Protein 7NMQ (pdb70)

Foldseek 3Di:
DLFAQALFCPQLLLLLLLLLLLLLLQLLVQLLPQAQADPPPPCLDPLLVVLSVLLSVLSVVSNVLSVCSVPPLLLLSLVLLVLLLVLLVLLLVCLVQLLVCLVVVPLVSNLVSLVVSLVSLVVSLVSLVVSLVVLVVSLVSLVVSLCSLCCQCQNNVNPDHNLVSLCVVPVCLVVLLVVLVVLVVLLVVLSVLLSVLQSVLTLLSSLVQSLQQQAQWDWDAALSATAIAGHVQSVVCPPVPSPCVPPSNVSNSVSSVSSRVSSVVLNVQSNPDDSSSSSSSRSSNSSNSSVVNSVSSVSSSVSSVVSSVSSVVSSVSSVVVSVCSVVDDSVVSSCVSVSSVVNSVNSVVCNVSSNSSSDDRDHDD

Structure (mmCIF, N/CA/C/O backbone):
data_7NMQ
#
_entry.id   7NMQ
#
_cell.length_a   36.660
_cell.length_b   72.960
_cell.length_c   133.050
_cell.angle_alpha   90.000
_cell.angle_beta   90.000
_cell.angle_gamma   90.000
#
_symmetry.space_group_name_H-M   'P 21 21 21'
#
loop_
_entity.id
_entity.type
_entity.pdbx_description
1 polymer 'Hemolysin BL lytic component L1'
2 non-polymer DI(HYDROXYETHYL)ETHER
3 non-polymer 1,2-ETHANEDIOL
4 water water
#
loop_
_atom_site.group_PDB
_atom_site.id
_atom_site.type_symbol
_atom_site.label_atom_id
_atom_site.label_alt_id
_atom_site.label_comp_id
_atom_site.label_asym_id
_atom_site.label_entity_id
_atom_site.label_seq_id
_atom_site.pdbx_PDB_ins_code
_atom_site.Cartn_x
_atom_site.Cartn_y
_atom_site.Cartn_z
_atom_site.occupancy
_atom_site.B_iso_or_equiv
_atom_site.auth_seq_id
_atom_site.auth_comp_id
_atom_site.auth_asym_id
_atom_site.auth_atom_id
_atom_site.pdbx_PDB_model_num
ATOM 1 N N . GLY A 1 1 ? 9.084 65.439 20.387 1.00 40.15 42 GLY A N 1
ATOM 2 C CA . GLY A 1 1 ? 8.924 64.570 19.176 1.00 34.05 42 GLY A CA 1
ATOM 3 C C . GLY A 1 1 ? 10.214 63.859 18.802 1.00 32.02 42 GLY A C 1
ATOM 4 O O . GLY A 1 1 ? 11.211 64.037 19.504 1.00 36.70 42 GLY A O 1
ATOM 5 N N . ASN A 1 2 ? 10.236 63.108 17.703 1.00 22.24 43 ASN A N 1
ATOM 6 C CA . ASN A 1 2 ? 11.509 62.517 17.225 1.00 21.02 43 ASN A CA 1
ATOM 7 C C . ASN A 1 2 ? 12.324 63.522 16.408 1.00 18.41 43 ASN A C 1
ATOM 8 O O . ASN A 1 2 ? 13.526 63.339 16.348 1.00 20.45 43 ASN A O 1
ATOM 13 N N . TYR A 1 3 ? 11.688 64.484 15.741 1.00 17.19 44 TYR A N 1
ATOM 14 C CA . TYR A 1 3 ? 12.335 65.503 14.859 1.00 16.53 44 TYR A CA 1
ATOM 15 C C . TYR A 1 3 ? 11.709 66.862 15.124 1.00 18.48 44 TYR A C 1
ATOM 16 O O . TYR A 1 3 ? 10.509 66.991 15.118 1.00 20.68 44 TYR A O 1
ATOM 25 N N . ALA A 1 4 ? 12.548 67.846 15.322 1.00 19.05 45 ALA A N 1
ATOM 26 C CA . ALA A 1 4 ? 12.091 69.232 15.596 1.00 18.57 45 ALA A CA 1
ATOM 27 C C . ALA A 1 4 ? 12.070 70.039 14.298 1.00 17.19 45 ALA A C 1
ATOM 28 O O . ALA A 1 4 ? 13.139 70.490 13.870 1.00 18.04 45 ALA A O 1
ATOM 30 N N . LEU A 1 5 ? 10.887 70.230 13.702 1.00 15.10 46 LEU A N 1
ATOM 31 C CA . LEU A 1 5 ? 10.787 70.844 12.362 1.00 14.46 46 LEU A CA 1
ATOM 32 C C . LEU A 1 5 ? 10.148 72.235 12.445 1.00 13.54 46 LEU A C 1
ATOM 33 O O . LEU A 1 5 ? 9.931 72.829 11.382 1.00 13.16 46 LEU A O 1
ATOM 38 N N . GLY A 1 6 ? 9.931 72.743 13.654 1.00 13.86 47 GLY A N 1
ATOM 39 C CA . GLY A 1 6 ? 9.272 74.029 13.852 1.00 13.68 47 GLY A CA 1
ATOM 40 C C . GLY A 1 6 ? 10.252 75.188 13.850 1.00 15.35 47 GLY A C 1
ATOM 41 O O . GLY A 1 6 ? 11.452 75.036 13.637 1.00 16.29 47 GLY A O 1
ATOM 42 N N . PRO A 1 7 ? 9.697 76.394 14.020 1.00 16.26 48 PRO A N 1
ATOM 43 C CA . PRO A 1 7 ? 10.492 77.631 13.925 1.00 16.60 48 PRO A CA 1
ATOM 44 C C . PRO A 1 7 ? 11.476 77.890 15.079 1.00 20.21 48 PRO A C 1
ATOM 45 O O . PRO A 1 7 ? 12.115 78.921 15.109 1.00 21.85 48 PRO A O 1
ATOM 49 N N . GLU A 1 8 ? 11.634 76.978 16.025 1.00 22.15 49 GLU A N 1
ATOM 50 C CA . GLU A 1 8 ? 12.668 77.082 17.076 1.00 24.47 49 GLU A CA 1
ATOM 51 C C . GLU A 1 8 ? 12.455 78.440 17.786 1.00 20.73 49 GLU A C 1
ATOM 52 O O . GLU A 1 8 ? 11.305 78.748 18.130 1.00 23.71 49 GLU A O 1
ATOM 58 N N . GLY A 1 9 ? 13.501 79.224 18.044 1.00 22.13 50 GLY A N 1
ATOM 59 C CA . GLY A 1 9 ? 13.412 80.511 18.752 1.00 20.99 50 GLY A CA 1
ATOM 60 C C . GLY A 1 9 ? 13.092 81.674 17.831 1.00 18.34 50 GLY A C 1
ATOM 61 O O . GLY A 1 9 ? 13.351 82.822 18.260 1.00 19.10 50 GLY A O 1
ATOM 62 N N . LEU A 1 10 ? 12.541 81.449 16.630 1.00 15.54 51 LEU A N 1
ATOM 63 C CA . LEU A 1 10 ? 12.275 82.615 15.748 1.00 14.93 51 LEU A CA 1
ATOM 64 C C . LEU A 1 10 ? 11.287 83.589 16.384 1.00 16.98 51 LEU A C 1
ATOM 65 O O . LEU A 1 10 ? 11.453 84.818 16.128 1.00 16.57 51 LEU A O 1
ATOM 70 N N . LYS A 1 11 ? 10.332 83.152 17.164 1.00 17.86 52 LYS A N 1
ATOM 71 C CA . LYS A 1 11 ? 9.289 84.052 17.697 1.00 18.58 52 LYS A CA 1
ATOM 72 C C . LYS A 1 11 ? 9.939 85.135 18.570 1.00 18.31 52 LYS A C 1
ATOM 73 O O . LYS A 1 11 ? 9.672 86.321 18.362 1.00 18.25 52 LYS A O 1
ATOM 79 N N . LYS A 1 12 ? 10.795 84.724 19.486 1.00 18.51 53 LYS A N 1
ATOM 80 C CA . LYS A 1 12 ? 11.438 85.634 20.451 1.00 19.10 53 LYS A CA 1
ATOM 81 C C . LYS A 1 12 ? 12.357 86.601 19.678 1.00 17.65 53 LYS A C 1
ATOM 82 O O . LYS A 1 12 ? 12.352 87.791 19.966 1.00 17.77 53 LYS A O 1
ATOM 88 N N . ALA A 1 13 ? 13.123 86.103 18.721 1.00 17.15 54 ALA A N 1
ATOM 89 C CA . ALA A 1 13 ? 14.069 86.923 17.940 1.00 17.39 54 ALA A CA 1
ATOM 90 C C . ALA A 1 13 ? 13.266 87.933 17.126 1.00 16.17 54 ALA A C 1
ATOM 91 O O . ALA A 1 13 ? 13.729 89.083 16.978 1.00 16.05 54 ALA A O 1
ATOM 93 N N . LEU A 1 14 ? 12.106 87.554 16.593 1.00 15.58 55 LEU A N 1
ATOM 94 C CA . LEU A 1 14 ? 11.270 88.487 15.809 1.00 14.91 55 LEU A CA 1
ATOM 95 C C . LEU A 1 14 ? 10.766 89.586 16.720 1.00 15.34 55 LEU A C 1
ATOM 96 O O . LEU A 1 14 ? 10.704 90.722 16.222 1.00 15.48 55 LEU A O 1
ATOM 101 N N . ALA A 1 15 ? 10.372 89.264 17.936 1.00 14.37 56 ALA A N 1
ATOM 102 C CA . ALA A 1 15 ? 9.814 90.268 18.858 1.00 14.69 56 ALA A CA 1
ATOM 103 C C . ALA A 1 15 ? 10.879 91.316 19.146 1.00 14.82 56 ALA A C 1
ATOM 104 O O . ALA A 1 15 ? 10.584 92.540 19.135 1.00 15.28 56 ALA A O 1
ATOM 106 N N A GLU A 1 16 ? 12.110 90.869 19.373 0.50 14.78 57 GLU A N 1
ATOM 107 N N B GLU A 1 16 ? 12.108 90.861 19.370 0.50 14.59 57 GLU A N 1
ATOM 108 C CA A GLU A 1 16 ? 13.240 91.787 19.638 0.50 14.19 57 GLU A CA 1
ATOM 109 C CA B GLU A 1 16 ? 13.248 91.762 19.649 0.50 13.96 57 GLU A CA 1
ATOM 110 C C A GLU A 1 16 ? 13.487 92.616 18.386 0.50 13.32 57 GLU A C 1
ATOM 111 C C B GLU A 1 16 ? 13.506 92.599 18.399 0.50 13.30 57 GLU A C 1
ATOM 112 O O A GLU A 1 16 ? 13.650 93.839 18.505 0.50 13.25 57 GLU A O 1
ATOM 113 O O B GLU A 1 16 ? 13.669 93.822 18.530 0.50 13.21 57 GLU A O 1
ATOM 124 N N . THR A 1 17 ? 13.548 91.972 17.225 1.00 11.94 58 THR A N 1
ATOM 125 C CA . THR A 1 17 ? 13.807 92.685 15.949 1.00 11.88 58 THR A CA 1
ATOM 126 C C . THR A 1 17 ? 12.732 93.747 15.728 1.00 12.43 58 THR A C 1
ATOM 127 O O . THR A 1 17 ? 13.100 94.871 15.335 1.00 13.19 58 THR A O 1
ATOM 1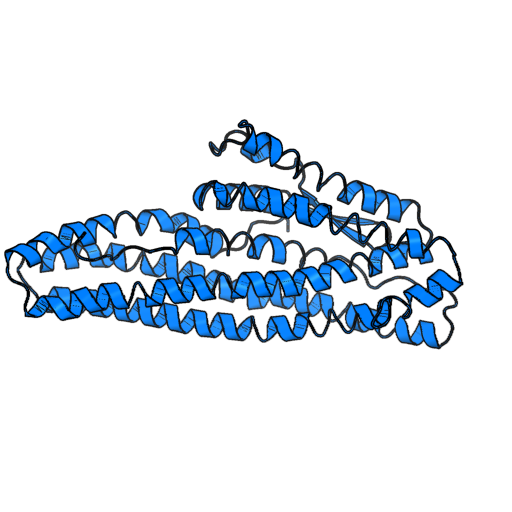31 N N . GLY A 1 18 ? 11.476 93.436 15.970 1.00 13.42 59 GLY A N 1
ATOM 132 C CA . GLY A 1 18 ? 10.402 94.416 15.790 1.00 13.94 59 GLY A CA 1
ATOM 133 C C . GLY A 1 18 ? 10.588 95.628 16.681 1.00 13.09 59 GLY A C 1
ATOM 134 O O . GLY A 1 18 ? 10.358 96.767 16.235 1.00 14.42 59 GLY A O 1
ATOM 135 N N A SER A 1 19 ? 11.005 95.403 17.921 0.50 13.55 60 SER A N 1
ATOM 136 N N B SER A 1 19 ? 10.949 95.413 17.933 0.50 13.76 60 SER A N 1
ATOM 137 C CA A SER A 1 19 ? 11.260 96.458 18.925 0.50 13.50 60 SER A CA 1
ATOM 138 C CA B SER A 1 19 ? 11.243 96.505 18.880 0.50 13.83 60 SER A CA 1
ATOM 139 C C A SER A 1 19 ? 12.423 97.338 18.476 0.50 13.32 60 SER A C 1
ATOM 140 C C B SER A 1 19 ? 12.363 97.369 18.316 0.50 13.42 60 SER A C 1
ATOM 141 O O A SER A 1 19 ? 12.375 98.548 18.733 0.50 13.12 60 SER A O 1
ATOM 142 O O B SER A 1 19 ? 12.227 98.593 18.329 0.50 13.61 60 SER A O 1
ATOM 147 N N . HIS A 1 20 ? 13.453 96.762 17.873 1.00 12.21 61 HIS A N 1
ATOM 148 C CA . HIS A 1 20 ? 14.598 97.570 17.419 1.00 11.66 61 HIS A CA 1
ATOM 149 C C . HIS A 1 20 ? 14.185 98.411 16.214 1.00 11.61 61 HIS A C 1
ATOM 150 O O . HIS A 1 20 ? 14.684 99.528 16.088 1.00 12.30 61 HIS A O 1
ATOM 157 N N . ILE A 1 21 ? 13.372 97.856 15.319 1.00 11.33 62 ILE A N 1
ATOM 158 C CA . ILE A 1 21 ? 12.891 98.614 14.142 1.00 11.25 62 ILE A CA 1
ATOM 159 C C . ILE A 1 21 ? 12.102 99.824 14.636 1.00 11.68 62 ILE A C 1
ATOM 160 O O . ILE A 1 21 ? 12.302 100.901 14.097 1.00 12.37 62 ILE A O 1
ATOM 165 N N . LEU A 1 22 ? 11.208 99.653 15.578 1.00 12.15 63 LEU A N 1
ATOM 166 C CA . LEU A 1 22 ? 10.430 100.795 16.123 1.00 11.37 63 LEU A CA 1
ATOM 167 C C . LEU A 1 22 ? 11.372 101.873 16.661 1.00 11.85 63 LEU A C 1
ATOM 168 O O . LEU A 1 22 ? 11.181 103.081 16.319 1.00 12.29 63 LEU A O 1
ATOM 173 N N . VAL A 1 23 ? 12.359 101.473 17.446 1.00 11.25 64 VAL A N 1
ATOM 174 C CA . VAL A 1 23 ? 13.275 102.449 18.085 1.00 11.32 64 VAL A CA 1
ATOM 175 C C . VAL A 1 23 ? 14.082 103.157 16.991 1.00 11.98 64 VAL A C 1
ATOM 176 O O . VAL A 1 23 ? 14.214 104.394 17.039 1.00 12.20 64 VAL A O 1
ATOM 180 N N . MET A 1 24 ? 14.604 102.433 16.009 1.00 11.62 65 MET A N 1
ATOM 181 C CA . MET A 1 24 ? 15.362 103.062 14.908 1.00 11.39 65 MET A CA 1
ATOM 182 C C . MET A 1 24 ? 14.461 103.999 14.134 1.00 11.63 65 MET A C 1
ATOM 183 O O . MET A 1 24 ? 14.935 105.105 13.758 1.00 12.13 65 MET A O 1
ATOM 188 N N . ASP A 1 25 ? 13.219 103.599 13.864 1.00 12.49 66 ASP A N 1
ATOM 189 C CA . ASP A 1 25 ? 12.309 104.495 13.108 1.00 12.48 66 ASP A CA 1
ATOM 190 C C . ASP A 1 25 ? 12.142 105.819 13.867 1.00 13.35 66 ASP A C 1
ATOM 191 O O . ASP A 1 25 ? 12.178 106.868 13.242 1.00 14.21 66 ASP A O 1
ATOM 196 N N A LEU A 1 26 ? 11.904 105.756 15.175 0.50 13.62 67 LEU A N 1
ATOM 197 N N B LEU A 1 26 ? 11.934 105.738 15.172 0.50 13.85 67 LEU A N 1
ATOM 198 C CA A LEU A 1 26 ? 11.704 106.967 16.010 0.50 13.68 67 LEU A CA 1
ATOM 199 C CA B LEU A 1 26 ? 11.703 106.905 16.054 0.50 13.67 67 LEU A CA 1
ATOM 200 C C A LEU A 1 26 ? 12.940 107.865 15.906 0.50 13.48 67 LEU A C 1
ATOM 201 C C B LEU A 1 26 ? 12.912 107.851 16.001 0.50 13.46 67 LEU A C 1
ATOM 202 O O A LEU A 1 26 ? 12.811 109.055 15.594 0.50 14.59 67 LEU A O 1
ATOM 203 O O B LEU A 1 26 ? 12.738 109.060 15.793 0.50 14.97 67 LEU A O 1
ATOM 212 N N . TYR A 1 27 ? 14.107 107.316 16.192 1.00 12.33 68 TYR A N 1
ATOM 213 C CA . TYR A 1 27 ? 15.350 108.108 16.203 1.00 11.80 68 TYR A CA 1
ATOM 214 C C . TYR A 1 27 ? 15.568 108.667 14.806 1.00 12.14 68 TYR A C 1
ATOM 215 O O . TYR A 1 27 ? 15.891 109.875 14.674 1.00 13.07 68 TYR 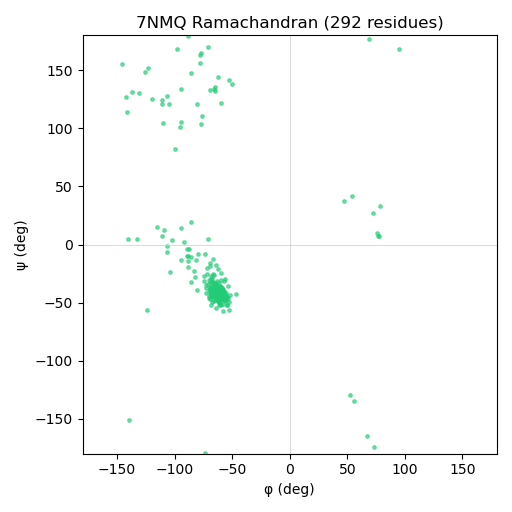A O 1
ATOM 224 N N . ALA A 1 28 ? 15.401 107.882 13.746 1.00 12.10 69 ALA A N 1
ATOM 225 C CA . ALA A 1 28 ? 15.663 108.393 12.382 1.00 11.97 69 ALA A CA 1
ATOM 226 C C . ALA A 1 28 ? 14.715 109.550 12.082 1.00 12.20 69 ALA A C 1
ATOM 227 O O . ALA A 1 28 ? 15.124 110.597 11.509 1.00 13.67 69 ALA A O 1
ATOM 229 N N . LYS A 1 29 ? 13.452 109.385 12.402 1.00 12.35 70 LYS A N 1
ATOM 230 C CA . LYS A 1 29 ? 12.465 110.422 12.058 1.00 13.52 70 LYS A CA 1
ATOM 231 C C . LYS A 1 29 ? 12.781 111.694 12.855 1.00 14.52 70 LYS A C 1
ATOM 232 O O . LYS A 1 29 ? 12.563 112.823 12.364 1.00 15.60 70 LYS A O 1
ATOM 238 N N . THR A 1 30 ? 13.233 111.547 14.073 1.00 13.86 71 THR A N 1
ATOM 239 C CA . THR A 1 30 ? 13.555 112.680 14.940 1.00 14.21 71 THR A CA 1
ATOM 240 C C . THR A 1 30 ? 14.746 113.432 14.326 1.00 13.89 71 THR A C 1
ATOM 241 O O . THR A 1 30 ? 14.718 114.684 14.199 1.00 14.75 71 THR A O 1
ATOM 245 N N A MET A 1 31 ? 15.777 112.691 13.917 0.50 13.22 72 MET A N 1
ATOM 246 N N B MET A 1 31 ? 15.778 112.712 13.886 0.50 13.34 72 MET A N 1
ATOM 247 C CA A MET A 1 31 ? 16.981 113.301 13.318 0.50 13.75 72 MET A CA 1
ATOM 248 C CA B MET A 1 31 ? 16.992 113.389 13.380 0.50 13.96 72 MET A CA 1
ATOM 249 C C A MET A 1 31 ? 16.587 114.097 12.075 0.50 13.11 72 MET A C 1
ATOM 250 C C B MET A 1 31 ? 16.709 114.032 12.008 0.50 13.62 72 MET A C 1
ATOM 251 O O A MET A 1 31 ? 17.078 115.206 11.916 0.50 13.95 72 MET A O 1
ATOM 252 O O B MET A 1 31 ? 17.387 115.015 11.692 0.50 14.54 72 MET A O 1
ATOM 261 N N . ILE A 1 32 ? 15.763 113.517 11.209 1.00 12.41 73 ILE A N 1
ATOM 262 C CA . ILE A 1 32 ? 15.354 114.144 9.914 1.00 13.46 73 ILE A CA 1
ATOM 263 C C . ILE A 1 32 ? 14.649 115.471 10.204 1.00 13.67 73 ILE A C 1
ATOM 264 O O . ILE A 1 32 ? 14.780 116.421 9.398 1.00 15.16 73 ILE A O 1
ATOM 269 N N . LYS A 1 33 ? 13.918 115.579 11.286 1.00 13.40 74 LYS A N 1
ATOM 270 C CA . LYS A 1 33 ? 13.109 116.789 11.575 1.00 14.80 74 LYS A CA 1
ATOM 271 C C . LYS A 1 33 ? 13.928 117.834 12.328 1.00 14.28 74 LYS A C 1
ATOM 272 O O . LYS A 1 33 ? 13.500 118.959 12.365 1.00 16.85 74 LYS A O 1
ATOM 278 N N . GLN A 1 34 ? 15.074 117.501 12.884 1.00 13.01 75 GLN A N 1
ATOM 279 C CA . GLN A 1 34 ? 15.853 118.482 13.643 1.00 13.43 75 GLN A CA 1
ATOM 280 C C . GLN A 1 34 ? 16.622 119.350 12.654 1.00 14.77 75 GLN A C 1
ATOM 281 O O . GLN A 1 34 ? 17.406 118.848 11.851 1.00 14.94 75 GLN A O 1
ATOM 287 N N . PRO A 1 35 ? 16.421 120.680 12.652 1.00 15.24 76 PRO A N 1
ATOM 288 C CA . PRO A 1 35 ? 17.136 121.516 11.691 1.00 15.20 76 PRO A CA 1
ATOM 289 C C . PRO A 1 35 ? 18.592 121.754 12.077 1.00 14.61 76 PRO A C 1
ATOM 290 O O . PRO A 1 35 ? 18.983 121.458 13.202 1.00 14.03 76 PRO A O 1
ATOM 294 N N . ASN A 1 36 ? 19.356 122.235 11.098 1.00 14.18 77 ASN A N 1
ATOM 295 C CA . ASN A 1 36 ? 20.731 122.729 11.359 1.00 13.50 77 ASN A CA 1
ATOM 296 C C . ASN A 1 36 ? 20.689 123.700 12.531 1.00 13.92 77 ASN A C 1
ATOM 297 O O . ASN A 1 36 ? 19.785 124.580 12.599 1.00 16.00 77 ASN A O 1
ATOM 302 N N . VAL A 1 37 ? 21.646 123.600 13.420 1.00 12.19 78 VAL A N 1
ATOM 303 C CA . VAL A 1 37 ? 21.618 124.448 14.643 1.00 12.73 78 VAL A CA 1
ATOM 304 C C . VAL A 1 37 ? 21.759 125.908 14.234 1.00 12.92 78 VAL A C 1
ATOM 305 O O . VAL A 1 37 ? 22.634 126.273 13.445 1.00 13.27 78 VAL A O 1
ATOM 309 N N . ASN A 1 38 ? 20.931 126.738 14.843 1.00 13.34 79 ASN A N 1
ATOM 310 C CA . ASN A 1 38 ? 20.961 128.190 14.613 1.00 13.16 79 ASN A CA 1
ATOM 311 C C . ASN A 1 38 ? 21.827 128.866 15.678 1.00 12.90 79 ASN A C 1
ATOM 312 O O . ASN A 1 38 ? 21.394 129.039 16.811 1.00 12.84 79 ASN A O 1
ATOM 317 N N . LEU A 1 39 ? 23.020 129.271 15.278 1.00 13.54 80 LEU A N 1
ATOM 318 C CA . LEU A 1 39 ? 23.875 130.170 16.101 1.00 13.75 80 LEU A CA 1
ATOM 319 C C . LEU A 1 39 ? 24.229 131.421 15.311 1.00 14.11 80 LEU A C 1
ATOM 320 O O . LEU A 1 39 ? 25.310 132.003 15.527 1.00 17.09 80 LEU A O 1
ATOM 325 N N A SER A 1 40 ? 23.358 131.842 14.415 0.50 15.29 81 SER A N 1
ATOM 326 N N B SER A 1 40 ? 23.319 131.848 14.449 0.50 15.28 81 SER A N 1
ATOM 327 C CA A SER A 1 40 ? 23.611 133.051 13.606 0.50 16.67 81 SER A CA 1
ATOM 328 C CA B SER A 1 40 ? 23.459 133.099 13.676 0.50 16.42 81 SER A CA 1
ATOM 329 C C A SER A 1 40 ? 23.566 134.285 14.519 0.50 17.73 81 SER A C 1
ATOM 330 C C B SER A 1 40 ? 23.625 134.275 14.639 0.50 17.15 81 SER A C 1
ATOM 331 O O A SER A 1 40 ? 22.741 134.333 15.435 0.50 18.19 81 SER A O 1
ATOM 332 O O B SER A 1 40 ? 23.004 134.276 15.712 0.50 16.75 81 SER A O 1
ATOM 337 N N . ASN A 1 41 ? 24.455 135.240 14.267 1.00 19.36 82 ASN A N 1
ATOM 338 C CA . ASN A 1 41 ? 24.550 136.535 14.991 1.00 21.43 82 ASN A CA 1
ATOM 339 C C . ASN A 1 41 ? 24.952 136.315 16.441 1.00 19.64 82 ASN A C 1
ATOM 340 O O . ASN A 1 41 ? 24.641 137.142 17.294 1.00 26.58 82 ASN A O 1
ATOM 345 N N . ILE A 1 42 ? 25.707 135.258 16.707 1.00 20.05 83 ILE A N 1
ATOM 346 C CA . ILE A 1 42 ? 26.398 135.062 17.992 1.00 21.00 83 ILE A CA 1
ATOM 347 C C . ILE A 1 42 ? 27.869 134.994 17.639 1.00 19.51 83 ILE A C 1
ATOM 348 O O . ILE A 1 42 ? 28.225 134.231 16.714 1.00 20.64 83 ILE A O 1
ATOM 353 N N . ASP A 1 43 ? 28.663 135.856 18.277 1.00 21.27 84 ASP A N 1
ATOM 354 C CA . ASP A 1 43 ? 30.119 135.892 17.997 1.00 22.78 84 ASP A CA 1
ATOM 355 C C . ASP A 1 43 ? 30.757 134.691 18.690 1.00 20.19 84 ASP A C 1
ATOM 356 O O . ASP A 1 43 ? 30.827 134.675 19.912 1.00 25.50 84 ASP A O 1
ATOM 361 N N . LEU A 1 44 ? 31.216 133.740 17.902 1.00 17.20 85 LEU A N 1
ATOM 362 C CA . LEU A 1 44 ? 31.842 132.503 18.427 1.00 17.85 85 LEU A CA 1
ATOM 363 C C . LEU A 1 44 ? 33.346 132.546 18.206 1.00 18.41 85 LEU A C 1
ATOM 364 O O . LEU A 1 44 ? 34.021 131.551 18.615 1.00 18.30 85 LEU A O 1
ATOM 369 N N . GLY A 1 45 ? 33.842 133.623 17.591 1.00 17.27 86 GLY A N 1
ATOM 370 C CA . GLY A 1 45 ? 35.231 133.664 17.130 1.00 16.60 86 GLY A CA 1
ATOM 371 C C . GLY A 1 45 ? 35.458 132.707 15.974 1.00 14.85 86 GLY A C 1
ATOM 372 O O . GLY A 1 45 ? 34.539 131.971 15.565 1.00 16.23 86 GLY A O 1
ATOM 373 N N . SER A 1 46 ? 36.656 132.696 15.428 1.00 14.29 87 SER A N 1
ATOM 374 C CA . SER A 1 46 ? 36.952 131.860 14.253 1.00 14.72 87 SER A CA 1
ATOM 375 C C . SER A 1 46 ? 36.864 130.397 14.674 1.00 14.44 87 SER A C 1
ATOM 376 O O . SER A 1 46 ? 36.428 129.579 13.852 1.00 15.16 87 SER A O 1
ATOM 379 N N . GLU A 1 47 ? 37.300 130.087 15.891 1.00 14.83 88 GLU A N 1
ATOM 380 C CA . GLU A 1 47 ? 37.332 128.676 16.382 1.00 16.04 88 GLU A CA 1
ATOM 381 C C . GLU A 1 47 ? 35.895 128.156 16.391 1.00 13.84 88 GLU A C 1
ATOM 382 O O . GLU A 1 47 ? 35.583 127.120 15.768 1.00 13.83 88 GLU A O 1
ATOM 388 N N . GLY A 1 48 ? 34.996 128.951 16.968 1.00 14.62 89 GLY A N 1
ATOM 389 C CA . GLY A 1 48 ? 33.581 128.595 17.050 1.00 14.20 89 GLY A CA 1
ATOM 390 C C . GLY A 1 48 ? 32.923 128.549 15.687 1.00 13.01 89 GLY A C 1
ATOM 391 O O . GLY A 1 48 ? 32.089 127.684 15.441 1.00 13.90 89 GLY A O 1
ATOM 392 N N . GLY A 1 49 ? 33.284 129.444 14.780 1.00 13.66 90 GLY A N 1
ATOM 393 C CA . GLY A 1 49 ? 32.741 129.447 13.422 1.00 15.27 90 GLY A CA 1
ATOM 394 C C . GLY A 1 49 ? 33.105 128.191 12.681 1.00 13.00 90 GLY A C 1
ATOM 395 O O . GLY A 1 49 ? 32.269 127.643 11.983 1.00 14.27 90 GLY A O 1
ATOM 396 N N . GLU A 1 50 ? 34.330 127.714 12.869 1.00 13.18 91 GLU A N 1
ATOM 397 C CA . GLU A 1 50 ? 34.778 126.465 12.221 1.00 14.43 91 GLU A CA 1
ATOM 398 C C . GLU A 1 50 ? 33.991 125.295 12.814 1.00 13.48 91 GLU A C 1
ATOM 399 O O . GLU A 1 50 ? 33.557 124.403 12.052 1.00 13.84 91 GLU A O 1
ATOM 405 N N . LEU A 1 51 ? 33.841 125.275 14.123 1.00 11.90 92 LEU A N 1
ATOM 406 C CA . LEU A 1 51 ? 33.099 124.181 14.783 1.00 11.91 92 LEU A CA 1
ATOM 407 C C . LEU A 1 51 ? 31.660 124.185 14.300 1.00 11.65 92 LEU A C 1
ATOM 408 O O . LEU A 1 51 ? 31.129 123.110 14.002 1.00 12.48 92 LEU A O 1
ATOM 413 N N . LEU A 1 52 ? 31.056 125.358 14.176 1.00 11.47 93 LEU A N 1
ATOM 414 C CA . LEU A 1 52 ? 29.659 125.455 13.696 1.00 12.12 93 LEU A CA 1
ATOM 415 C C . LEU A 1 52 ? 29.569 124.935 12.254 1.00 12.21 93 LEU A C 1
ATOM 416 O O . LEU A 1 52 ? 28.613 124.227 11.946 1.00 12.54 93 LEU A O 1
ATOM 421 N N A LYS A 1 53 ? 30.490 125.331 11.368 0.50 12.70 94 LYS A N 1
ATOM 422 N N B LYS A 1 53 ? 30.476 125.327 11.356 0.50 12.99 94 LYS A N 1
ATOM 423 C CA A LYS A 1 53 ? 30.508 124.822 9.969 0.50 13.57 94 LYS A CA 1
ATOM 424 C CA B LYS A 1 53 ? 30.458 124.790 9.968 0.50 13.85 94 LYS A CA 1
ATOM 425 C C A LYS A 1 53 ? 30.565 123.289 9.980 0.50 13.08 94 LYS A C 1
ATOM 426 C C B LYS A 1 53 ? 30.521 123.262 10.013 0.50 13.07 94 LYS A C 1
ATOM 427 O O A LYS A 1 53 ? 29.820 122.642 9.231 0.50 13.38 94 LYS A O 1
ATOM 428 O O B LYS A 1 53 ? 29.743 122.591 9.320 0.50 13.18 94 LYS A O 1
ATOM 439 N N . ASN A 1 54 ? 31.421 122.729 10.830 1.00 12.56 95 ASN A N 1
ATOM 440 C CA . ASN A 1 54 ? 31.599 121.269 10.912 1.00 13.05 95 ASN A CA 1
ATOM 441 C C . ASN A 1 54 ? 30.357 120.608 11.493 1.00 11.75 95 ASN A C 1
ATOM 442 O O . ASN A 1 54 ? 29.982 119.543 11.010 1.00 12.43 95 ASN A O 1
ATOM 447 N N . ILE A 1 55 ? 29.754 121.214 12.504 1.00 11.57 96 ILE A N 1
ATOM 448 C CA . ILE A 1 55 ? 28.494 120.683 13.087 1.00 11.23 96 ILE A CA 1
ATOM 44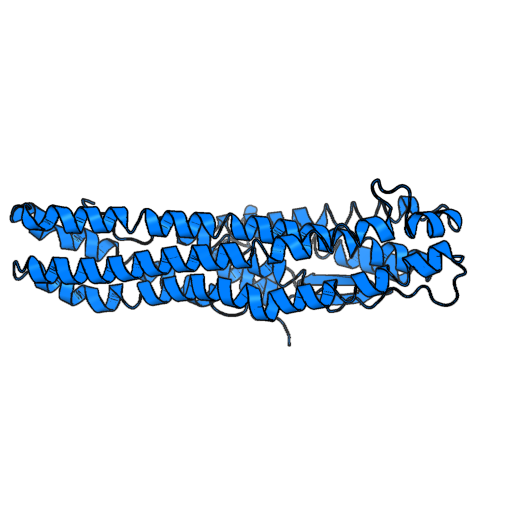9 C C . ILE A 1 55 ? 27.434 120.617 12.008 1.00 10.90 96 ILE A C 1
ATOM 450 O O . ILE A 1 55 ? 26.700 119.633 11.916 1.00 11.00 96 ILE A O 1
ATOM 455 N N . HIS A 1 56 ? 27.283 121.655 11.204 1.00 11.69 97 HIS A N 1
ATOM 456 C CA . HIS A 1 56 ? 26.256 121.621 10.153 1.00 11.37 97 HIS A CA 1
ATOM 457 C C . HIS A 1 56 ? 26.533 120.498 9.168 1.00 11.23 97 HIS A C 1
ATOM 458 O O . HIS A 1 56 ? 25.575 119.820 8.755 1.00 11.03 97 HIS A O 1
ATOM 465 N N . LEU A 1 57 ? 27.791 120.245 8.810 1.00 11.48 98 LEU A N 1
ATOM 466 C CA . LEU A 1 57 ? 28.114 119.099 7.934 1.00 11.48 98 LEU A CA 1
ATOM 467 C C . LEU A 1 57 ? 27.756 117.796 8.669 1.00 10.98 98 LEU A C 1
ATOM 468 O O . LEU A 1 57 ? 27.232 116.873 8.026 1.00 11.58 98 LEU A O 1
ATOM 473 N N . ASN A 1 58 ? 28.029 117.708 9.946 1.00 10.45 99 ASN A N 1
ATOM 474 C CA . ASN A 1 58 ? 27.689 116.496 10.723 1.00 10.74 99 ASN A CA 1
ATOM 475 C C . ASN A 1 58 ? 26.180 116.311 10.729 1.00 10.47 99 ASN A C 1
ATOM 476 O O . ASN A 1 58 ? 25.699 115.157 10.627 1.00 11.37 99 ASN A O 1
ATOM 481 N N . GLN A 1 59 ? 25.400 117.379 10.829 1.00 10.60 100 GLN A N 1
ATOM 482 C CA . GLN A 1 59 ? 23.929 117.264 10.931 1.00 10.74 100 GLN A CA 1
ATOM 483 C C . GLN A 1 59 ? 23.408 116.814 9.574 1.00 10.81 100 GLN A C 1
ATOM 484 O O . GLN A 1 59 ? 22.471 116.007 9.519 1.00 11.15 100 GLN A O 1
ATOM 490 N N A GLU A 1 60 ? 23.951 117.335 8.481 0.50 11.20 101 GLU A N 1
ATOM 491 N N B GLU A 1 60 ? 23.960 117.354 8.484 0.50 11.63 101 GLU A N 1
ATOM 492 C CA A GLU A 1 60 ? 23.511 116.890 7.135 0.50 11.69 101 GLU A CA 1
ATOM 493 C CA B GLU A 1 60 ? 23.622 116.938 7.091 0.50 12.66 101 GLU A CA 1
ATOM 494 C C A GLU A 1 60 ? 23.814 115.394 6.987 0.50 11.48 101 GLU A C 1
ATOM 495 C C B GLU A 1 60 ? 23.837 115.423 6.973 0.50 11.93 101 GLU A C 1
ATOM 496 O O A GLU A 1 60 ? 22.973 114.660 6.446 0.50 12.25 101 GLU A O 1
ATOM 497 O O B GLU A 1 60 ? 22.954 114.708 6.461 0.50 12.44 101 GLU A O 1
ATOM 508 N N . LEU A 1 61 ? 24.957 114.919 7.470 1.00 11.50 102 LEU A N 1
ATOM 509 C CA . LEU A 1 61 ? 25.242 113.474 7.344 1.00 11.61 102 LEU A CA 1
ATOM 510 C C . LEU A 1 61 ? 24.340 112.672 8.291 1.00 11.04 102 LEU A C 1
ATOM 511 O O . LEU A 1 61 ? 23.932 111.569 7.920 1.00 11.40 102 LEU A O 1
ATOM 516 N N . SER A 1 62 ? 23.963 113.214 9.441 1.00 10.63 103 SER A N 1
ATOM 517 C CA . SER A 1 62 ? 23.047 112.503 10.354 1.00 10.57 103 SER A CA 1
ATOM 518 C C . SER A 1 62 ? 21.756 112.242 9.568 1.00 10.90 103 SER A C 1
ATOM 519 O O . SER A 1 62 ? 21.124 111.180 9.754 1.00 11.17 103 SER A O 1
ATOM 522 N N . ARG A 1 63 ? 21.293 113.252 8.800 1.00 10.89 104 ARG A N 1
ATOM 523 C CA . ARG A 1 63 ? 19.991 113.097 8.121 1.00 11.04 104 ARG A CA 1
ATOM 524 C C . ARG A 1 63 ? 20.123 112.106 6.965 1.00 11.56 104 ARG A C 1
ATOM 525 O O . ARG A 1 63 ? 19.180 111.293 6.721 1.00 12.29 104 ARG A O 1
ATOM 533 N N . ILE A 1 64 ? 21.263 112.090 6.301 1.00 11.10 105 ILE A N 1
ATOM 534 C CA . ILE A 1 64 ? 21.558 111.048 5.268 1.00 11.63 105 ILE A CA 1
ATOM 535 C C . ILE A 1 64 ? 21.525 109.678 5.941 1.00 11.70 105 ILE A C 1
ATOM 536 O O . ILE A 1 64 ? 20.924 108.749 5.368 1.00 12.12 105 ILE A O 1
ATOM 541 N N . ASN A 1 65 ? 22.167 109.525 7.088 1.00 11.75 106 ASN A N 1
ATOM 542 C CA . ASN A 1 65 ? 22.194 108.192 7.746 1.00 11.56 106 ASN A CA 1
ATOM 543 C C . ASN A 1 65 ? 20.778 107.791 8.144 1.00 11.59 106 ASN A C 1
ATOM 544 O O . ASN A 1 65 ? 20.423 106.580 8.094 1.00 12.05 106 ASN A O 1
ATOM 549 N N . ALA A 1 66 ? 19.970 108.747 8.597 1.00 11.79 107 ALA A N 1
ATOM 550 C CA . ALA A 1 66 ? 18.595 108.444 9.022 1.00 11.65 107 ALA A CA 1
ATOM 551 C C . ALA A 1 66 ? 17.818 107.955 7.809 1.00 11.38 107 ALA A C 1
ATOM 552 O O . ALA A 1 66 ? 17.020 106.992 7.913 1.00 11.59 107 ALA A O 1
ATOM 554 N N . ASN A 1 67 ? 17.969 108.624 6.674 1.00 12.36 108 ASN A N 1
ATOM 555 C CA . ASN A 1 67 ? 17.249 108.197 5.454 1.00 13.63 108 ASN A CA 1
ATOM 556 C C . ASN A 1 67 ? 17.791 106.851 4.964 1.00 13.79 108 ASN A C 1
ATOM 557 O O . ASN A 1 67 ? 17.007 106.064 4.434 1.00 13.88 108 ASN A O 1
ATOM 562 N N . TYR A 1 68 ? 19.061 106.537 5.190 1.00 11.93 109 TYR A N 1
ATOM 563 C CA . TYR A 1 68 ? 19.618 105.228 4.794 1.00 12.31 109 TYR A CA 1
ATOM 564 C C . TYR A 1 68 ? 18.923 104.166 5.641 1.00 12.23 109 TYR A C 1
ATOM 565 O O . TYR A 1 68 ? 18.565 103.108 5.096 1.00 12.16 109 TYR A O 1
ATOM 574 N N . TRP A 1 69 ? 18.765 104.392 6.936 1.00 11.57 110 TRP A N 1
ATOM 575 C CA . TRP A 1 69 ? 17.993 103.445 7.792 1.00 11.21 110 TRP A CA 1
ATOM 576 C C . TRP A 1 69 ? 16.636 103.227 7.131 1.00 11.99 110 TRP A C 1
ATOM 577 O O . TRP A 1 69 ? 16.214 102.063 6.922 1.00 12.88 110 TRP A O 1
ATOM 588 N N . LEU A 1 70 ? 15.895 104.297 6.885 1.00 12.77 111 LEU A N 1
ATOM 589 C CA . LEU A 1 70 ? 14.479 104.161 6.492 1.00 13.57 111 LEU A CA 1
ATOM 590 C C . LEU A 1 70 ? 14.365 103.528 5.111 1.00 14.54 111 LEU A C 1
ATOM 591 O O . LEU A 1 70 ? 13.413 102.744 4.907 1.00 17.13 111 LEU A O 1
ATOM 596 N N . ASP A 1 71 ? 15.265 103.819 4.191 1.00 14.70 112 ASP A N 1
ATOM 597 C CA . ASP A 1 71 ? 15.053 103.481 2.777 1.00 15.84 112 ASP A CA 1
ATOM 598 C C . ASP A 1 71 ? 15.875 102.270 2.340 1.00 15.84 112 ASP A C 1
ATOM 599 O O . ASP A 1 71 ? 15.496 101.663 1.334 1.00 17.49 112 ASP A O 1
ATOM 604 N N . THR A 1 72 ? 16.967 101.960 3.027 1.00 15.84 113 THR A N 1
ATOM 605 C CA . THR A 1 72 ? 17.889 100.900 2.568 1.00 15.95 113 THR A CA 1
ATOM 606 C C . THR A 1 72 ? 18.073 99.828 3.652 1.00 14.46 113 THR A C 1
ATOM 607 O O . THR A 1 72 ? 17.819 98.642 3.336 1.00 16.28 113 THR A O 1
ATOM 611 N N . ALA A 1 73 ? 18.489 100.175 4.856 1.00 13.73 114 ALA A N 1
ATOM 612 C CA . ALA A 1 73 ? 18.805 99.159 5.891 1.00 12.51 114 ALA A CA 1
ATOM 613 C C . ALA A 1 73 ? 17.534 98.483 6.390 1.00 12.72 114 ALA A C 1
ATOM 614 O O . ALA A 1 73 ? 17.459 97.227 6.453 1.00 13.91 114 ALA A O 1
ATOM 616 N N . LYS A 1 74 ? 16.510 99.266 6.685 1.00 12.88 115 LYS A N 1
ATOM 617 C CA . LYS A 1 74 ? 15.273 98.669 7.228 1.00 13.50 115 LYS A CA 1
ATOM 618 C C . LYS A 1 74 ? 14.716 97.632 6.253 1.00 14.17 115 LYS A C 1
ATOM 619 O O . LYS A 1 74 ? 14.313 96.555 6.711 1.00 14.15 115 LYS A O 1
ATOM 625 N N . PRO A 1 75 ? 14.524 97.928 4.952 1.00 13.68 116 PRO A N 1
ATOM 626 C CA . PRO A 1 75 ? 13.942 96.916 4.070 1.00 14.04 116 PRO A CA 1
ATOM 627 C C . PRO A 1 75 ? 14.725 95.609 4.056 1.00 14.55 116 PRO A C 1
ATOM 628 O O . PRO A 1 75 ? 14.100 94.586 3.839 1.00 14.33 116 PRO A O 1
ATOM 632 N N . GLN A 1 76 ? 16.025 95.631 4.275 1.00 14.48 117 GLN A N 1
ATOM 633 C CA . GLN A 1 76 ? 16.790 94.372 4.346 1.00 14.44 117 GLN A CA 1
ATOM 634 C C . GLN A 1 76 ? 16.438 93.580 5.603 1.00 14.29 117 GLN A C 1
ATOM 635 O O . GLN A 1 76 ? 16.364 92.311 5.531 1.00 16.19 117 GLN A O 1
ATOM 641 N N . ILE A 1 77 ? 16.217 94.242 6.721 1.00 13.67 118 ILE A N 1
ATOM 642 C CA . ILE A 1 77 ? 15.729 93.553 7.933 1.00 13.02 118 ILE A CA 1
ATOM 643 C C . ILE A 1 77 ? 14.317 93.048 7.676 1.00 13.53 118 ILE A C 1
ATOM 644 O O . ILE A 1 77 ? 13.993 91.899 8.097 1.00 15.06 118 ILE A O 1
ATOM 649 N N . GLN A 1 78 ? 13.471 93.852 7.061 1.00 12.68 119 GLN A N 1
ATOM 650 C CA . GLN A 1 78 ? 12.087 93.407 6.749 1.00 13.22 119 GLN A CA 1
ATOM 651 C C . GLN A 1 78 ? 12.113 92.167 5.848 1.00 13.17 119 GLN A C 1
ATOM 652 O O . GLN A 1 78 ? 11.212 91.301 6.023 1.00 14.46 119 GLN A O 1
ATOM 658 N N . LYS A 1 79 ? 13.055 92.059 4.916 1.00 14.16 120 LYS A N 1
ATOM 659 C CA . LYS A 1 79 ? 13.148 90.863 4.021 1.00 14.92 120 LYS A CA 1
ATOM 660 C C . LYS A 1 79 ? 13.467 89.651 4.898 1.00 13.89 120 LYS A C 1
ATOM 661 O O . LYS A 1 79 ? 13.033 88.534 4.517 1.00 15.11 120 LYS A O 1
ATOM 667 N N . THR A 1 80 ? 14.228 89.785 5.971 1.00 13.55 121 THR A N 1
ATOM 668 C CA . THR A 1 80 ? 14.540 88.658 6.888 1.00 13.73 121 THR A CA 1
ATOM 669 C C . THR A 1 80 ? 13.199 88.113 7.403 1.00 13.17 121 THR A C 1
ATOM 670 O O . THR A 1 80 ? 12.999 86.915 7.537 1.00 13.59 121 THR A O 1
ATOM 674 N N . ALA A 1 81 ? 12.276 89.005 7.780 1.00 13.82 122 ALA A N 1
ATOM 675 C CA . ALA A 1 81 ? 10.936 88.606 8.256 1.00 13.13 122 ALA A CA 1
ATOM 676 C C . ALA A 1 81 ? 10.128 88.007 7.099 1.00 12.78 122 ALA A C 1
ATOM 677 O O . ALA A 1 81 ? 9.398 87.028 7.321 1.00 12.83 122 ALA A O 1
ATOM 679 N N . ARG A 1 82 ? 10.173 88.602 5.911 1.00 12.27 123 ARG A N 1
ATOM 680 C CA . ARG A 1 82 ? 9.447 88.082 4.739 1.00 13.19 123 ARG A CA 1
ATOM 681 C C . ARG A 1 82 ? 9.924 86.644 4.481 1.00 12.54 123 ARG A C 1
ATOM 682 O O . ARG A 1 82 ? 9.101 85.815 4.092 1.00 13.06 123 ARG A O 1
ATOM 690 N N . ASN A 1 83 ? 11.202 86.356 4.652 1.00 13.02 124 ASN A N 1
ATOM 691 C CA . ASN A 1 83 ? 11.713 84.976 4.419 1.00 12.05 124 ASN A CA 1
ATOM 692 C C . ASN A 1 83 ? 11.074 83.994 5.405 1.00 12.18 124 ASN A C 1
ATOM 693 O O . ASN A 1 83 ? 10.838 82.858 5.024 1.00 12.77 124 ASN A O 1
ATOM 698 N N . ILE A 1 84 ? 10.748 84.425 6.605 1.00 11.97 125 ILE A N 1
ATOM 699 C CA . ILE A 1 84 ? 10.046 83.571 7.597 1.00 11.65 125 ILE A CA 1
ATOM 700 C C . ILE A 1 84 ? 8.642 83.309 7.074 1.00 12.49 125 ILE A C 1
ATOM 701 O O . ILE A 1 84 ? 8.158 82.169 7.092 1.00 13.24 125 ILE A O 1
ATOM 706 N N . VAL A 1 85 ? 7.943 84.368 6.658 1.00 12.68 126 VAL A N 1
ATOM 707 C CA . VAL A 1 85 ? 6.599 84.206 6.068 1.00 12.49 126 VAL A CA 1
ATOM 708 C C . VAL A 1 85 ? 6.692 83.224 4.898 1.00 12.39 126 VAL A C 1
ATOM 709 O O . VAL A 1 85 ? 5.823 82.322 4.786 1.00 13.04 126 VAL A O 1
ATOM 713 N N . ASN A 1 86 ? 7.648 83.397 4.003 1.00 12.33 127 ASN A N 1
ATOM 714 C CA . ASN A 1 86 ? 7.731 82.554 2.788 1.00 11.92 127 ASN A CA 1
ATOM 715 C C . ASN A 1 86 ? 8.058 81.112 3.184 1.00 11.83 127 ASN A C 1
ATOM 716 O O . ASN A 1 86 ? 7.604 80.205 2.465 1.00 12.65 127 ASN A O 1
ATOM 721 N N . TYR A 1 87 ? 8.801 80.892 4.239 1.00 12.14 128 TYR A N 1
ATOM 722 C CA . TYR A 1 87 ? 9.097 79.495 4.671 1.00 12.04 128 TYR A CA 1
ATOM 723 C C . TYR A 1 87 ? 7.792 78.881 5.168 1.00 12.43 128 TYR A C 1
ATOM 724 O O . TYR A 1 87 ? 7.459 77.750 4.811 1.00 12.03 128 TYR A O 1
ATOM 733 N N . ASP A 1 88 ? 6.989 79.606 5.921 1.00 12.60 129 ASP A N 1
ATOM 734 C CA . ASP A 1 88 ? 5.685 79.062 6.331 1.00 12.73 129 ASP A CA 1
ATOM 735 C C . ASP A 1 88 ? 4.872 78.708 5.091 1.00 12.42 129 ASP A C 1
ATOM 736 O O . ASP A 1 88 ? 4.257 77.627 5.044 1.00 12.69 129 ASP A O 1
ATOM 741 N N A GLU A 1 89 ? 4.814 79.590 4.088 0.50 12.50 130 GLU A N 1
ATOM 742 N N B GLU A 1 89 ? 4.834 79.605 4.101 0.50 12.40 130 GLU A N 1
ATOM 743 C CA A GLU A 1 89 ? 3.982 79.298 2.889 0.50 13.84 130 GLU A CA 1
ATOM 744 C CA B GLU A 1 89 ? 4.048 79.365 2.863 0.50 13.42 130 GLU A CA 1
ATOM 745 C C A GLU A 1 89 ? 4.551 78.044 2.208 0.50 13.05 130 GLU A C 1
ATOM 746 C C B GLU A 1 89 ? 4.559 78.068 2.218 0.50 13.01 130 GLU A C 1
ATOM 747 O O A GLU A 1 89 ? 3.745 77.205 1.759 0.50 14.05 130 GLU A O 1
ATOM 748 O O B GLU A 1 89 ? 3.725 77.230 1.819 0.50 13.89 130 GLU A O 1
ATOM 759 N N . GLN A 1 90 ? 5.874 77.874 2.152 1.00 12.62 131 GLN A N 1
ATOM 760 C CA . GLN A 1 90 ? 6.436 76.665 1.511 1.00 12.17 131 GLN A CA 1
ATOM 761 C C . GLN A 1 90 ? 6.061 75.441 2.354 1.00 12.17 131 GLN A C 1
ATOM 762 O O . GLN A 1 90 ? 5.638 74.439 1.775 1.00 12.67 131 GLN A O 1
ATOM 768 N N . PHE A 1 91 ? 6.261 75.480 3.646 1.00 12.07 132 PHE A N 1
ATOM 769 C CA . PHE A 1 91 ? 5.987 74.335 4.555 1.00 11.73 132 PHE A CA 1
ATOM 770 C C . PHE A 1 91 ? 4.508 73.949 4.428 1.00 12.17 132 PHE A C 1
ATOM 771 O O . PHE A 1 91 ? 4.176 72.764 4.244 1.00 12.49 132 PHE A O 1
ATOM 779 N N . GLN A 1 92 ? 3.614 74.955 4.451 1.00 12.60 133 GLN A N 1
ATOM 780 C CA . GLN A 1 92 ? 2.162 74.659 4.410 1.00 13.36 133 GLN A CA 1
ATOM 781 C C . GLN A 1 92 ? 1.841 73.992 3.083 1.00 13.89 133 GLN A C 1
ATOM 782 O O . GLN A 1 92 ? 0.973 73.108 3.039 1.00 14.75 133 GLN A O 1
ATOM 788 N N . ASN A 1 93 ? 2.463 74.461 2.010 1.00 13.22 134 ASN A N 1
ATOM 789 C CA . ASN A 1 93 ? 2.185 73.937 0.668 1.00 13.61 134 ASN A CA 1
ATOM 790 C C . ASN A 1 93 ? 2.817 72.540 0.460 1.00 13.64 134 ASN A C 1
ATOM 791 O O . ASN A 1 93 ? 2.300 71.801 -0.392 1.00 14.66 134 ASN A O 1
ATOM 796 N N . TYR A 1 94 ? 3.898 72.218 1.149 1.00 12.27 135 TYR A N 1
ATOM 797 C CA . TYR A 1 94 ? 4.563 70.894 1.030 1.00 12.63 135 TYR A CA 1
ATOM 798 C C . TYR A 1 94 ? 3.833 69.899 1.944 1.00 12.71 135 TYR A C 1
ATOM 799 O O . TYR A 1 94 ? 3.987 68.693 1.712 1.00 13.14 135 TYR A O 1
ATOM 808 N N . TYR A 1 95 ? 3.125 70.343 2.957 1.00 12.38 136 TYR A N 1
ATOM 809 C CA . TYR A 1 95 ? 2.681 69.476 4.073 1.00 12.50 136 TYR A CA 1
ATOM 810 C C . TYR A 1 95 ? 1.914 68.276 3.532 1.00 12.66 136 TYR A C 1
ATOM 811 O O . TYR A 1 95 ? 2.195 67.117 3.927 1.00 12.60 136 TYR A O 1
ATOM 820 N N . ASP A 1 96 ? 0.905 68.496 2.702 1.00 13.43 137 ASP A N 1
ATOM 821 C CA . ASP A 1 96 ? 0.087 67.325 2.276 1.00 14.12 137 ASP A CA 1
ATOM 822 C C . ASP A 1 96 ? 0.934 66.273 1.515 1.00 14.25 137 ASP A C 1
ATOM 823 O O . ASP A 1 96 ? 0.684 65.053 1.690 1.00 14.75 137 ASP A O 1
ATOM 828 N N . THR A 1 97 ? 1.871 66.699 0.685 1.00 13.27 138 THR A N 1
ATOM 829 C CA . THR A 1 97 ? 2.780 65.809 -0.055 1.00 12.96 138 THR A CA 1
ATOM 830 C C . THR A 1 97 ? 3.652 65.053 0.947 1.00 13.04 138 THR A C 1
ATOM 831 O O . THR A 1 97 ? 3.888 63.832 0.764 1.00 14.35 138 THR A O 1
ATOM 835 N N . LEU A 1 98 ? 4.220 65.745 1.931 1.00 11.91 139 LEU A N 1
ATOM 836 C CA . LEU A 1 98 ? 5.089 65.049 2.900 1.00 12.58 139 LEU A CA 1
ATOM 837 C C . LEU A 1 98 ? 4.256 63.984 3.628 1.00 12.72 139 LEU A C 1
ATOM 838 O O . LEU A 1 98 ? 4.743 62.868 3.798 1.00 13.27 139 LEU A O 1
ATOM 843 N N . VAL A 1 99 ? 3.066 64.316 4.087 1.00 12.51 140 VAL A N 1
ATOM 844 C CA . VAL A 1 99 ? 2.211 63.312 4.773 1.00 12.38 140 VAL A CA 1
ATOM 845 C C . VAL A 1 99 ? 1.911 62.142 3.807 1.00 13.24 140 VAL A C 1
ATOM 846 O O . VAL A 1 99 ? 1.946 60.981 4.260 1.00 13.36 140 VAL A O 1
ATOM 850 N N . GLU A 1 100 ? 1.600 62.435 2.546 1.00 12.98 141 GLU A N 1
ATOM 851 C CA . GLU A 1 100 ? 1.269 61.440 1.490 1.00 14.02 141 GLU A CA 1
ATOM 852 C C . GLU A 1 100 ? 2.467 60.495 1.319 1.00 13.69 141 GLU A C 1
ATOM 853 O O . GLU A 1 100 ? 2.285 59.286 1.244 1.00 14.10 141 GLU A O 1
ATOM 859 N N . THR A 1 101 ? 3.669 61.040 1.227 1.00 13.35 142 THR A N 1
ATOM 860 C CA . THR A 1 101 ? 4.849 60.198 0.999 1.00 13.36 142 THR A CA 1
ATOM 861 C C . THR A 1 101 ? 5.049 59.265 2.189 1.00 13.45 142 THR A C 1
ATOM 862 O O . THR A 1 101 ? 5.514 58.143 1.975 1.00 15.39 142 THR A O 1
ATOM 866 N N . VAL A 1 102 ? 4.717 59.676 3.397 1.00 12.54 143 VAL A N 1
ATOM 867 C CA . VAL A 1 102 ? 4.795 58.747 4.550 1.00 12.90 143 VAL A CA 1
ATOM 868 C C . VAL A 1 102 ? 3.738 57.656 4.373 1.00 13.68 143 VAL A C 1
ATOM 869 O O . VAL A 1 102 ? 4.059 56.444 4.541 1.00 14.45 143 VAL A O 1
ATOM 873 N N A GLN A 1 103 ? 2.504 58.032 4.033 0.50 14.72 144 GLN A N 1
ATOM 874 N N B GLN A 1 103 ? 2.487 58.036 4.096 0.50 14.33 144 GLN A N 1
ATOM 875 C CA A GLN A 1 103 ? 1.395 57.045 3.906 0.50 15.47 144 GLN A CA 1
ATOM 876 C CA B GLN A 1 103 ? 1.389 57.043 3.905 0.50 14.43 144 GLN A CA 1
ATOM 877 C C A GLN A 1 103 ? 1.649 56.041 2.767 0.50 15.01 144 GLN A C 1
ATOM 878 C C B GLN A 1 103 ? 1.786 56.001 2.841 0.50 14.27 144 GLN A C 1
ATOM 879 O O A GLN A 1 103 ? 1.188 54.895 2.872 0.50 16.31 144 GLN A O 1
ATOM 880 O O B GLN A 1 103 ? 1.630 54.782 3.109 0.50 15.12 144 GLN A O 1
ATOM 891 N N . LYS A 1 104 ? 2.369 56.455 1.730 1.00 13.29 145 LYS A N 1
ATOM 892 C CA . LYS A 1 104 ? 2.692 55.619 0.566 1.00 14.29 145 LYS A CA 1
ATOM 893 C C . LYS A 1 104 ? 4.037 54.893 0.786 1.00 13.68 145 LYS A C 1
ATOM 894 O O . LYS A 1 104 ? 4.435 54.079 -0.194 1.00 18.34 145 LYS A O 1
ATOM 900 N N . LYS A 1 105 ? 4.679 55.079 1.911 1.00 14.45 146 LYS A N 1
ATOM 901 C CA . LYS A 1 105 ? 5.998 54.462 2.199 1.00 15.48 146 LYS A CA 1
ATOM 902 C C . LYS A 1 105 ? 6.968 54.829 1.068 1.00 15.63 146 LYS A C 1
ATOM 903 O O . LYS A 1 105 ? 7.750 53.978 0.621 1.00 18.57 146 LYS A O 1
ATOM 909 N N . ASP A 1 106 ? 6.924 56.082 0.615 1.00 14.52 147 ASP A N 1
ATOM 910 C CA . ASP A 1 106 ? 7.756 56.641 -0.476 1.00 14.58 147 ASP A CA 1
ATOM 911 C C . ASP A 1 106 ? 8.919 57.429 0.130 1.00 14.03 147 ASP A C 1
ATOM 912 O O . ASP A 1 106 ? 8.841 58.687 0.274 1.00 14.70 147 ASP A O 1
ATOM 917 N N . LYS A 1 107 ? 9.977 56.747 0.519 1.00 14.28 148 LYS A N 1
ATOM 918 C CA . LYS A 1 107 ? 11.145 57.392 1.164 1.00 13.93 148 LYS A CA 1
ATOM 919 C C . LYS A 1 107 ? 11.762 58.433 0.226 1.00 13.41 148 LYS A C 1
ATOM 920 O O . LYS A 1 107 ? 12.139 59.495 0.700 1.00 13.74 148 LYS A O 1
ATOM 926 N N . ALA A 1 108 ? 11.897 58.154 -1.063 1.00 15.34 149 ALA A N 1
ATOM 927 C CA . ALA A 1 108 ? 12.553 59.090 -2.006 1.00 14.88 149 ALA A CA 1
ATOM 928 C C . ALA A 1 108 ? 11.762 60.397 -2.030 1.00 13.96 149 ALA A C 1
ATOM 929 O O . ALA A 1 108 ? 12.351 61.465 -2.050 1.00 13.65 149 ALA A O 1
ATOM 931 N N . GLY A 1 109 ? 10.444 60.277 -2.107 1.00 13.88 150 GLY A N 1
ATOM 932 C CA . GLY A 1 109 ? 9.540 61.433 -2.137 1.00 13.20 150 GLY A CA 1
ATOM 933 C C . GLY A 1 109 ? 9.657 62.297 -0.895 1.00 12.88 150 GLY A C 1
ATOM 934 O O . GLY A 1 109 ? 9.669 63.534 -0.977 1.00 14.60 150 GLY A O 1
ATOM 935 N N . LEU A 1 110 ? 9.685 61.665 0.261 1.00 12.45 151 LEU A N 1
ATOM 936 C CA . LEU A 1 110 ? 9.798 62.401 1.527 1.00 11.88 151 LEU A CA 1
ATOM 937 C C . LEU A 1 110 ? 11.166 63.084 1.560 1.00 12.39 151 LEU A C 1
ATOM 938 O O . LEU A 1 110 ? 11.261 64.263 1.916 1.00 13.48 151 LEU A O 1
ATOM 943 N N . LYS A 1 111 ? 12.220 62.355 1.259 1.00 12.56 152 LYS A N 1
ATOM 944 C CA . LYS A 1 111 ? 13.581 62.932 1.285 1.00 12.91 152 LYS A CA 1
ATOM 945 C C . LYS A 1 111 ? 13.671 64.125 0.332 1.00 13.04 152 LYS A C 1
ATOM 946 O O . LYS A 1 111 ? 14.307 65.116 0.704 1.00 13.49 152 LYS A O 1
ATOM 952 N N . GLU A 1 112 ? 13.068 64.054 -0.844 1.00 13.61 153 GLU A N 1
ATOM 953 C CA . GLU A 1 112 ? 13.161 65.175 -1.805 1.00 14.67 153 GLU A CA 1
ATOM 954 C C . GLU A 1 112 ? 12.473 66.403 -1.195 1.00 14.57 153 GLU A C 1
ATOM 955 O O . GLU A 1 112 ? 13.008 67.516 -1.331 1.00 14.94 153 GLU A O 1
ATOM 961 N N . GLY A 1 113 ? 11.310 66.225 -0.577 1.00 13.22 154 GLY A N 1
ATOM 962 C CA . GLY A 1 113 ? 10.559 67.323 0.063 1.00 12.89 154 GLY A CA 1
ATOM 963 C C . GLY A 1 113 ? 11.372 67.941 1.172 1.00 12.36 154 GLY A C 1
ATOM 964 O O . GLY A 1 113 ? 11.528 69.182 1.249 1.00 13.02 154 GLY A O 1
ATOM 965 N N . ILE A 1 114 ? 11.945 67.095 2.020 1.00 12.00 155 ILE A N 1
ATOM 966 C CA . ILE A 1 114 ? 12.741 67.623 3.163 1.00 12.10 155 ILE A CA 1
ATOM 967 C C . ILE A 1 114 ? 13.974 68.323 2.612 1.00 12.81 155 ILE A C 1
ATOM 968 O O . ILE A 1 114 ? 14.327 69.393 3.147 1.00 12.56 155 ILE A O 1
ATOM 973 N N . ASN A 1 115 ? 14.613 67.767 1.593 1.00 12.93 156 ASN A N 1
ATOM 974 C CA . ASN A 1 115 ? 15.789 68.433 0.985 1.00 13.41 156 ASN A CA 1
ATOM 975 C C . ASN A 1 115 ? 15.415 69.824 0.447 1.00 13.19 156 ASN A C 1
ATOM 976 O O . ASN A 1 115 ? 16.228 70.737 0.584 1.00 13.68 156 ASN A O 1
ATOM 981 N N . ASP A 1 116 ? 14.278 69.962 -0.177 1.00 13.43 157 ASP A N 1
ATOM 982 C CA . ASP A 1 116 ? 13.853 71.280 -0.719 1.00 12.98 157 ASP A CA 1
ATOM 983 C C . ASP A 1 116 ? 13.702 72.270 0.437 1.00 13.08 157 ASP A C 1
ATOM 984 O O . ASP A 1 116 ? 14.068 73.445 0.297 1.00 14.02 157 ASP A O 1
ATOM 989 N N . LEU A 1 117 ? 13.140 71.822 1.554 1.00 12.01 158 LEU A N 1
ATOM 990 C CA . LEU A 1 117 ? 12.961 72.721 2.718 1.00 11.65 158 LEU A CA 1
ATOM 991 C C . LEU A 1 117 ? 14.339 73.076 3.277 1.00 11.92 158 LEU A C 1
ATOM 992 O O . LEU A 1 117 ? 14.524 74.259 3.643 1.00 12.70 158 LEU A O 1
ATOM 997 N N . ILE A 1 118 ? 15.276 72.137 3.336 1.00 11.65 159 ILE A N 1
ATOM 998 C CA . ILE A 1 118 ? 16.658 72.444 3.789 1.00 12.55 159 ILE A CA 1
ATOM 999 C C . ILE A 1 118 ? 17.279 73.486 2.868 1.00 12.75 159 ILE A C 1
ATOM 1000 O O . ILE A 1 118 ? 18.005 74.383 3.377 1.00 13.80 159 ILE A O 1
ATOM 1005 N N . THR A 1 119 ? 17.058 73.374 1.569 1.00 12.80 160 THR A N 1
ATOM 1006 C CA . THR A 1 119 ? 17.620 74.343 0.611 1.00 13.79 160 THR A CA 1
ATOM 1007 C C . THR A 1 119 ? 17.152 75.752 1.026 1.00 13.37 160 THR A C 1
ATOM 1008 O O . THR A 1 119 ? 17.971 76.695 1.087 1.00 14.39 160 THR A O 1
ATOM 1012 N N . THR A 1 120 ? 15.874 75.932 1.290 1.00 12.68 161 THR A N 1
ATOM 1013 C CA . THR A 1 120 ? 15.303 77.234 1.699 1.00 12.19 161 THR A CA 1
ATOM 1014 C C . THR A 1 120 ? 15.898 77.682 3.023 1.00 11.98 161 THR A C 1
ATOM 1015 O O . THR A 1 120 ? 16.287 78.863 3.148 1.00 13.19 161 THR A O 1
ATOM 1019 N N . ILE A 1 121 ? 15.995 76.765 3.992 1.00 11.61 162 ILE A N 1
ATOM 1020 C CA . ILE A 1 121 ? 16.575 77.118 5.306 1.00 12.17 162 ILE A CA 1
ATOM 1021 C C . ILE A 1 121 ? 17.983 77.654 5.083 1.00 12.62 162 ILE A C 1
ATOM 1022 O O . ILE A 1 121 ? 18.379 78.688 5.706 1.00 13.04 162 ILE A O 1
ATOM 1027 N N . ASN A 1 122 ? 18.769 76.954 4.284 1.00 13.00 163 ASN A N 1
ATOM 1028 C CA . ASN A 1 122 ? 20.182 77.361 4.109 1.00 14.95 163 ASN A CA 1
ATOM 1029 C C . ASN A 1 122 ? 20.241 78.711 3.391 1.00 14.49 163 ASN A C 1
ATOM 1030 O O . ASN A 1 122 ? 21.067 79.553 3.748 1.00 16.79 163 ASN A O 1
ATOM 1035 N N . THR A 1 123 ? 19.387 78.940 2.416 1.00 14.79 164 THR A N 1
ATOM 1036 C CA . THR A 1 123 ? 19.296 80.232 1.698 1.00 15.89 164 THR A CA 1
ATOM 1037 C C . THR A 1 123 ? 18.978 81.334 2.709 1.00 14.44 164 THR A C 1
ATOM 1038 O O . THR A 1 123 ? 19.622 82.394 2.668 1.00 15.99 164 THR A O 1
ATOM 1042 N N . ASN A 1 124 ? 18.007 81.100 3.588 1.00 13.71 165 ASN A N 1
ATOM 1043 C CA . ASN A 1 124 ? 17.568 82.091 4.583 1.00 12.56 165 ASN A CA 1
ATOM 1044 C C . ASN A 1 124 ? 18.717 82.384 5.528 1.00 12.88 165 ASN A C 1
ATOM 1045 O O . ASN A 1 124 ? 18.897 83.559 5.877 1.00 14.13 165 ASN A O 1
ATOM 1050 N N . SER A 1 125 ? 19.464 81.367 5.944 1.00 13.07 166 SER A N 1
ATOM 1051 C CA . SER A 1 125 ? 20.608 81.588 6.849 1.00 14.00 166 SER A CA 1
ATOM 1052 C C . SER A 1 125 ? 21.644 82.457 6.135 1.00 13.15 166 SER A C 1
ATOM 1053 O O . SER A 1 125 ? 22.163 83.427 6.745 1.00 15.50 166 SER A O 1
ATOM 1056 N N . LYS A 1 126 ? 21.943 82.140 4.883 1.00 14.93 167 LYS A N 1
ATOM 1057 C CA . LYS A 1 126 ? 22.982 82.874 4.117 1.00 17.13 167 LYS A CA 1
ATOM 1058 C C . LYS A 1 126 ? 22.550 84.343 3.960 1.00 17.11 167 LYS A C 1
ATOM 1059 O O . LYS A 1 126 ? 23.410 85.267 4.047 1.00 18.74 167 LYS A O 1
ATOM 1065 N N . GLU A 1 127 ? 21.269 84.584 3.699 1.00 15.56 168 GLU A N 1
ATOM 1066 C CA . GLU A 1 127 ? 20.747 85.948 3.484 1.00 16.46 168 GLU A CA 1
ATOM 1067 C C . GLU A 1 127 ? 20.909 86.754 4.769 1.00 15.92 168 GLU A C 1
ATOM 1068 O O . GLU A 1 127 ? 21.251 87.956 4.671 1.00 16.33 168 GLU A O 1
ATOM 1074 N N . VAL A 1 128 ? 20.712 86.153 5.938 1.00 16.35 169 VAL A N 1
ATOM 1075 C CA . VAL A 1 128 ? 20.872 86.923 7.197 1.00 17.74 169 VAL A CA 1
ATOM 1076 C C . VAL A 1 128 ? 22.318 87.389 7.287 1.00 17.54 169 VAL A C 1
ATOM 1077 O O . VAL A 1 128 ? 22.546 88.515 7.737 1.00 16.97 169 VAL A O 1
ATOM 1081 N N . THR A 1 129 ? 23.297 86.557 6.969 1.00 20.37 170 THR A N 1
ATOM 1082 C CA . THR A 1 129 ? 24.726 86.938 6.993 1.00 21.48 170 THR A CA 1
ATOM 1083 C C . THR A 1 129 ? 24.927 88.224 6.192 1.00 18.18 170 THR A C 1
ATOM 1084 O O . THR A 1 129 ? 25.653 89.135 6.671 1.00 19.36 170 THR A O 1
ATOM 1088 N N . ASP A 1 130 ? 24.294 88.325 5.030 1.00 18.72 171 ASP A N 1
ATOM 1089 C CA . ASP A 1 130 ? 24.437 89.526 4.161 1.00 19.61 171 ASP A CA 1
ATOM 1090 C C . ASP A 1 130 ? 23.826 90.758 4.840 1.00 16.24 171 ASP A C 1
ATOM 1091 O O . ASP A 1 130 ? 24.374 91.864 4.736 1.00 16.86 171 ASP A O 1
ATOM 1096 N N . VAL A 1 131 ? 22.707 90.574 5.497 1.00 14.53 172 VAL A N 1
ATOM 1097 C CA . VAL A 1 131 ? 22.021 91.689 6.172 1.00 13.91 172 VAL A CA 1
ATOM 1098 C C . VAL A 1 131 ? 22.892 92.120 7.338 1.00 14.24 172 VAL A C 1
ATOM 1099 O O . VAL A 1 131 ? 23.072 93.327 7.550 1.00 13.93 172 VAL A O 1
ATOM 1103 N N . ILE A 1 132 ? 23.428 91.196 8.093 1.00 14.79 173 ILE A N 1
ATOM 1104 C CA . ILE A 1 132 ? 24.336 91.562 9.194 1.00 14.48 173 ILE A CA 1
ATOM 1105 C C . ILE A 1 132 ? 25.528 92.347 8.631 1.00 14.40 173 ILE A C 1
ATOM 1106 O O . ILE A 1 132 ? 25.929 93.320 9.318 1.00 14.35 173 ILE A O 1
ATOM 1111 N N . LYS A 1 133 ? 26.099 91.969 7.488 1.00 14.72 174 LYS A N 1
ATOM 1112 C CA . LYS A 1 133 ? 27.279 92.714 6.961 1.00 16.53 174 LYS A CA 1
ATOM 1113 C C . LYS A 1 133 ? 26.841 94.150 6.636 1.00 16.25 174 LYS A C 1
ATOM 1114 O O . LYS A 1 133 ? 27.616 95.107 6.963 1.00 15.47 174 LYS A O 1
ATOM 1120 N N . MET A 1 134 ? 25.701 94.310 5.959 1.00 15.67 175 MET A N 1
ATOM 1121 C CA . MET A 1 134 ? 25.139 95.646 5.637 1.00 15.22 175 MET A CA 1
ATOM 1122 C C . MET A 1 134 ? 24.963 96.449 6.926 1.00 13.34 175 MET A C 1
ATOM 1123 O O . MET A 1 134 ? 25.371 97.642 6.971 1.00 14.05 175 MET A O 1
ATOM 1128 N N . LEU A 1 135 ? 24.457 95.828 7.990 1.00 12.79 176 LEU A N 1
ATOM 1129 C CA . LEU A 1 135 ? 24.256 96.570 9.256 1.00 12.44 176 LEU A CA 1
ATOM 1130 C C . LEU A 1 135 ? 25.575 96.926 9.917 1.00 12.56 176 LEU A C 1
ATOM 1131 O O . LEU A 1 135 ? 25.638 98.010 10.549 1.00 12.68 176 LEU A O 1
ATOM 1136 N N A GLN A 1 136 ? 26.575 96.068 9.828 0.50 12.91 177 GLN A N 1
ATOM 1137 N N B GLN A 1 136 ? 26.598 96.088 9.832 0.50 13.39 177 GLN A N 1
ATOM 1138 C CA A GLN A 1 136 ? 27.887 96.355 10.432 0.50 14.40 177 GLN A CA 1
ATOM 1139 C CA B GLN A 1 136 ? 27.901 96.379 10.475 0.50 15.09 177 GLN A CA 1
ATOM 1140 C C A GLN A 1 136 ? 28.482 97.560 9.715 0.50 13.89 177 GLN A C 1
ATOM 1141 C C B GLN A 1 136 ? 28.546 97.541 9.712 0.50 14.52 177 GLN A C 1
ATOM 1142 O O A GLN A 1 136 ? 28.981 98.450 10.436 0.50 14.79 177 GLN A O 1
ATOM 1143 O O B GLN A 1 136 ? 29.135 98.414 10.405 0.50 15.28 177 GLN A O 1
ATOM 1154 N N . ASP A 1 137 ? 28.387 97.611 8.384 1.00 13.76 178 ASP A N 1
ATOM 1155 C CA . ASP A 1 137 ? 28.893 98.750 7.584 1.00 14.15 178 ASP A CA 1
ATOM 1156 C C . ASP A 1 137 ? 28.166 100.030 8.061 1.00 13.67 178 ASP A C 1
ATOM 1157 O O . ASP A 1 137 ? 28.797 101.083 8.275 1.00 15.38 178 ASP A O 1
ATOM 1162 N N . PHE A 1 138 ? 26.859 99.940 8.229 1.00 12.54 179 PHE A N 1
ATOM 1163 C CA . PHE A 1 138 ? 26.039 101.092 8.609 1.00 12.19 179 PHE A CA 1
ATOM 1164 C C . PHE A 1 138 ? 26.391 101.504 10.025 1.00 12.84 179 PHE A C 1
ATOM 1165 O O . PHE A 1 138 ? 26.517 102.702 10.326 1.00 13.36 179 PHE A O 1
ATOM 1173 N N . LYS A 1 139 ? 26.623 100.554 10.924 1.00 13.31 180 LYS A N 1
ATOM 1174 C CA . LYS A 1 139 ? 27.028 100.854 12.309 1.00 13.40 180 LYS A CA 1
ATOM 1175 C C . LYS A 1 139 ? 28.328 101.653 12.270 1.00 13.07 180 LYS A C 1
ATOM 1176 O O . LYS A 1 139 ? 28.474 102.629 13.039 1.00 13.06 180 LYS A O 1
ATOM 1182 N N . GLY A 1 140 ? 29.257 101.272 11.418 1.00 13.69 181 GLY A N 1
ATOM 1183 C CA . GLY A 1 140 ? 30.515 102.025 11.294 1.00 15.25 181 GLY A CA 1
ATOM 1184 C C . GLY A 1 140 ? 30.247 103.475 10.907 1.00 14.04 181 GLY A C 1
ATOM 1185 O O . GLY A 1 140 ? 30.862 104.392 11.512 1.00 14.87 181 GLY A O 1
ATOM 1186 N N . LYS A 1 141 ? 29.331 103.719 9.964 1.00 13.70 182 LYS A N 1
ATOM 1187 C CA . LYS A 1 141 ? 28.980 105.108 9.537 1.00 13.68 182 LYS A CA 1
ATOM 1188 C C . LYS A 1 141 ? 28.282 105.845 10.673 1.00 12.01 182 LYS A C 1
ATOM 1189 O O . LYS A 1 141 ? 28.610 107.020 10.902 1.00 14.16 182 LYS A O 1
ATOM 1195 N N . LEU A 1 142 ? 27.427 105.171 11.433 1.00 11.74 183 LEU A N 1
ATOM 1196 C CA . LEU A 1 142 ? 26.729 105.824 12.560 1.00 11.15 183 LEU A CA 1
ATOM 1197 C C . LEU A 1 142 ? 27.740 106.186 13.629 1.00 11.85 183 LEU A C 1
ATOM 1198 O O . LEU A 1 142 ? 27.638 107.266 14.241 1.00 11.80 183 LEU A O 1
ATOM 1203 N N . TYR A 1 143 ? 28.679 105.291 13.920 1.00 12.25 184 TYR A N 1
ATOM 1204 C CA . TYR A 1 143 ? 29.713 105.568 14.937 1.00 12.39 184 TYR A CA 1
ATOM 1205 C C . TYR A 1 143 ? 30.594 106.731 14.506 1.00 12.54 184 TYR A C 1
ATOM 1206 O O . TYR A 1 143 ? 30.914 107.573 15.370 1.00 13.35 184 TYR A O 1
ATOM 1215 N N A GLN A 1 144 ? 30.961 106.805 13.235 0.50 12.76 185 GLN A N 1
ATOM 1216 N N B GLN A 1 144 ? 30.988 106.774 13.237 0.50 13.02 185 GLN A N 1
ATOM 1217 C CA A GLN A 1 144 ? 31.818 107.915 12.742 0.50 14.07 185 GLN A CA 1
ATOM 1218 C CA B GLN A 1 144 ? 31.830 107.868 12.682 0.50 14.58 185 GLN A CA 1
ATOM 1219 C C A GLN A 1 144 ? 31.060 109.231 12.886 0.50 12.81 185 GLN A C 1
ATOM 1220 C C B GLN A 1 144 ? 31.077 109.200 12.858 0.50 12.93 185 GLN A C 1
ATOM 1221 O O A GLN A 1 144 ? 31.623 110.200 13.410 0.50 13.37 185 GLN A O 1
ATOM 1222 O O B GLN A 1 144 ? 31.662 110.160 13.381 0.50 13.69 185 GLN A O 1
ATOM 1233 N N . ASN A 1 145 ? 29.792 109.246 12.511 1.00 11.81 186 ASN A N 1
ATOM 1234 C CA . ASN A 1 145 ? 29.018 110.511 12.570 1.00 12.48 186 ASN A CA 1
ATOM 1235 C C . ASN A 1 145 ? 28.825 110.901 14.037 1.00 11.74 186 ASN A C 1
ATOM 1236 O O . ASN A 1 145 ? 28.979 112.077 14.415 1.00 12.19 186 ASN A O 1
ATOM 1241 N N . SER A 1 146 ? 28.544 109.935 14.917 1.00 12.94 187 SER A N 1
ATOM 1242 C CA . SER A 1 146 ? 28.354 110.181 16.361 1.00 12.31 187 SER A CA 1
ATOM 1243 C C . SER A 1 146 ? 29.631 110.781 16.939 1.00 11.75 187 SER A C 1
ATOM 1244 O O . SER A 1 146 ? 29.554 111.752 17.690 1.00 12.43 187 SER A O 1
ATOM 1247 N N . THR A 1 147 ? 30.786 110.170 16.711 1.00 12.97 188 THR A N 1
ATOM 1248 C CA . THR A 1 147 ? 32.019 110.620 17.368 1.00 13.56 188 THR A CA 1
ATOM 1249 C C . THR A 1 147 ? 32.433 111.992 16.795 1.00 12.91 188 THR A C 1
ATOM 1250 O O . THR A 1 147 ? 32.912 112.818 17.548 1.00 13.00 188 THR A O 1
ATOM 1254 N N A ASP A 1 148 ? 32.279 112.201 15.494 0.50 12.89 189 ASP A N 1
ATOM 1255 N N B ASP A 1 148 ? 32.261 112.194 15.495 0.50 13.06 189 ASP A N 1
ATOM 1256 C CA A ASP A 1 148 ? 32.592 113.505 14.850 0.50 12.91 189 ASP A CA 1
ATOM 1257 C CA B ASP A 1 148 ? 32.561 113.473 14.798 0.50 13.55 189 ASP A CA 1
ATOM 1258 C C A ASP A 1 148 ? 31.746 114.597 15.507 0.50 11.73 189 ASP A C 1
ATOM 1259 C C B ASP A 1 148 ? 31.744 114.585 15.470 0.50 11.76 189 ASP A C 1
ATOM 1260 O O A ASP A 1 148 ? 32.278 115.658 15.913 0.50 11.87 189 ASP A O 1
ATOM 1261 O O B ASP A 1 148 ? 32.298 115.633 15.888 0.50 12.13 189 ASP A O 1
ATOM 1270 N N . PHE A 1 149 ? 30.458 114.337 15.634 1.00 11.45 190 PHE A N 1
ATOM 1271 C CA . PHE A 1 149 ? 29.508 115.288 16.226 1.00 11.52 190 PHE A CA 1
ATOM 1272 C C . PHE A 1 149 ? 29.850 115.528 17.685 1.00 11.36 190 PHE A C 1
ATOM 1273 O O . PHE A 1 149 ? 29.982 116.705 18.115 1.00 11.84 190 PHE A O 1
ATOM 1281 N N . LYS A 1 150 ? 30.056 114.469 18.474 1.00 11.76 191 LYS A N 1
ATOM 1282 C CA . LYS A 1 150 ? 30.388 114.612 19.896 1.00 12.33 191 LYS A CA 1
ATOM 1283 C C . LYS A 1 150 ? 31.641 115.466 20.008 1.00 11.95 191 LYS A C 1
ATOM 1284 O O . LYS A 1 150 ? 31.698 116.330 20.880 1.00 12.42 191 LYS A O 1
ATOM 1290 N N . ASN A 1 151 ? 32.666 115.220 19.206 1.00 12.42 192 ASN A N 1
ATOM 1291 C CA . ASN A 1 151 ? 33.928 115.997 19.305 1.00 12.33 192 ASN A CA 1
ATOM 1292 C C . ASN A 1 151 ? 33.670 117.471 18.952 1.00 11.82 192 ASN A C 1
ATOM 1293 O O . ASN A 1 151 ? 34.221 118.344 19.640 1.00 12.01 192 ASN A O 1
ATOM 1298 N N . ASN A 1 152 ? 32.842 117.768 17.979 1.00 12.16 193 ASN A N 1
ATOM 1299 C CA . ASN A 1 152 ? 32.623 119.173 17.571 1.00 12.09 193 ASN A CA 1
ATOM 1300 C C . ASN A 1 152 ? 31.766 119.836 18.634 1.00 12.21 193 ASN A C 1
ATOM 1301 O O . ASN A 1 152 ? 31.969 121.049 18.901 1.00 12.71 193 ASN A O 1
ATOM 1306 N N . VAL A 1 153 ? 30.875 119.097 19.294 1.00 11.76 194 VAL A N 1
ATOM 1307 C CA . VAL A 1 153 ? 29.975 119.669 20.325 1.00 12.45 194 VAL A CA 1
ATOM 1308 C C . VAL A 1 153 ? 30.679 119.822 21.658 1.00 11.90 194 VAL A C 1
ATOM 1309 O O . VAL A 1 153 ? 30.427 120.862 22.346 1.00 12.46 194 VAL A O 1
ATOM 1313 N N . GLY A 1 154 ? 31.520 118.877 22.056 1.00 11.37 195 GLY A N 1
ATOM 1314 C CA . GLY A 1 154 ? 32.038 118.847 23.434 1.00 12.21 195 GLY A CA 1
ATOM 1315 C C . GLY A 1 154 ? 33.484 118.460 23.573 1.00 12.49 195 GLY A C 1
ATOM 1316 O O . GLY A 1 154 ? 33.920 118.303 24.696 1.00 13.68 195 GLY A O 1
ATOM 1317 N N . GLY A 1 155 ? 34.192 118.278 22.461 1.00 12.36 196 GLY A N 1
ATOM 1318 C CA . GLY A 1 155 ? 35.557 117.759 22.517 1.00 13.10 196 GLY A CA 1
ATOM 1319 C C . GLY A 1 155 ? 35.517 116.256 22.852 1.00 14.22 196 GLY A C 1
ATOM 1320 O O . GLY A 1 155 ? 34.459 115.639 22.926 1.00 14.64 196 GLY A O 1
ATOM 1321 N N . PRO A 1 156 ? 36.668 115.634 23.064 1.00 16.16 197 PRO A N 1
ATOM 1322 C CA . PRO A 1 156 ? 36.702 114.189 23.268 1.00 16.76 197 PRO A CA 1
ATOM 1323 C C . PRO A 1 156 ? 36.144 113.689 24.602 1.00 18.17 197 PRO A C 1
ATOM 1324 O O . PRO A 1 156 ? 35.709 112.542 24.713 1.00 19.05 197 PRO A O 1
ATOM 1328 N N . ASP A 1 157 ? 36.098 114.602 25.554 1.00 19.49 198 ASP A N 1
ATOM 1329 C CA . ASP A 1 157 ? 36.030 114.374 27.001 1.00 23.18 198 ASP A CA 1
ATOM 1330 C C . ASP A 1 157 ? 34.938 115.261 27.610 1.00 18.42 198 ASP A C 1
ATOM 1331 O O . ASP A 1 157 ? 34.905 115.343 28.801 1.00 19.88 198 ASP A O 1
ATOM 1336 N N . GLY A 1 158 ? 34.174 115.995 26.781 1.00 16.19 199 GLY A N 1
ATOM 1337 C CA . GLY A 1 158 ? 33.167 116.971 27.229 1.00 17.72 199 GLY A CA 1
ATOM 1338 C C . GLY A 1 158 ? 33.741 118.297 27.705 1.00 16.16 199 GLY A C 1
ATOM 1339 O O . GLY A 1 158 ? 32.963 119.134 28.217 1.00 18.93 199 GLY A O 1
ATOM 1340 N N . LYS A 1 159 ? 35.045 118.550 27.553 1.00 15.67 200 LYS A N 1
ATOM 1341 C CA . LYS A 1 159 ? 35.644 119.797 28.109 1.00 16.51 200 LYS A CA 1
ATOM 1342 C C . LYS A 1 159 ? 35.884 120.841 27.027 1.00 15.74 200 LYS A C 1
ATOM 1343 O O . LYS A 1 159 ? 36.325 121.932 27.371 1.00 18.21 200 LYS A O 1
ATOM 1349 N N . GLY A 1 160 ? 35.472 120.564 25.803 1.00 14.47 201 GLY A N 1
ATOM 1350 C CA . GLY A 1 160 ? 35.826 121.402 24.657 1.00 13.96 201 GLY A CA 1
ATOM 1351 C C . GLY A 1 160 ? 34.664 121.586 23.717 1.00 13.45 201 GLY A C 1
ATOM 1352 O O . GLY A 1 160 ? 33.489 121.632 24.144 1.00 12.66 201 GLY A O 1
ATOM 1353 N N . GLY A 1 161 ? 34.999 121.769 22.454 1.00 13.83 202 GLY A N 1
ATOM 1354 C CA . GLY A 1 161 ? 34.022 121.912 21.384 1.00 13.28 202 GLY A CA 1
ATOM 1355 C C . GLY A 1 161 ? 33.220 123.193 21.497 1.00 12.30 202 GLY A C 1
ATOM 1356 O O . GLY A 1 161 ? 33.578 124.121 22.263 1.00 12.73 202 GLY A O 1
ATOM 1357 N N . LEU A 1 162 ? 32.131 123.234 20.763 1.00 11.82 203 LEU A N 1
ATOM 1358 C CA . LEU A 1 162 ? 31.315 124.447 20.679 1.00 12.18 203 LEU A CA 1
ATOM 1359 C C . LEU A 1 162 ? 30.632 124.680 22.015 1.00 11.85 203 LEU A C 1
ATOM 1360 O O . LEU A 1 162 ? 30.451 125.853 22.406 1.00 12.96 203 LEU A O 1
ATOM 1365 N N . THR A 1 163 ? 30.273 123.640 22.761 1.00 12.10 204 THR A N 1
ATOM 1366 C CA . THR A 1 163 ? 29.607 123.866 24.046 1.00 12.78 204 THR A CA 1
ATOM 1367 C C . THR A 1 163 ? 30.538 124.645 24.962 1.00 12.42 204 THR A C 1
ATOM 1368 O O . THR A 1 163 ? 30.060 125.504 25.719 1.00 13.20 204 THR A O 1
ATOM 1372 N N . ALA A 1 164 ? 31.839 124.373 24.973 1.00 12.45 205 ALA A N 1
ATOM 1373 C CA . ALA A 1 164 ? 32.737 125.101 25.890 1.00 13.83 205 ALA A CA 1
ATOM 1374 C C . ALA A 1 164 ? 32.811 126.582 25.486 1.00 13.11 205 ALA A C 1
ATOM 1375 O O . ALA A 1 164 ? 32.952 127.439 26.357 1.00 13.13 205 ALA A O 1
ATOM 1377 N N . ILE A 1 165 ? 32.698 126.889 24.204 1.00 12.57 206 ILE A N 1
ATOM 1378 C CA . ILE A 1 165 ? 32.682 128.307 23.778 1.00 12.70 206 ILE A CA 1
ATOM 1379 C C . ILE A 1 165 ? 31.405 128.942 24.320 1.00 11.58 206 ILE A C 1
ATOM 1380 O O . ILE A 1 165 ? 31.449 130.025 24.933 1.00 12.42 206 ILE A O 1
ATOM 1385 N N . LEU A 1 166 ? 30.275 128.296 24.156 1.00 11.48 207 LEU A N 1
ATOM 1386 C CA . LEU A 1 166 ? 29.031 128.862 24.661 1.00 12.02 207 LEU A CA 1
ATOM 1387 C C . LEU A 1 166 ? 29.062 128.954 26.193 1.00 11.82 207 LEU A C 1
ATOM 1388 O O . LEU A 1 166 ? 28.586 129.974 26.752 1.00 12.18 207 LEU A O 1
ATOM 1393 N N . ALA A 1 167 ? 29.601 127.968 26.903 1.00 11.87 208 ALA A N 1
ATOM 1394 C CA . ALA A 1 167 ? 29.707 127.982 28.371 1.00 12.26 208 ALA A CA 1
ATOM 1395 C C . ALA A 1 167 ? 30.667 129.087 28.819 1.00 12.48 208 ALA A C 1
ATOM 1396 O O . ALA A 1 167 ? 30.519 129.604 29.918 1.00 14.59 208 ALA A O 1
ATOM 1398 N N . GLY A 1 168 ? 31.614 129.467 27.965 1.00 12.18 209 GLY A N 1
ATOM 1399 C CA . GLY A 1 168 ? 32.484 130.600 28.270 1.00 13.01 209 GLY A CA 1
ATOM 1400 C C . GLY A 1 168 ? 31.685 131.892 28.275 1.00 12.91 209 GLY A C 1
ATOM 1401 O O . GLY A 1 168 ? 32.002 132.808 29.032 1.00 15.91 209 GLY A O 1
ATOM 1402 N N . GLN A 1 169 ? 30.629 131.955 27.501 1.00 13.29 210 GLN A N 1
ATOM 1403 C CA . GLN A 1 169 ? 29.734 133.134 27.427 1.00 14.01 210 GLN A CA 1
ATOM 1404 C C . GLN A 1 169 ? 28.645 133.128 28.500 1.00 14.74 210 GLN A C 1
ATOM 1405 O O . GLN A 1 169 ? 28.176 134.226 28.846 1.00 15.75 210 GLN A O 1
ATOM 1411 N N . GLN A 1 170 ? 28.136 131.972 28.932 1.00 14.53 211 GLN A N 1
ATOM 1412 C CA . GLN A 1 170 ? 26.975 131.847 29.864 1.00 13.90 211 GLN A CA 1
ATOM 1413 C C . GLN A 1 170 ? 27.231 130.703 30.838 1.00 13.42 211 GLN A C 1
ATOM 1414 O O . GLN A 1 170 ? 27.318 129.523 30.394 1.00 13.76 211 GLN A O 1
ATOM 1420 N N . ALA A 1 171 ? 27.374 131.024 32.105 1.00 20.18 212 ALA A N 1
ATOM 1421 C CA . ALA A 1 171 ? 27.799 130.093 33.171 1.00 20.46 212 ALA A CA 1
ATOM 1422 C C . ALA A 1 171 ? 26.734 129.045 33.457 1.00 19.75 212 ALA A C 1
ATOM 1423 O O . ALA A 1 171 ? 27.087 128.054 34.079 1.00 20.85 212 ALA A O 1
ATOM 1425 N N . THR A 1 172 ? 25.493 129.240 33.014 1.00 19.78 213 THR A N 1
ATOM 1426 C CA . THR A 1 172 ? 24.402 128.286 33.287 1.00 19.48 213 THR A CA 1
ATOM 1427 C C . THR A 1 172 ? 24.467 127.105 32.300 1.00 18.36 213 THR A C 1
ATOM 1428 O O . THR A 1 172 ? 23.720 126.158 32.507 1.00 18.87 213 THR A O 1
ATOM 1432 N N . ILE A 1 173 ? 25.232 127.184 31.224 1.00 18.19 214 ILE A N 1
ATOM 1433 C CA . ILE A 1 173 ? 25.230 126.160 30.139 1.00 17.25 214 ILE A CA 1
ATOM 1434 C C . ILE A 1 173 ? 25.620 124.779 30.654 1.00 17.00 214 ILE A C 1
ATOM 1435 O O . ILE A 1 173 ? 24.950 123.812 30.279 1.00 17.24 214 ILE A O 1
ATOM 1440 N N . PRO A 1 174 ? 26.671 124.586 31.450 1.00 17.50 215 PRO A N 1
ATOM 1441 C CA . PRO A 1 174 ? 26.999 123.210 31.859 1.00 17.65 215 PRO A CA 1
ATOM 1442 C C . PRO A 1 174 ? 25.843 122.534 32.602 1.00 17.66 215 PRO A C 1
ATOM 1443 O O . PRO A 1 174 ? 25.607 121.325 32.362 1.00 17.56 215 PRO A O 1
ATOM 1447 N N . GLN A 1 175 ? 25.106 123.245 33.437 1.00 18.59 216 GLN A N 1
ATOM 1448 C CA . GLN A 1 175 ? 24.003 122.641 34.226 1.00 18.44 216 GLN A CA 1
ATOM 1449 C C . GLN A 1 175 ? 22.881 122.279 33.243 1.00 17.11 216 GLN A C 1
ATOM 1450 O O . GLN A 1 175 ? 22.255 121.216 33.380 1.00 17.59 216 GLN A O 1
ATOM 1456 N N . LEU A 1 176 ? 22.683 123.110 32.224 1.00 16.94 217 LEU A N 1
ATOM 1457 C CA . LEU A 1 176 ? 21.631 122.846 31.222 1.00 16.13 217 LEU A CA 1
ATOM 1458 C C . LEU A 1 176 ? 21.989 121.583 30.433 1.00 15.43 217 LEU A C 1
ATOM 1459 O O . LEU A 1 176 ? 21.108 120.699 30.230 1.00 15.99 217 LEU A O 1
ATOM 1464 N N A GLN A 1 177 ? 23.233 121.489 29.974 0.50 15.32 218 GLN A N 1
ATOM 1465 N N B GLN A 1 177 ? 23.237 121.479 29.983 0.50 15.24 218 GLN A N 1
ATOM 1466 C CA A GLN A 1 177 ? 23.711 120.296 29.234 0.50 14.81 218 GLN A CA 1
ATOM 1467 C CA B GLN A 1 177 ? 23.692 120.285 29.230 0.50 14.83 218 GLN A CA 1
ATOM 1468 C C A GLN A 1 177 ? 23.489 119.056 30.100 0.50 14.77 218 GLN A C 1
ATOM 1469 C C B GLN A 1 177 ? 23.485 119.048 30.103 0.50 14.78 218 GLN A C 1
ATOM 1470 O O A GLN A 1 177 ? 22.978 118.051 29.584 0.50 14.47 218 GLN A O 1
ATOM 1471 O O B GLN A 1 177 ? 22.973 118.039 29.596 0.50 14.43 218 GLN A O 1
ATOM 1482 N N . ALA A 1 178 ? 23.867 119.114 31.371 1.00 15.50 219 ALA A N 1
ATOM 1483 C CA . ALA A 1 178 ? 23.779 117.937 32.270 1.00 15.79 219 ALA A CA 1
ATOM 1484 C C . ALA A 1 178 ? 22.304 117.574 32.441 1.00 15.56 219 ALA A C 1
ATOM 1485 O O . ALA A 1 178 ? 21.987 116.373 32.467 1.00 16.73 219 ALA A O 1
ATOM 1487 N N . GLU A 1 179 ? 21.422 118.577 32.507 1.00 15.23 220 GLU A N 1
ATOM 1488 C CA . GLU A 1 179 ? 19.966 118.337 32.717 1.00 15.61 220 GLU A CA 1
ATOM 1489 C C . GLU A 1 179 ? 19.417 117.581 31.508 1.00 14.47 220 GLU A C 1
ATOM 1490 O O . GLU A 1 179 ? 18.685 116.601 31.681 1.00 14.85 220 GLU A O 1
ATOM 1496 N N A ILE A 1 180 ? 19.735 118.049 30.301 0.50 14.25 221 ILE A N 1
ATOM 1497 N N B ILE A 1 180 ? 19.732 118.014 30.286 0.50 14.39 221 ILE A N 1
ATOM 1498 C CA A ILE A 1 180 ? 19.277 117.346 29.065 0.50 14.19 221 ILE A CA 1
ATOM 1499 C CA B ILE A 1 180 ? 19.161 117.308 29.096 0.50 14.68 221 ILE A CA 1
ATOM 1500 C C A ILE A 1 180 ? 19.767 115.899 29.086 0.50 14.01 221 ILE A C 1
ATOM 1501 C C B ILE A 1 180 ? 19.788 115.908 28.948 0.50 14.06 221 ILE A C 1
ATOM 1502 O O A ILE A 1 180 ? 18.966 115.004 28.865 0.50 14.69 221 ILE A O 1
ATOM 1503 O O B ILE A 1 180 ? 19.087 115.021 28.468 0.50 14.25 221 ILE A O 1
ATOM 1512 N N . GLU A 1 181 ? 21.062 115.702 29.302 1.00 14.73 222 GLU A N 1
ATOM 1513 C CA . GLU A 1 181 ? 21.664 114.344 29.247 1.00 14.70 222 GLU A CA 1
ATOM 1514 C C . GLU A 1 181 ? 20.934 113.433 30.237 1.00 13.67 222 GLU A C 1
ATOM 1515 O O . GLU A 1 181 ? 20.586 112.297 29.864 1.00 15.26 222 GLU A O 1
ATOM 1521 N N . GLN A 1 182 ? 20.655 113.924 31.428 1.00 14.85 223 GLN A N 1
ATOM 1522 C CA . GLN A 1 182 ? 19.914 113.126 32.432 1.00 15.13 223 GLN A CA 1
ATOM 1523 C C . GLN A 1 182 ? 18.492 112.827 31.953 1.00 14.37 223 GLN A C 1
ATOM 1524 O O . GLN A 1 182 ? 18.033 111.688 32.113 1.00 15.43 223 GLN A O 1
ATOM 1530 N N . LEU A 1 183 ? 17.776 113.831 31.456 1.00 14.51 224 LEU A N 1
ATOM 1531 C CA . LEU A 1 183 ? 16.375 113.650 30.999 1.00 12.94 224 LEU A CA 1
ATOM 1532 C C . LEU A 1 183 ? 16.377 112.595 29.884 1.00 12.46 224 LEU A C 1
ATOM 1533 O O . LEU A 1 183 ? 15.488 111.718 29.853 1.00 12.84 224 LEU A O 1
ATOM 1538 N N . ARG A 1 184 ? 17.286 112.679 28.934 1.00 12.40 225 ARG A N 1
ATOM 1539 C CA . ARG A 1 184 ? 17.307 111.742 27.788 1.00 12.52 225 ARG A CA 1
ATOM 1540 C C . ARG A 1 184 ? 17.630 110.320 28.274 1.00 13.21 225 ARG A C 1
ATOM 1541 O O . ARG A 1 184 ? 17.028 109.366 27.764 1.00 14.02 225 ARG A O 1
ATOM 1549 N N A SER A 1 185 ? 18.544 110.169 29.231 0.25 13.37 226 SER A N 1
ATOM 1550 N N B SER A 1 185 ? 18.583 110.174 29.195 0.25 13.62 226 SER A N 1
ATOM 1551 N N C SER A 1 185 ? 18.521 110.136 29.242 0.50 13.96 226 SER A N 1
ATOM 1552 C CA A SER A 1 185 ? 18.911 108.840 29.790 0.25 13.78 226 SER A CA 1
ATOM 1553 C CA B SER A 1 185 ? 18.915 108.864 29.815 0.25 14.10 226 SER A CA 1
ATOM 1554 C CA C SER A 1 185 ? 18.859 108.758 29.698 0.50 15.13 226 SER A CA 1
ATOM 1555 C C A SER A 1 185 ? 17.695 108.228 30.497 0.25 13.77 226 SER A C 1
ATOM 1556 C C B SER A 1 185 ? 17.630 108.274 30.404 0.25 13.71 226 SER A C 1
ATOM 1557 C C C SER A 1 185 ? 17.683 108.196 30.522 0.50 14.38 226 SER A C 1
ATOM 1558 O O A SER A 1 185 ? 17.409 107.034 30.296 0.25 14.96 226 SER A O 1
ATOM 1559 O O B SER A 1 185 ? 17.199 107.186 29.975 0.25 13.89 226 SER A O 1
ATOM 1560 O O C SER A 1 185 ? 17.346 107.011 30.386 0.50 15.69 226 SER A O 1
ATOM 1567 N N . THR A 1 186 ? 17.009 109.032 31.306 1.00 13.56 227 THR A N 1
ATOM 1568 C CA . THR A 1 186 ? 15.797 108.608 32.040 1.00 13.45 227 THR A CA 1
ATOM 1569 C C . THR A 1 186 ? 14.731 108.226 31.024 1.00 12.39 227 THR A C 1
ATOM 1570 O O . THR A 1 186 ? 14.046 107.207 31.199 1.00 12.10 227 THR A O 1
ATOM 1574 N N . GLN A 1 187 ? 14.546 109.049 30.010 1.00 12.40 228 GLN A N 1
ATOM 1575 C CA . GLN A 1 187 ? 13.474 108.834 29.035 1.00 12.55 228 GLN A CA 1
ATOM 1576 C C . GLN A 1 187 ? 13.718 107.525 28.285 1.00 12.08 228 GLN A C 1
ATOM 1577 O O . GLN A 1 187 ? 12.743 106.755 28.020 1.00 13.07 228 GLN A O 1
ATOM 1583 N N . LYS A 1 188 ? 14.958 107.256 27.893 1.00 12.22 229 LYS A N 1
ATOM 1584 C CA . LYS A 1 188 ? 15.262 106.029 27.133 1.00 13.03 229 LYS A CA 1
ATOM 1585 C C . LYS A 1 188 ? 14.941 104.825 28.008 1.00 12.91 229 LYS A C 1
ATOM 1586 O O . LYS A 1 188 ? 14.422 103.845 27.453 1.00 12.79 229 LYS A O 1
ATOM 1592 N N . LYS A 1 189 ? 15.293 104.881 29.286 1.00 12.29 230 LYS A N 1
ATOM 1593 C CA . LYS A 1 189 ? 14.973 103.791 30.235 1.00 12.40 230 LYS A CA 1
ATOM 1594 C C . LYS A 1 189 ? 13.457 103.583 30.304 1.00 11.96 230 LYS A C 1
ATOM 1595 O O . LYS A 1 189 ? 12.993 102.439 30.323 1.00 13.15 230 LYS A O 1
ATOM 1601 N N . HIS A 1 190 ? 12.659 104.640 30.372 1.00 12.06 231 HIS A N 1
ATOM 1602 C CA . HIS A 1 190 ? 11.189 104.492 30.396 1.00 11.18 231 HIS A CA 1
ATOM 1603 C C . HIS A 1 190 ? 10.727 103.752 29.138 1.00 11.26 231 HIS A C 1
ATOM 1604 O O . HIS A 1 190 ? 9.880 102.855 29.237 1.00 11.49 231 HIS A O 1
ATOM 1611 N N . PHE A 1 191 ? 11.218 104.140 27.968 1.00 11.50 232 PHE A N 1
ATOM 1612 C CA . PHE A 1 191 ? 10.777 103.520 26.696 1.00 11.50 232 PHE A CA 1
ATOM 1613 C C . PHE A 1 191 ? 11.239 102.070 26.672 1.00 12.84 232 PHE A C 1
ATOM 1614 O O . PHE A 1 191 ? 10.493 101.153 26.240 1.00 13.10 232 PHE A O 1
ATOM 1622 N N . ASP A 1 192 ? 12.451 101.838 27.137 1.00 13.10 233 ASP A N 1
ATOM 1623 C CA . ASP A 1 192 ? 12.979 100.448 27.194 1.00 14.96 233 ASP A CA 1
ATOM 1624 C C . ASP A 1 192 ? 12.092 99.585 28.097 1.00 13.11 233 ASP A C 1
ATOM 1625 O O . ASP A 1 192 ? 11.884 98.400 27.799 1.00 14.79 233 ASP A O 1
ATOM 1630 N N . ASP A 1 193 ? 11.557 100.163 29.160 1.00 12.26 234 ASP A N 1
ATOM 1631 C CA . ASP A 1 193 ? 10.690 99.455 30.123 1.00 11.95 234 ASP A CA 1
ATOM 1632 C C . ASP A 1 193 ? 9.362 99.122 29.452 1.00 11.67 234 ASP A C 1
ATOM 1633 O O . ASP A 1 193 ? 8.831 98.020 29.680 1.00 11.80 234 ASP A O 1
ATOM 1638 N N . VAL A 1 194 ? 8.841 100.019 28.619 1.00 10.99 235 VAL A N 1
ATOM 1639 C CA . VAL A 1 194 ? 7.605 99.726 27.868 1.00 10.91 235 VAL A CA 1
ATOM 1640 C C . VAL A 1 194 ? 7.907 98.551 26.936 1.00 11.62 235 VAL A C 1
ATOM 1641 O O . VAL A 1 194 ? 7.075 97.637 26.831 1.00 12.49 235 VAL A O 1
ATOM 1645 N N . LEU A 1 195 ? 9.042 98.605 26.249 1.00 11.32 236 LEU A N 1
ATOM 1646 C CA . LEU A 1 195 ? 9.379 97.540 25.281 1.00 13.02 236 LEU A CA 1
ATOM 1647 C C . LEU A 1 195 ? 9.573 96.203 25.995 1.00 12.76 236 LEU A C 1
ATOM 1648 O O . LEU A 1 195 ? 9.177 95.162 25.446 1.00 14.44 236 LEU A O 1
ATOM 1653 N N . ALA A 1 196 ? 10.135 96.229 27.181 1.00 12.41 237 ALA A N 1
ATOM 1654 C CA . ALA A 1 196 ? 10.347 95.015 27.989 1.00 12.57 237 ALA A CA 1
ATOM 1655 C C . ALA A 1 196 ? 8.999 94.357 28.292 1.00 12.97 237 ALA A C 1
ATOM 1656 O O . ALA A 1 196 ? 8.854 93.114 28.196 1.00 15.22 237 ALA A O 1
ATOM 1658 N N . TRP A 1 197 ? 8.014 95.182 28.630 1.00 11.91 238 TRP A N 1
ATOM 1659 C CA . TRP A 1 197 ? 6.673 94.658 28.943 1.00 12.13 238 TRP A CA 1
ATOM 1660 C C . TRP A 1 197 ? 6.071 94.086 27.670 1.00 12.30 238 TRP A C 1
ATOM 1661 O O . TRP A 1 197 ? 5.425 93.031 27.712 1.00 13.44 238 TRP A O 1
ATOM 1672 N N A SER A 1 198 ? 6.229 94.763 26.536 0.50 12.91 239 SER A N 1
ATOM 1673 N N B SER A 1 198 ? 6.240 94.818 26.569 0.50 12.84 239 SER A N 1
ATOM 1674 C CA A SER A 1 198 ? 5.558 94.314 25.287 0.50 14.28 239 SER A CA 1
ATOM 1675 C CA B SER A 1 198 ? 5.688 94.432 25.247 0.50 14.15 239 SER A CA 1
ATOM 1676 C C A SER A 1 198 ? 6.204 93.007 24.803 0.50 15.34 239 SER A C 1
ATOM 1677 C C B SER A 1 198 ? 6.211 93.035 24.897 0.50 15.53 239 SER A C 1
ATOM 1678 O O A SER A 1 198 ? 5.461 92.086 24.367 0.50 17.06 239 SER A O 1
ATOM 1679 O O B SER A 1 198 ? 5.401 92.090 24.729 0.50 17.18 239 SER A O 1
ATOM 1684 N N . ILE A 1 199 ? 7.531 92.902 24.878 1.00 15.14 240 ILE A N 1
ATOM 1685 C CA . ILE A 1 199 ? 8.233 91.635 24.514 1.00 17.64 240 ILE A CA 1
ATOM 1686 C C . ILE A 1 199 ? 7.868 90.516 25.496 1.00 16.80 240 ILE A C 1
ATOM 1687 O O . ILE A 1 199 ? 7.718 89.367 25.046 1.00 18.84 240 ILE A O 1
ATOM 1692 N N . GLY A 1 200 ? 7.727 90.847 26.766 1.00 16.65 241 GLY A N 1
ATOM 1693 C CA . GLY A 1 200 ? 7.404 89.907 27.851 1.00 18.07 241 GLY A CA 1
ATOM 1694 C C . GLY A 1 200 ? 6.044 89.257 27.627 1.00 17.71 241 GLY A C 1
ATOM 1695 O O . GLY A 1 200 ? 5.765 88.249 28.245 1.00 21.44 241 GLY A O 1
ATOM 1696 N N . GLY A 1 201 ? 5.193 89.876 26.815 1.00 17.10 242 GLY A N 1
ATOM 1697 C CA . GLY A 1 201 ? 3.844 89.373 26.531 1.00 16.56 242 GLY A CA 1
ATOM 1698 C C . GLY A 1 201 ? 3.832 88.422 25.349 1.00 17.73 242 GLY A C 1
ATOM 1699 O O . GLY A 1 201 ? 2.772 87.861 25.058 1.00 20.83 242 GLY A O 1
ATOM 1700 N N . GLY A 1 202 ? 4.979 88.236 24.695 1.00 17.51 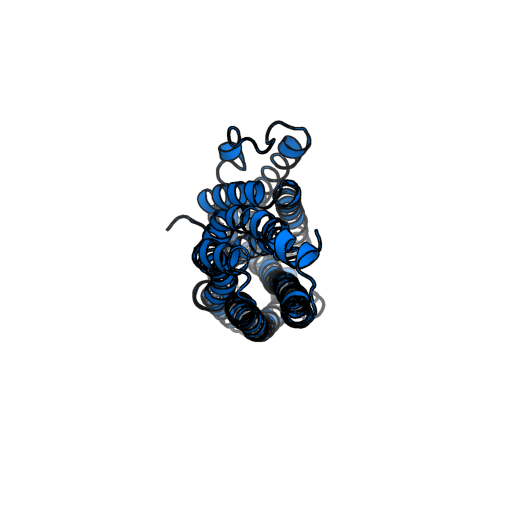243 GLY A N 1
ATOM 1701 C CA . GLY A 1 202 ? 5.083 87.387 23.502 1.00 16.83 243 GLY A CA 1
ATOM 1702 C C . GLY A 1 202 ? 4.962 88.201 22.224 1.00 16.35 243 GLY A C 1
ATOM 1703 O O . GLY A 1 202 ? 4.514 89.363 22.279 1.00 16.82 243 GLY A O 1
ATOM 1704 N N . LEU A 1 203 ? 5.285 87.590 21.093 1.00 17.24 244 LEU A N 1
ATOM 1705 C CA . LEU A 1 203 ? 5.379 88.289 19.797 1.00 16.89 244 LEU A CA 1
ATOM 1706 C C . LEU A 1 203 ? 4.011 88.930 19.472 1.00 16.65 244 LEU A C 1
ATOM 1707 O O . LEU A 1 203 ? 3.978 90.066 18.943 1.00 16.42 244 LEU A O 1
ATOM 1712 N N . GLY A 1 204 ? 2.909 88.215 19.701 1.00 18.16 245 GLY A N 1
ATOM 1713 C CA . GLY A 1 204 ? 1.573 88.763 19.398 1.00 18.18 245 GLY A CA 1
ATOM 1714 C C . GLY A 1 204 ? 1.355 90.107 20.093 1.00 17.60 245 GLY A C 1
ATOM 1715 O O . GLY A 1 204 ? 0.936 91.124 19.440 1.00 18.23 245 GLY A O 1
ATOM 1716 N N . ALA A 1 205 ? 1.587 90.133 21.396 1.00 17.42 246 ALA A N 1
ATOM 1717 C CA . ALA A 1 205 ? 1.426 91.359 22.216 1.00 16.91 246 ALA A 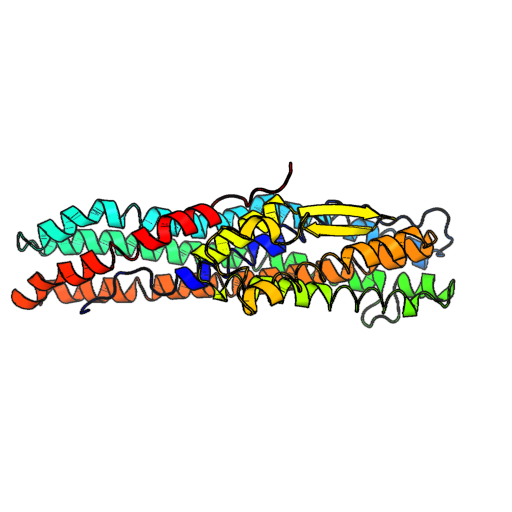CA 1
ATOM 1718 C C . ALA A 1 205 ? 2.396 92.424 21.714 1.00 15.98 246 ALA A C 1
ATOM 1719 O O . ALA A 1 205 ? 1.973 93.570 21.565 1.00 17.92 246 ALA A O 1
ATOM 1721 N N . ALA A 1 206 ? 3.650 92.046 21.464 1.00 15.54 247 ALA A N 1
ATOM 1722 C CA . ALA A 1 206 ? 4.698 92.961 21.012 1.00 15.96 247 ALA A CA 1
ATOM 1723 C C . ALA A 1 206 ? 4.198 93.696 19.761 1.00 14.91 247 ALA A C 1
ATOM 1724 O O . ALA A 1 206 ? 4.369 94.935 19.711 1.00 15.36 247 ALA A O 1
ATOM 1726 N N . ILE A 1 207 ? 3.604 92.987 18.797 1.00 13.87 248 ILE A N 1
ATOM 1727 C CA . ILE A 1 207 ? 3.190 93.630 17.520 1.00 14.71 248 ILE A CA 1
ATOM 1728 C C . ILE A 1 207 ? 2.058 94.610 17.799 1.00 14.32 248 ILE A C 1
ATOM 1729 O O . ILE A 1 207 ? 2.010 95.658 17.120 1.00 15.48 248 ILE A O 1
ATOM 1734 N N . LEU A 1 208 ? 1.137 94.273 18.696 1.00 14.92 249 LEU A N 1
ATOM 1735 C CA . LEU A 1 208 ? 0.023 95.207 18.997 1.00 14.40 249 LEU A CA 1
ATOM 1736 C C . LEU A 1 208 ? 0.581 96.491 19.620 1.00 13.67 249 LEU A C 1
ATOM 1737 O O . LEU A 1 208 ? 0.106 97.600 19.269 1.00 13.81 249 LEU A O 1
ATOM 1742 N N . VAL A 1 209 ? 1.580 96.358 20.489 1.00 12.73 250 VAL A N 1
ATOM 1743 C CA . VAL A 1 209 ? 2.173 97.539 21.178 1.00 13.10 250 VAL A CA 1
ATOM 1744 C C . VAL A 1 209 ? 2.938 98.358 20.145 1.00 13.30 250 VAL A C 1
ATOM 1745 O O . VAL A 1 209 ? 2.764 99.604 20.091 1.00 13.97 250 VAL A O 1
ATOM 1749 N N . ILE A 1 210 ? 3.752 97.709 19.326 1.00 12.96 251 ILE A N 1
ATOM 1750 C CA . ILE A 1 210 ? 4.495 98.432 18.263 1.00 12.84 251 ILE A CA 1
ATOM 1751 C C . ILE A 1 210 ? 3.523 99.211 17.377 1.00 13.59 251 ILE A C 1
ATOM 1752 O O . ILE A 1 210 ? 3.825 100.367 17.035 1.00 14.14 251 ILE A O 1
ATOM 1757 N N . ALA A 1 211 ? 2.428 98.612 16.953 1.00 14.47 252 ALA A N 1
ATOM 1758 C CA . ALA A 1 211 ? 1.482 99.298 16.038 1.00 14.35 252 ALA A CA 1
ATOM 1759 C C . ALA A 1 211 ? 0.865 100.484 16.774 1.00 13.92 252 ALA A C 1
ATOM 1760 O O . ALA A 1 211 ? 0.737 101.565 16.163 1.00 15.68 252 ALA A O 1
ATOM 1762 N N . ALA A 1 212 ? 0.479 100.300 18.020 1.00 13.21 253 ALA A N 1
ATOM 1763 C CA . ALA A 1 212 ? -0.179 101.392 18.799 1.00 13.54 253 ALA A CA 1
ATOM 1764 C C . ALA A 1 212 ? 0.779 102.555 18.982 1.00 13.23 253 ALA A C 1
ATOM 1765 O O . ALA A 1 212 ? 0.384 103.705 18.787 1.00 13.87 253 ALA A O 1
ATOM 1767 N N . ILE A 1 213 ? 2.010 102.268 19.334 1.00 12.89 254 ILE A N 1
ATOM 1768 C CA . ILE A 1 213 ? 2.995 103.363 19.533 1.00 12.65 254 ILE A CA 1
ATOM 1769 C C . ILE A 1 213 ? 3.298 103.995 18.194 1.00 13.42 254 ILE A C 1
ATOM 1770 O O . ILE A 1 213 ? 3.252 105.244 18.110 1.00 13.92 254 ILE A O 1
ATOM 1775 N N . GLY A 1 214 ? 3.661 103.215 17.182 1.00 14.55 255 GLY A N 1
ATOM 1776 C CA . GLY A 1 214 ? 4.058 103.810 15.893 1.00 14.85 255 GLY A CA 1
ATOM 1777 C C . GLY A 1 214 ? 2.957 104.707 15.369 1.00 15.71 255 GLY A C 1
ATOM 1778 O O . GLY A 1 214 ? 3.272 105.813 14.878 1.00 17.09 255 GLY A O 1
ATOM 1779 N N . GLY A 1 215 ? 1.698 104.275 15.477 1.00 15.42 256 GLY A N 1
ATOM 1780 C CA . GLY A 1 215 ? 0.569 105.015 14.922 1.00 15.37 256 GLY A CA 1
ATOM 1781 C C . GLY A 1 215 ? 0.300 106.308 15.675 1.00 15.57 256 GLY A C 1
ATOM 1782 O O . GLY A 1 215 ? -0.351 107.151 15.078 1.00 18.38 256 GL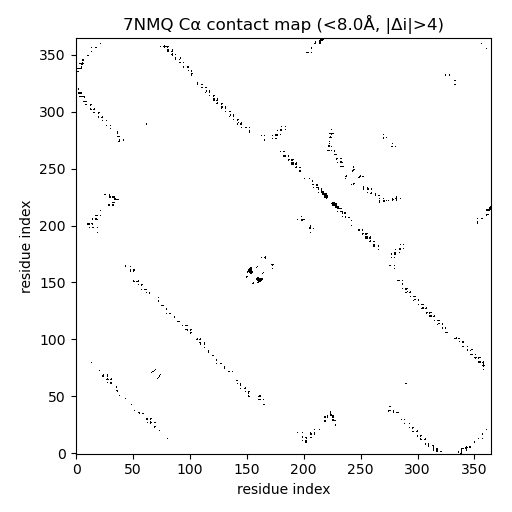Y A O 1
ATOM 1783 N N . ALA A 1 216 ? 0.798 106.448 16.897 1.00 14.88 257 ALA A N 1
ATOM 1784 C CA . ALA A 1 216 ? 0.511 107.574 17.809 1.00 15.05 257 ALA A CA 1
ATOM 1785 C C . ALA A 1 216 ? 1.712 108.505 17.910 1.00 14.53 257 ALA A C 1
ATOM 1786 O O . ALA A 1 216 ? 1.561 109.556 18.565 1.00 15.60 257 ALA A O 1
ATOM 1788 N N . VAL A 1 217 ? 2.852 108.185 17.329 1.00 14.65 258 VAL A N 1
ATOM 1789 C CA . VAL A 1 217 ? 4.051 109.056 17.453 1.00 14.05 258 VAL A CA 1
ATOM 1790 C C . VAL A 1 217 ? 3.850 110.353 16.696 1.00 14.20 258 VAL A C 1
ATOM 1791 O O . VAL A 1 217 ? 3.431 110.352 15.534 1.00 16.23 258 VAL A O 1
ATOM 1795 N N . VAL A 1 218 ? 4.188 111.445 17.375 1.00 13.43 259 VAL A N 1
ATOM 1796 C CA . VAL A 1 218 ? 4.339 112.763 16.726 1.00 14.29 259 VAL A CA 1
ATOM 1797 C C . VAL A 1 218 ? 5.737 113.275 17.077 1.00 14.62 259 VAL A C 1
ATOM 1798 O O . VAL A 1 218 ? 6.230 112.943 18.148 1.00 15.30 259 VAL A O 1
ATOM 1802 N N . ILE A 1 219 ? 6.344 114.048 16.177 1.00 14.76 260 ILE A N 1
ATOM 1803 C CA . ILE A 1 219 ? 7.663 114.672 16.459 1.00 15.21 260 ILE A CA 1
ATOM 1804 C C . ILE A 1 219 ? 7.409 116.178 16.587 1.00 15.31 260 ILE A C 1
ATOM 1805 O O . ILE A 1 219 ? 6.893 116.759 15.614 1.00 17.89 260 ILE A O 1
ATOM 1810 N N . VAL A 1 220 ? 7.733 116.782 17.730 1.00 17.43 261 VAL A N 1
ATOM 1811 C CA . VAL A 1 220 ? 7.522 118.253 17.944 1.00 19.59 261 VAL A CA 1
ATOM 1812 C C . VAL A 1 220 ? 8.870 118.950 17.892 1.00 16.66 261 VAL A C 1
ATOM 1813 O O . VAL A 1 220 ? 9.799 118.469 18.568 1.00 16.15 261 VAL A O 1
ATOM 1817 N N . VAL A 1 221 ? 8.995 119.983 17.074 1.00 17.59 262 VAL A N 1
ATOM 1818 C CA . VAL A 1 221 ? 10.252 120.770 17.024 1.00 18.00 262 VAL A CA 1
ATOM 1819 C C . VAL A 1 221 ? 9.970 122.089 17.763 1.00 18.94 262 VAL A C 1
ATOM 1820 O O . VAL A 1 221 ? 9.064 122.851 17.359 1.00 21.41 262 VAL A O 1
ATOM 1824 N N . THR A 1 222 ? 10.747 122.327 18.802 1.00 18.30 263 THR A N 1
ATOM 1825 C CA . THR A 1 222 ? 10.705 123.558 19.646 1.00 20.79 263 THR A CA 1
ATOM 1826 C C . THR A 1 222 ? 12.107 124.106 19.824 1.00 20.07 263 THR A C 1
ATOM 1827 O O . THR A 1 222 ? 12.935 123.341 20.264 1.00 19.74 263 THR A O 1
ATOM 1831 N N . GLY A 1 223 ? 12.340 125.410 19.590 1.00 22.88 264 GLY A N 1
ATOM 1832 C CA . GLY A 1 223 ? 13.693 125.991 19.694 1.00 24.90 264 GLY A CA 1
ATOM 1833 C C . GLY A 1 223 ? 14.776 125.178 18.976 1.00 23.08 264 GLY A C 1
ATOM 1834 O O . GLY A 1 223 ? 15.913 125.123 19.467 1.00 25.37 264 GLY A O 1
ATOM 1835 N N . GLY A 1 224 ? 14.476 124.599 17.815 1.00 21.29 265 GLY A N 1
ATOM 1836 C CA . GLY A 1 224 ? 15.447 123.818 17.021 1.00 21.30 265 GLY A CA 1
ATOM 1837 C C . GLY A 1 224 ? 15.705 122.444 17.584 1.00 18.32 265 GLY A C 1
ATOM 1838 O O . GLY A 1 224 ? 16.505 121.683 16.977 1.00 20.07 265 GLY A O 1
ATOM 1839 N N . THR A 1 225 ? 14.925 121.988 18.571 1.00 16.26 266 THR A N 1
ATOM 1840 C CA . THR A 1 225 ? 15.065 120.616 19.120 1.00 15.49 266 THR A CA 1
ATOM 1841 C C . THR A 1 225 ? 13.839 119.799 18.730 1.00 14.55 266 THR A C 1
ATOM 1842 O O . THR A 1 225 ? 12.715 120.181 19.031 1.00 15.10 266 THR A O 1
ATOM 1846 N N . ALA A 1 226 ? 14.046 118.662 18.070 1.00 13.67 267 ALA A N 1
ATOM 1847 C CA . ALA A 1 226 ? 12.972 117.703 17.734 1.00 12.73 267 ALA A CA 1
ATOM 1848 C C . ALA A 1 226 ? 12.898 116.635 18.819 1.00 13.17 267 ALA A C 1
ATOM 1849 O O . ALA A 1 226 ? 13.931 116.037 19.201 1.00 14.74 267 ALA A O 1
ATOM 1851 N N . THR A 1 227 ? 11.683 116.348 19.256 1.00 13.66 268 THR A N 1
ATOM 1852 C CA . THR A 1 227 ? 11.428 115.425 20.397 1.00 15.54 268 THR A CA 1
ATOM 1853 C C . THR A 1 227 ? 10.177 114.626 20.058 1.00 15.39 268 THR A C 1
ATOM 1854 O O . THR A 1 227 ? 9.156 115.233 19.726 1.00 15.75 268 THR A O 1
ATOM 1858 N N . PRO A 1 228 ? 10.211 113.274 20.111 1.00 16.29 269 PRO A N 1
ATOM 1859 C CA . PRO A 1 228 ? 9.000 112.497 19.924 1.00 14.83 269 PRO A CA 1
ATOM 1860 C C . PRO A 1 228 ? 8.112 112.469 21.163 1.00 14.20 269 PRO A C 1
ATOM 1861 O O . PRO A 1 228 ? 8.579 112.610 22.270 1.00 15.09 269 PRO A O 1
ATOM 1865 N N . ALA A 1 229 ? 6.833 112.216 20.920 1.00 12.77 270 ALA A N 1
ATOM 1866 C CA . ALA A 1 229 ? 5.847 111.897 21.959 1.00 11.91 270 ALA A CA 1
ATOM 1867 C C . ALA A 1 229 ? 4.844 110.907 21.388 1.00 12.07 270 ALA A C 1
ATOM 1868 O O . ALA A 1 229 ? 4.702 110.838 20.176 1.00 14.12 270 ALA A O 1
ATOM 1870 N N . VAL A 1 230 ? 4.213 110.147 22.272 1.00 11.64 271 VAL A N 1
ATOM 1871 C CA . VAL A 1 230 ? 3.226 109.119 21.861 1.00 11.64 271 VAL A CA 1
ATOM 1872 C C . VAL A 1 230 ? 1.844 109.597 22.291 1.00 11.92 271 VAL A C 1
ATOM 1873 O O . VAL A 1 230 ? 1.530 109.605 23.476 1.00 11.92 271 VAL A O 1
ATOM 1877 N N . VAL A 1 231 ? 1.072 110.061 21.322 1.00 12.58 272 VAL A N 1
ATOM 1878 C CA . VAL A 1 231 ? -0.247 110.678 21.624 1.00 13.19 272 VAL A CA 1
ATOM 1879 C C . VAL A 1 231 ? -1.138 109.669 22.332 1.00 13.08 272 VAL A C 1
ATOM 1880 O O . VAL A 1 231 ? -1.431 108.648 21.696 1.00 14.45 272 VAL A O 1
ATOM 1884 N N . GLY A 1 232 ? -1.615 109.981 23.528 1.00 13.26 273 GLY A N 1
ATOM 1885 C CA . GLY A 1 232 ? -2.499 109.093 24.305 1.00 13.07 273 GLY A CA 1
ATOM 1886 C C . GLY A 1 232 ? -1.752 107.950 24.967 1.00 13.99 273 GLY A C 1
ATOM 1887 O O . GLY A 1 232 ? -2.405 107.045 25.524 1.00 15.23 273 GLY A O 1
ATOM 1888 N N . GLY A 1 233 ? -0.430 107.950 24.914 1.00 13.21 274 GLY A N 1
ATOM 1889 C CA . GLY A 1 233 ? 0.372 106.861 25.496 1.00 12.96 274 GLY A CA 1
ATOM 1890 C C . GLY A 1 233 ? -0.078 105.483 24.996 1.00 14.15 274 GLY A C 1
ATOM 1891 O O . GLY A 1 233 ? -0.209 105.279 23.785 1.00 14.56 274 GLY A O 1
ATOM 1892 N N . LEU A 1 234 ? -0.316 104.545 25.921 1.00 12.83 275 LEU A N 1
ATOM 1893 C CA . LEU A 1 234 ? -0.710 103.171 25.555 1.00 12.91 275 LEU A CA 1
ATOM 1894 C C . LEU A 1 234 ? -2.231 103.027 25.564 1.00 14.62 275 LEU A C 1
ATOM 1895 O O . LEU A 1 234 ? -2.711 101.880 25.501 1.00 15.71 275 LEU A O 1
ATOM 1900 N N . SER A 1 235 ? -3.008 104.110 25.589 1.00 16.73 276 SER A N 1
ATOM 1901 C CA . SER A 1 235 ? -4.504 104.073 25.673 1.00 19.97 276 SER A CA 1
ATOM 1902 C C . SER A 1 235 ? -5.155 103.078 24.713 1.00 17.42 276 SER A C 1
ATOM 1903 O O . SER A 1 235 ? -6.154 102.407 25.104 1.00 20.24 276 SER A O 1
ATOM 1906 N N . ALA A 1 236 ? -4.697 103.005 23.472 1.00 16.96 277 ALA A N 1
ATOM 1907 C CA . ALA A 1 236 ? -5.380 102.242 22.407 1.00 18.76 277 ALA A CA 1
ATOM 1908 C C . ALA A 1 236 ? -5.346 100.753 22.695 1.00 17.65 277 ALA A C 1
ATOM 1909 O O . ALA A 1 236 ? -6.010 100.016 21.960 1.00 18.92 277 ALA A O 1
ATOM 1911 N N . LEU A 1 237 ? -4.533 100.327 23.656 1.00 15.67 278 LEU A N 1
ATOM 1912 C CA . LEU A 1 237 ? -4.377 98.893 23.975 1.00 15.55 278 LEU A CA 1
ATOM 1913 C C . LEU A 1 237 ? -5.350 98.437 25.070 1.00 16.04 278 LEU A C 1
ATOM 1914 O O . LEU A 1 237 ? -5.240 97.310 25.508 1.00 16.15 278 LEU A O 1
ATOM 1919 N N . GLY A 1 238 ? -6.218 99.298 25.572 1.00 16.65 279 GLY A N 1
ATOM 1920 C CA . GLY A 1 238 ? -7.104 98.944 26.707 1.00 16.92 279 GLY A CA 1
ATOM 1921 C C . GLY A 1 238 ? -7.987 97.728 26.466 1.00 18.04 279 GLY A C 1
ATOM 1922 O O . GLY A 1 238 ? -8.294 97.047 27.456 1.00 20.60 279 GLY A O 1
ATOM 1923 N N . ALA A 1 239 ? -8.411 97.449 25.230 1.00 17.54 280 ALA A N 1
ATOM 1924 C CA . ALA A 1 239 ? -9.263 96.276 24.917 1.00 18.63 280 ALA A CA 1
ATOM 1925 C C . ALA A 1 239 ? -8.497 95.199 24.143 1.00 18.69 280 ALA A C 1
ATOM 1926 O O . ALA A 1 239 ? -9.165 94.293 23.593 1.00 22.86 280 ALA A O 1
ATOM 1928 N N . ALA A 1 240 ? -7.171 95.284 24.063 1.00 18.18 281 ALA A N 1
ATOM 1929 C CA . ALA A 1 240 ? -6.356 94.449 23.154 1.00 19.74 281 ALA A CA 1
ATOM 1930 C C . ALA A 1 240 ? -6.136 93.045 23.728 1.00 19.93 281 ALA A C 1
ATOM 1931 O O . ALA A 1 240 ? -5.536 92.228 23.000 1.00 21.98 281 ALA A O 1
ATOM 1933 N N . GLY A 1 241 ? -6.526 92.786 24.979 1.00 19.49 282 GLY A N 1
ATOM 1934 C CA . GLY A 1 241 ? -6.392 91.459 25.609 1.00 20.24 282 GLY A CA 1
ATOM 1935 C C . GLY A 1 241 ? -4.950 91.126 25.945 1.00 20.02 282 GLY A C 1
ATOM 1936 O O . GLY A 1 241 ? -4.636 89.931 26.022 1.00 23.39 282 GLY A O 1
ATOM 1937 N N . ILE A 1 242 ? -4.111 92.141 26.183 1.00 17.83 283 ILE A N 1
ATOM 1938 C CA . ILE A 1 242 ? -2.667 91.939 26.508 1.00 17.74 283 ILE A CA 1
ATOM 1939 C C . ILE A 1 242 ? -2.379 92.413 27.935 1.00 17.12 283 ILE A C 1
ATOM 1940 O O . ILE A 1 242 ? -1.203 92.528 28.291 1.00 18.86 283 ILE A O 1
ATOM 1945 N N . GLY A 1 243 ? -3.391 92.621 28.766 1.00 16.90 284 GLY A N 1
ATOM 1946 C CA . GLY A 1 243 ? -3.146 92.926 30.189 1.00 17.15 284 GLY A CA 1
ATOM 1947 C C . GLY A 1 243 ? -2.742 94.364 30.466 1.00 16.11 284 GLY A C 1
ATOM 1948 O O . GLY A 1 243 ? -2.051 94.600 31.463 1.00 16.98 284 GLY A O 1
ATOM 1949 N N . LEU A 1 244 ? -3.233 95.329 29.702 1.00 15.81 285 LEU A N 1
ATOM 1950 C CA . LEU A 1 244 ? -2.878 96.739 29.984 1.00 16.65 285 LEU A CA 1
ATOM 1951 C C . LEU A 1 244 ? -3.338 97.086 31.399 1.00 15.47 285 LEU A C 1
ATOM 1952 O O . LEU A 1 244 ? -2.766 97.953 32.031 1.00 16.79 285 LEU A O 1
ATOM 1957 N N . GLY A 1 245 ? -4.415 96.467 31.860 1.00 17.65 286 GLY A N 1
ATOM 1958 C CA . GLY A 1 245 ? -5.023 96.764 33.170 1.00 18.23 286 GLY A CA 1
ATOM 1959 C C . GLY A 1 245 ? -4.417 95.971 34.312 1.00 17.45 286 GLY A C 1
ATOM 1960 O O . GLY A 1 245 ? -4.756 96.275 35.456 1.00 21.54 286 GLY A O 1
ATOM 1961 N N . THR A 1 246 ? -3.499 95.058 34.040 1.00 17.27 287 THR A N 1
ATOM 1962 C CA . THR A 1 246 ? -2.763 94.293 35.076 1.00 17.06 287 THR A CA 1
ATOM 1963 C C . THR A 1 246 ? -1.783 95.230 35.779 1.00 14.78 287 THR A C 1
ATOM 1964 O O . THR A 1 246 ? -1.455 96.294 35.218 1.00 15.38 287 THR A O 1
ATOM 1968 N N . ALA A 1 247 ? -1.172 94.792 36.874 1.00 15.85 288 ALA A N 1
ATOM 1969 C CA . ALA A 1 247 ? -0.154 95.642 37.533 1.00 14.59 288 ALA A CA 1
ATOM 1970 C C . ALA A 1 247 ? 0.961 95.964 36.523 1.00 13.54 288 ALA A C 1
ATOM 1971 O O . ALA A 1 247 ? 1.433 97.109 36.470 1.00 13.42 288 ALA A O 1
ATOM 1973 N N . ALA A 1 248 ? 1.421 94.982 35.743 1.00 13.85 289 ALA A N 1
ATOM 1974 C CA . ALA A 1 248 ? 2.540 95.185 34.805 1.00 12.94 289 ALA A CA 1
ATOM 1975 C C . ALA A 1 248 ? 2.091 96.127 33.693 1.00 12.14 289 ALA A C 1
ATOM 1976 O O . ALA A 1 248 ? 2.893 96.974 33.241 1.00 11.87 289 ALA A O 1
ATOM 1978 N N . GLY A 1 249 ? 0.837 96.011 33.241 1.00 12.86 290 GLY A N 1
ATOM 1979 C CA . GLY A 1 249 ? 0.321 96.926 32.216 1.00 12.81 290 GLY A CA 1
ATOM 1980 C C . GLY A 1 249 ? 0.213 98.355 32.726 1.00 12.24 290 GLY A C 1
ATOM 1981 O O . GLY A 1 249 ? 0.541 99.277 31.994 1.00 12.73 290 GLY A O 1
ATOM 1982 N N . VAL A 1 250 ? -0.216 98.529 33.942 1.00 12.69 291 VAL A N 1
ATOM 1983 C CA . VAL A 1 250 ? -0.298 99.860 34.589 1.00 13.30 291 VAL A CA 1
ATOM 1984 C C . VAL A 1 250 ? 1.102 100.449 34.707 1.00 12.62 291 VAL A C 1
ATOM 1985 O O . VAL A 1 250 ? 1.329 101.630 34.399 1.00 13.49 291 VAL A O 1
ATOM 1989 N N . THR A 1 251 ? 2.085 99.656 35.070 1.00 12.08 292 THR A N 1
ATOM 1990 C CA . THR A 1 251 ? 3.485 100.109 35.166 1.00 11.82 292 THR A CA 1
ATOM 1991 C C . THR A 1 251 ? 3.955 100.539 33.781 1.00 11.57 292 THR A C 1
ATOM 1992 O O . THR A 1 251 ? 4.623 101.595 33.630 1.00 11.74 292 THR A O 1
ATOM 1996 N N . ALA A 1 252 ? 3.723 99.719 32.761 1.00 11.51 293 ALA A N 1
ATOM 1997 C CA . ALA A 1 252 ? 4.120 100.084 31.383 1.00 11.33 293 ALA A CA 1
ATOM 1998 C C . ALA A 1 252 ? 3.446 101.381 30.952 1.00 11.10 293 ALA A C 1
ATOM 1999 O O . ALA A 1 252 ? 4.119 102.259 30.343 1.00 11.02 293 ALA A O 1
ATOM 2001 N N A SER A 1 253 ? 2.154 101.536 31.226 0.50 11.63 294 SER A N 1
ATOM 2002 N N B SER A 1 253 ? 2.150 101.509 31.210 0.50 11.69 294 SER A N 1
ATOM 2003 C CA A SER A 1 253 ? 1.443 102.795 30.894 0.50 11.61 294 SER A CA 1
ATOM 2004 C CA B SER A 1 253 ? 1.406 102.730 30.824 0.50 11.75 294 SER A CA 1
ATOM 2005 C C A SER A 1 253 ? 2.127 103.973 31.600 0.50 11.91 294 SER A C 1
ATOM 2006 C C B SER A 1 253 ? 2.014 103.953 31.522 0.50 12.00 294 SER A C 1
ATOM 2007 O O A SER A 1 253 ? 2.335 105.029 30.963 0.50 12.77 294 SER A O 1
ATOM 2008 O O B SER A 1 253 ? 2.044 105.040 30.917 0.50 12.49 294 SER A O 1
ATOM 2013 N N A LYS A 1 254 ? 2.417 103.832 32.876 0.50 12.29 295 LYS A N 1
ATOM 2014 N N B LYS A 1 254 ? 2.451 103.806 32.755 0.50 12.15 295 LYS A N 1
ATOM 2015 C CA A LYS A 1 254 ? 3.079 104.900 33.665 0.50 12.53 295 LYS A CA 1
ATOM 2016 C CA B LYS A 1 254 ? 3.016 104.927 33.544 0.50 12.34 295 LYS A CA 1
ATOM 2017 C C A LYS A 1 254 ? 4.427 105.243 33.027 0.50 12.39 295 LYS A C 1
ATOM 2018 C C B LYS A 1 254 ? 4.424 105.244 33.027 0.50 12.35 295 LYS A C 1
ATOM 2019 O O A LYS A 1 254 ? 4.792 106.438 32.949 0.50 13.41 295 LYS A O 1
ATOM 2020 O O B LYS A 1 254 ? 4.814 106.436 32.994 0.50 13.44 295 LYS A O 1
ATOM 2031 N N . HIS A 1 255 ? 5.178 104.263 32.553 1.00 12.10 296 HIS A N 1
ATOM 2032 C CA . HIS A 1 255 ? 6.462 104.546 31.907 1.00 11.32 296 HIS A CA 1
ATOM 2033 C C . HIS A 1 255 ? 6.214 105.344 30.631 1.00 10.81 296 HIS A C 1
ATOM 2034 O O . HIS A 1 255 ? 6.997 106.259 30.325 1.00 11.48 296 HIS A O 1
ATOM 2041 N N A MET A 1 256 ? 5.199 104.980 29.856 0.50 10.94 297 MET A N 1
ATOM 2042 N N B MET A 1 256 ? 5.193 104.992 29.850 0.50 10.82 297 MET A N 1
ATOM 2043 C CA A MET A 1 256 ? 4.916 105.726 28.609 0.50 11.18 297 MET A CA 1
ATOM 2044 C CA B MET A 1 256 ? 4.911 105.718 28.583 0.50 10.73 297 MET A CA 1
ATOM 2045 C C A MET A 1 256 ? 4.526 107.161 28.960 0.50 11.44 297 MET A C 1
ATOM 2046 C C B MET A 1 256 ? 4.461 107.146 28.911 0.50 11.43 297 MET A C 1
ATOM 2047 O O A MET A 1 256 ? 5.045 108.104 28.325 0.50 11.51 297 MET A O 1
ATOM 2048 O O B MET A 1 256 ? 4.901 108.085 28.210 0.50 11.89 297 MET A O 1
ATOM 2057 N N . ASP A 1 257 ? 3.738 107.332 30.008 1.00 11.75 298 ASP A N 1
ATOM 2058 C CA . ASP A 1 257 ? 3.348 108.705 30.442 1.00 12.37 298 ASP A CA 1
ATOM 2059 C C . ASP A 1 257 ? 4.594 109.471 30.906 1.00 12.02 298 ASP A C 1
ATOM 2060 O O . ASP A 1 257 ? 4.724 110.654 30.564 1.00 13.20 298 ASP A O 1
ATOM 2065 N N . SER A 1 258 ? 5.546 108.807 31.545 1.00 10.94 299 SER A N 1
ATOM 2066 C CA . SER A 1 258 ? 6.770 109.466 32.016 1.00 11.33 299 SER A CA 1
ATOM 2067 C C . SER A 1 258 ? 7.631 109.858 30.819 1.00 11.39 299 SER A C 1
ATOM 2068 O O . SER A 1 258 ? 8.274 110.930 30.859 1.00 12.50 299 SER A O 1
ATOM 2071 N N . TYR A 1 259 ? 7.715 108.998 29.812 1.00 11.22 300 TYR A N 1
ATOM 2072 C CA . TYR A 1 259 ? 8.379 109.310 28.536 1.00 11.37 300 TYR A CA 1
ATOM 2073 C C . TYR A 1 259 ? 7.810 110.604 27.962 1.00 10.97 300 TYR A C 1
ATOM 2074 O O . TYR A 1 259 ? 8.569 111.526 27.576 1.00 11.48 300 TYR A O 1
ATOM 2083 N N . ASN A 1 260 ? 6.494 110.693 27.913 1.00 10.71 301 ASN A N 1
ATOM 2084 C CA . ASN A 1 260 ? 5.834 111.877 27.313 1.00 11.31 301 ASN A CA 1
ATOM 2085 C C . ASN A 1 260 ? 6.077 113.108 28.186 1.00 12.06 301 ASN A C 1
ATOM 2086 O O . ASN A 1 260 ? 6.239 114.212 27.619 1.00 12.17 301 ASN A O 1
ATOM 2091 N N A GLU A 1 261 ? 6.111 112.911 29.503 0.50 12.26 302 GLU A N 1
ATOM 2092 N N B GLU A 1 261 ? 6.110 112.966 29.503 0.50 12.34 302 GLU A N 1
ATOM 2093 C CA A GLU A 1 261 ? 6.365 113.962 30.525 0.50 13.20 302 GLU A CA 1
ATOM 2094 C CA B GLU A 1 261 ? 6.324 114.143 30.379 0.50 13.17 302 GLU A CA 1
ATOM 2095 C C A GLU A 1 261 ? 7.726 114.610 30.237 0.50 12.84 302 GLU A C 1
ATOM 2096 C C B GLU A 1 261 ? 7.747 114.668 30.149 0.50 12.75 302 GLU A C 1
ATOM 2097 O O A GLU A 1 261 ? 7.836 115.857 30.264 0.50 13.97 302 GLU A O 1
ATOM 2098 O O B GLU A 1 261 ? 7.934 115.895 30.120 0.50 13.66 302 GLU A O 1
ATOM 2109 N N . ILE A 1 262 ? 8.722 113.791 29.901 1.00 12.70 303 ILE A N 1
ATOM 2110 C CA . ILE A 1 262 ? 10.103 114.258 29.625 1.00 12.64 303 ILE A CA 1
ATOM 2111 C C . ILE A 1 262 ? 10.104 115.000 28.283 1.00 12.63 303 ILE A C 1
ATOM 2112 O O . ILE A 1 262 ? 10.762 116.040 28.166 1.00 12.66 303 ILE A O 1
ATOM 2117 N N . SER A 1 263 ? 9.403 114.496 27.271 1.00 13.17 304 SER A N 1
ATOM 2118 C CA . SER A 1 263 ? 9.289 115.230 25.982 1.00 12.30 304 SER A CA 1
ATOM 2119 C C . SER A 1 263 ? 8.711 116.619 26.256 1.00 12.63 304 SER A C 1
ATOM 2120 O O . SER A 1 263 ? 9.219 117.585 25.692 1.00 13.31 304 SER A O 1
ATOM 2123 N N . ASN A 1 264 ? 7.699 116.707 27.098 1.00 12.43 305 ASN A N 1
ATOM 2124 C CA . ASN A 1 264 ? 7.091 118.013 27.434 1.00 13.44 305 ASN A CA 1
ATOM 2125 C C . ASN A 1 264 ? 8.132 118.896 28.116 1.00 13.22 305 ASN A C 1
ATOM 2126 O O . ASN A 1 264 ? 8.283 120.065 27.730 1.00 14.36 305 ASN A O 1
ATOM 2131 N N . LYS A 1 265 ? 8.874 118.332 29.049 1.00 12.50 306 LYS A N 1
ATOM 2132 C CA . LYS A 1 265 ? 9.887 119.100 29.796 1.00 13.49 306 LYS A CA 1
ATOM 2133 C C . LYS A 1 265 ? 10.966 119.623 28.852 1.00 13.21 306 LYS A C 1
ATOM 2134 O O . LYS A 1 265 ? 11.438 120.780 29.016 1.00 14.95 306 LYS A O 1
ATOM 2140 N N . ILE A 1 266 ? 11.417 118.805 27.913 1.00 13.47 307 ILE A N 1
ATOM 2141 C CA . ILE A 1 266 ? 12.491 119.234 26.995 1.00 14.40 307 ILE A CA 1
ATOM 2142 C C . ILE A 1 266 ? 11.942 120.395 26.171 1.00 14.06 307 ILE A C 1
ATOM 2143 O O . ILE A 1 266 ? 12.658 121.394 25.954 1.00 14.62 307 ILE A O 1
ATOM 2148 N N . GLY A 1 267 ? 10.707 120.294 25.694 1.00 14.32 308 GLY A N 1
ATOM 2149 C CA . GLY A 1 267 ? 10.108 121.409 24.945 1.00 16.35 308 GLY A CA 1
ATOM 2150 C C . GLY A 1 267 ? 10.022 122.657 25.793 1.00 16.49 308 GLY A C 1
ATOM 2151 O O . GLY A 1 267 ? 10.275 123.768 25.254 1.00 18.02 308 GLY A O 1
ATOM 2152 N N . GLU A 1 268 ? 9.682 122.528 27.064 1.00 15.22 309 GLU A N 1
ATOM 2153 C CA . GLU A 1 268 ? 9.567 123.671 27.994 1.00 16.98 309 GLU A CA 1
ATOM 2154 C C . GLU A 1 268 ? 10.934 124.338 28.163 1.00 16.00 309 GLU A C 1
ATOM 2155 O O . GLU A 1 268 ? 11.034 125.570 28.134 1.00 18.40 309 GLU A O 1
ATOM 2161 N N . LEU A 1 269 ? 11.997 123.557 28.320 1.00 14.99 310 LEU A N 1
ATOM 2162 C CA . LEU A 1 269 ? 13.357 124.125 28.459 1.00 14.98 310 LEU A CA 1
ATOM 2163 C C . LEU A 1 269 ? 13.683 124.944 27.205 1.00 15.82 310 LEU A C 1
ATOM 2164 O O . LEU A 1 269 ? 14.348 126.027 27.298 1.00 16.36 310 LEU A O 1
ATOM 2169 N N . SER A 1 270 ? 13.370 124.404 26.035 1.00 15.87 311 SER A N 1
ATOM 2170 C CA . SER A 1 270 ? 13.665 125.070 24.738 1.00 17.86 311 SER A CA 1
ATOM 2171 C C . SER A 1 270 ? 12.852 126.363 24.608 1.00 19.25 311 SER A C 1
ATOM 2172 O O . SER A 1 270 ? 13.404 127.394 24.162 1.00 21.82 311 SER A O 1
ATOM 2175 N N . MET A 1 271 ? 11.563 126.346 24.967 1.00 19.56 312 MET A N 1
ATOM 2176 C CA . MET A 1 271 ? 10.682 127.550 24.838 1.00 24.22 312 MET A CA 1
ATOM 2177 C C . MET A 1 271 ? 11.265 128.725 25.618 1.00 23.50 312 MET A C 1
ATOM 2178 O O . MET A 1 271 ? 11.174 129.874 25.143 1.00 27.02 312 MET A O 1
ATOM 2183 N N . LYS A 1 272 ? 11.791 128.448 26.804 1.00 23.26 313 LYS A N 1
ATOM 2184 C CA . LYS A 1 272 ? 12.240 129.526 27.707 1.00 25.19 313 LYS A CA 1
ATOM 2185 C C . LYS A 1 272 ? 13.678 129.962 27.407 1.00 23.87 313 LYS A C 1
ATOM 2186 O O . LYS A 1 272 ? 14.067 131.036 27.894 1.00 28.18 313 LYS A O 1
ATOM 2192 N N . ALA A 1 273 ? 14.418 129.235 26.588 1.00 20.87 314 ALA A N 1
ATOM 2193 C CA . ALA A 1 273 ? 15.854 129.500 26.367 1.00 19.68 314 ALA A CA 1
ATOM 2194 C C . ALA A 1 273 ? 16.062 130.550 25.271 1.00 19.26 314 ALA A C 1
ATOM 2195 O O . ALA A 1 273 ? 15.307 130.592 24.294 1.00 20.39 314 ALA A O 1
ATOM 2197 N N . ASP A 1 274 ? 17.124 131.340 25.412 1.00 18.66 315 ASP A N 1
ATOM 2198 C CA . ASP A 1 274 ? 17.625 132.226 24.342 1.00 19.42 315 ASP A CA 1
ATOM 2199 C C . ASP A 1 274 ? 18.312 131.388 23.256 1.00 18.27 315 ASP A C 1
ATOM 2200 O O . ASP A 1 274 ? 18.414 130.189 23.398 1.00 17.78 315 ASP A O 1
ATOM 2205 N N . ARG A 1 275 ? 18.831 132.032 22.215 1.00 13.50 316 ARG A N 1
ATOM 2206 C CA . ARG A 1 275 ? 19.345 131.312 21.026 1.00 12.53 316 ARG A CA 1
ATOM 2207 C C . ARG A 1 275 ? 20.513 130.402 21.450 1.00 12.16 316 ARG A C 1
ATOM 2208 O O . ARG A 1 275 ? 20.611 129.268 20.965 1.00 12.22 316 ARG A O 1
ATOM 2216 N N . ALA A 1 276 ? 21.500 130.925 22.187 1.00 13.14 317 ALA A N 1
ATOM 2217 C CA . ALA A 1 276 ? 22.671 130.123 22.593 1.00 13.00 317 ALA A CA 1
ATOM 2218 C C . ALA A 1 276 ? 22.216 128.909 23.408 1.00 13.10 317 ALA A C 1
ATOM 2219 O O . ALA A 1 276 ? 22.711 127.798 23.165 1.00 13.68 317 ALA A O 1
ATOM 2221 N N . ASN A 1 277 ? 21.313 129.103 24.349 1.00 13.71 318 ASN A N 1
ATOM 2222 C CA . ASN A 1 277 ? 20.867 127.998 25.225 1.00 13.55 318 ASN A CA 1
ATOM 2223 C C . ASN A 1 277 ? 20.024 127.039 24.407 1.00 13.57 318 ASN A C 1
ATOM 2224 O O . ASN A 1 277 ? 20.136 125.786 24.636 1.00 14.09 318 ASN A O 1
ATOM 2229 N N . GLN A 1 278 ? 19.259 127.509 23.443 1.00 13.20 319 GLN A N 1
ATOM 2230 C CA . GLN A 1 278 ? 18.525 126.587 22.534 1.00 13.16 319 GLN A CA 1
ATOM 2231 C C . GLN A 1 278 ? 19.519 125.716 21.770 1.00 13.17 319 GLN A C 1
ATOM 2232 O O . GLN A 1 278 ? 19.221 124.555 21.501 1.00 13.42 319 GLN A O 1
ATOM 2238 N N . ALA A 1 279 ? 20.663 126.272 21.402 1.00 12.52 320 ALA A N 1
ATOM 2239 C CA . ALA A 1 279 ? 21.682 125.514 20.662 1.00 11.91 320 ALA A CA 1
ATOM 2240 C C . ALA A 1 279 ? 22.253 124.445 21.591 1.00 12.21 320 ALA A C 1
ATOM 2241 O O . ALA A 1 279 ? 22.477 123.343 21.143 1.00 11.91 320 ALA A O 1
ATOM 2243 N N . VAL A 1 280 ? 22.534 124.771 22.832 1.00 12.22 321 VAL A N 1
ATOM 2244 C CA . VAL A 1 280 ? 23.041 123.743 23.780 1.00 13.37 321 VAL A CA 1
ATOM 2245 C C . VAL A 1 280 ? 22.025 122.606 23.855 1.00 13.11 321 VAL A C 1
ATOM 2246 O O . VAL A 1 280 ? 22.403 121.419 23.835 1.00 13.55 321 VAL A O 1
ATOM 2250 N N . LEU A 1 281 ? 20.761 122.951 23.970 1.00 13.43 322 LEU A N 1
ATOM 2251 C CA . LEU A 1 281 ? 19.705 121.937 24.081 1.00 13.56 322 LEU A CA 1
ATOM 2252 C C . LEU A 1 281 ? 19.698 121.086 22.828 1.00 13.07 322 LEU A C 1
ATOM 2253 O O . LEU A 1 281 ? 19.621 119.828 22.916 1.00 13.54 322 LEU A O 1
ATOM 2258 N N . SER A 1 282 ? 19.646 121.709 21.668 1.00 11.48 323 SER A N 1
ATOM 2259 C CA . SER A 1 282 ? 19.439 120.935 20.431 1.00 11.66 323 SER A CA 1
ATOM 2260 C C . SER A 1 282 ? 20.679 120.080 20.162 1.00 11.46 323 SER A C 1
ATOM 2261 O O . SER A 1 282 ? 20.506 118.931 19.738 1.00 12.00 323 SER A O 1
ATOM 2264 N N . LEU A 1 283 ? 21.863 120.631 20.337 1.00 10.80 324 LEU A N 1
ATOM 2265 C CA . LEU A 1 283 ? 23.076 119.856 20.070 1.00 10.74 324 LEU A CA 1
ATOM 2266 C C . LEU A 1 283 ? 23.204 118.716 21.064 1.00 10.31 324 LEU A C 1
ATOM 2267 O O . LEU A 1 283 ? 23.664 117.614 20.643 1.00 10.89 324 LEU A O 1
ATOM 2272 N N . THR A 1 284 ? 22.865 118.938 22.311 1.00 10.68 325 THR A N 1
ATOM 2273 C CA . THR A 1 284 ? 23.011 117.875 23.331 1.00 10.66 325 THR A CA 1
ATOM 2274 C C . THR A 1 284 ? 22.006 116.758 23.037 1.00 11.06 325 THR A C 1
ATOM 2275 O O . THR A 1 284 ? 22.312 115.577 23.110 1.00 10.91 325 THR A O 1
ATOM 2279 N N A ASN A 1 285 ? 20.792 117.137 22.697 0.50 11.64 326 ASN A N 1
ATOM 2280 N N B ASN A 1 285 ? 20.796 117.128 22.668 0.50 11.45 326 ASN A N 1
ATOM 2281 C CA A ASN A 1 285 ? 19.723 116.195 22.302 0.50 11.72 326 ASN A CA 1
ATOM 2282 C CA B ASN A 1 285 ? 19.749 116.148 22.312 0.50 11.55 326 ASN A CA 1
ATOM 2283 C C A ASN A 1 285 ? 20.220 115.342 21.132 0.50 11.42 326 ASN A C 1
ATOM 2284 C C B ASN A 1 285 ? 20.228 115.323 21.119 0.50 11.49 326 ASN A C 1
ATOM 2285 O O A ASN A 1 285 ? 20.074 114.111 21.195 0.50 11.87 326 ASN A O 1
ATOM 2286 O O B ASN A 1 285 ? 20.077 114.093 21.152 0.50 11.92 326 ASN A O 1
ATOM 2295 N N . ALA A 1 286 ? 20.744 115.981 20.094 1.00 11.10 327 ALA A N 1
ATOM 2296 C CA . ALA A 1 286 ? 21.231 115.253 18.908 1.00 10.84 327 ALA A CA 1
ATOM 2297 C C . ALA A 1 286 ? 22.375 114.324 19.317 1.00 11.01 327 ALA A C 1
ATOM 2298 O O . ALA A 1 286 ? 22.447 113.211 18.787 1.00 11.53 327 ALA A O 1
ATOM 2300 N N . LYS A 1 287 ? 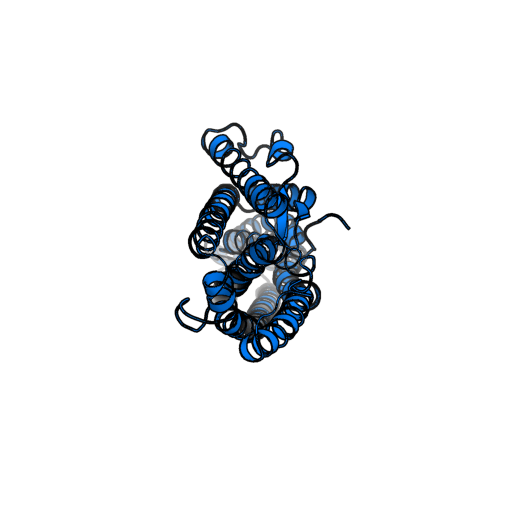23.278 114.789 20.161 1.00 10.88 328 LYS A N 1
ATOM 2301 C CA . LYS A 1 287 ? 24.444 113.980 20.554 1.00 11.26 328 LYS A CA 1
ATOM 2302 C C . LYS A 1 287 ? 23.929 112.669 21.146 1.00 11.89 328 LYS A C 1
ATOM 2303 O O . LYS A 1 287 ? 24.473 111.595 20.825 1.00 12.57 328 LYS A O 1
ATOM 2309 N N . GLU A 1 288 ? 22.954 112.763 22.015 1.00 11.09 329 GLU A N 1
ATOM 2310 C CA . GLU A 1 288 ? 22.453 111.576 22.709 1.00 11.79 329 GLU A CA 1
ATOM 2311 C C . GLU A 1 288 ? 21.837 110.622 21.678 1.00 12.28 329 GLU A C 1
ATOM 2312 O O . GLU A 1 288 ? 22.116 109.409 21.703 1.00 12.45 329 GLU A O 1
ATOM 2318 N N . THR A 1 289 ? 21.003 111.143 20.804 1.00 11.18 330 THR A N 1
ATOM 2319 C CA . THR A 1 289 ? 20.322 110.314 19.804 1.00 10.43 330 THR A CA 1
ATOM 2320 C C . THR A 1 289 ? 21.355 109.657 18.899 1.00 11.17 330 THR A C 1
ATOM 2321 O O . THR A 1 289 ? 21.181 108.495 18.511 1.00 11.98 330 THR A O 1
ATOM 2325 N N . LEU A 1 290 ? 22.395 110.368 18.478 1.00 11.13 331 LEU A N 1
ATOM 2326 C CA . LEU A 1 290 ? 23.348 109.738 17.526 1.00 10.76 331 LEU A CA 1
ATOM 2327 C C . LEU A 1 290 ? 24.023 108.539 18.193 1.00 11.07 331 LEU A C 1
ATOM 2328 O O . LEU A 1 290 ? 24.326 107.606 17.441 1.00 11.77 331 LEU A O 1
ATOM 2333 N N . ALA A 1 291 ? 24.321 108.578 19.482 1.00 11.26 332 ALA A N 1
ATOM 2334 C CA . ALA A 1 291 ? 24.912 107.438 20.212 1.00 12.00 332 ALA A CA 1
ATOM 2335 C C . ALA A 1 291 ? 23.864 106.324 20.341 1.00 12.26 332 ALA A C 1
ATOM 2336 O O . ALA A 1 291 ? 24.204 105.180 20.045 1.00 13.44 332 ALA A O 1
ATOM 2338 N N . TYR A 1 292 ? 22.621 106.662 20.688 1.00 12.08 333 TYR A N 1
ATOM 2339 C CA . TYR A 1 292 ? 21.546 105.653 20.812 1.00 12.47 333 TYR A CA 1
ATOM 2340 C C . TYR A 1 292 ? 21.350 104.942 19.462 1.00 12.59 333 TYR A C 1
ATOM 2341 O O . TYR A 1 292 ? 21.046 103.718 19.441 1.00 13.87 333 TYR A O 1
ATOM 2350 N N . LEU A 1 293 ? 21.479 105.649 18.343 1.00 11.25 334 LEU A N 1
ATOM 2351 C CA . LEU A 1 293 ? 21.317 105.048 17.000 1.00 11.94 334 LEU A CA 1
ATOM 2352 C C . LEU A 1 293 ? 22.350 103.933 16.815 1.00 12.02 334 LEU A C 1
ATOM 2353 O O . LEU A 1 293 ? 21.938 102.825 16.405 1.00 13.22 334 LEU A O 1
ATOM 2358 N N . TYR A 1 294 ? 23.638 104.175 17.037 1.00 12.19 335 TYR A N 1
ATOM 2359 C CA . TYR A 1 294 ? 24.595 103.086 16.728 1.00 13.09 335 TYR A CA 1
ATOM 2360 C C . TYR A 1 294 ? 24.382 101.966 17.763 1.00 13.73 335 TYR A C 1
ATOM 2361 O O . TYR A 1 294 ? 24.550 100.782 17.392 1.00 14.71 335 TYR A O 1
ATOM 2370 N N . GLN A 1 295 ? 23.973 102.276 18.989 1.00 11.91 336 GLN A N 1
ATOM 2371 C CA . GLN A 1 295 ? 23.741 101.249 20.032 1.00 12.83 336 GLN A CA 1
ATOM 2372 C C . GLN A 1 295 ? 22.582 100.347 19.611 1.00 12.90 336 GLN A C 1
ATOM 2373 O O . GLN A 1 295 ? 22.633 99.122 19.845 1.00 14.05 336 GLN A O 1
ATOM 2379 N N . THR A 1 296 ? 21.544 100.936 19.036 1.00 11.75 337 THR A N 1
ATOM 2380 C CA . THR A 1 296 ? 20.340 100.200 18.614 1.00 11.74 337 THR A CA 1
ATOM 2381 C C . THR A 1 296 ? 20.684 99.324 17.410 1.00 12.46 337 THR A C 1
ATOM 2382 O O . THR A 1 296 ? 20.204 98.159 17.345 1.00 12.08 337 THR A O 1
ATOM 2386 N N . VAL A 1 297 ? 21.479 99.799 16.466 1.00 11.95 338 VAL A N 1
ATOM 2387 C CA . VAL A 1 297 ? 21.907 98.924 15.346 1.00 11.76 338 VAL A CA 1
ATOM 2388 C C . VAL A 1 297 ? 22.727 97.769 15.925 1.00 11.92 338 VAL A C 1
ATOM 2389 O O . VAL A 1 297 ? 22.591 96.640 15.410 1.00 12.64 338 VAL A O 1
ATOM 2393 N N . ASP A 1 298 ? 23.577 97.977 16.901 1.00 12.60 339 ASP A N 1
ATOM 2394 C CA . ASP A 1 298 ? 24.309 96.849 17.533 1.00 12.45 339 ASP A CA 1
ATOM 2395 C C . ASP A 1 298 ? 23.311 95.803 18.083 1.00 12.50 339 ASP A C 1
ATOM 2396 O O . ASP A 1 298 ? 23.564 94.576 17.919 1.00 13.27 339 ASP A O 1
ATOM 2401 N N . GLN A 1 299 ? 22.239 96.255 18.724 1.00 12.54 340 GLN A N 1
ATOM 2402 C CA . GLN A 1 299 ? 21.185 95.384 19.267 1.00 11.92 340 GLN A CA 1
ATOM 2403 C C . GLN A 1 299 ? 20.531 94.636 18.110 1.00 12.75 340 GLN A C 1
ATOM 2404 O O . GLN A 1 299 ? 20.251 93.417 18.237 1.00 13.65 340 GLN A O 1
ATOM 2410 N N . ALA A 1 300 ? 20.230 95.324 17.021 1.00 12.49 341 ALA A N 1
ATOM 2411 C CA . ALA A 1 300 ? 19.627 94.714 15.825 1.00 12.44 341 ALA A CA 1
ATOM 2412 C C . ALA A 1 300 ? 20.557 93.621 15.279 1.00 12.23 341 ALA A C 1
ATOM 2413 O O . ALA A 1 300 ? 20.069 92.534 14.849 1.00 12.79 341 ALA A O 1
ATOM 2415 N N . ILE A 1 301 ? 21.847 93.865 15.275 1.00 11.80 342 ILE A N 1
ATOM 2416 C CA . ILE A 1 301 ? 22.807 92.862 14.781 1.00 12.02 342 ILE A CA 1
ATOM 2417 C C . ILE A 1 301 ? 22.711 91.651 15.701 1.00 12.50 342 ILE A C 1
ATOM 2418 O O . ILE A 1 301 ? 22.760 90.516 15.159 1.00 13.30 342 ILE A O 1
ATOM 2423 N N . LEU A 1 302 ? 22.655 91.838 17.007 1.00 12.59 343 LEU A N 1
ATOM 2424 C CA . LEU A 1 302 ? 22.584 90.683 17.942 1.00 13.99 343 LEU A CA 1
ATOM 2425 C C . LEU A 1 302 ? 21.327 89.876 17.648 1.00 13.96 343 LEU A C 1
ATOM 2426 O O . LEU A 1 302 ? 21.374 88.644 17.604 1.00 14.79 343 LEU A O 1
ATOM 2431 N N A SER A 1 303 ? 20.198 90.529 17.415 0.50 13.83 344 SER A N 1
ATOM 2432 N N B SER A 1 303 ? 20.197 90.532 17.461 0.50 14.15 344 SER A N 1
ATOM 2433 C CA A SER A 1 303 ? 18.908 89.826 17.210 0.50 14.53 344 SER A CA 1
ATOM 2434 C CA B SER A 1 303 ? 18.935 89.799 17.230 0.50 14.96 344 SER A CA 1
ATOM 2435 C C A SER A 1 303 ? 18.900 89.108 15.854 0.50 13.92 344 SER A C 1
ATOM 2436 C C B SER A 1 303 ? 19.020 89.048 15.893 0.50 13.95 344 SER A C 1
ATOM 2437 O O A SER A 1 303 ? 18.286 88.016 15.740 0.50 14.99 344 SER A O 1
ATOM 2438 O O B SER A 1 303 ? 18.635 87.857 15.843 0.50 15.40 344 SER A O 1
ATOM 2443 N N . LEU A 1 304 ? 19.545 89.663 14.841 1.00 13.56 345 LEU A N 1
ATOM 2444 C CA . LEU A 1 304 ? 19.643 88.965 13.542 1.00 14.00 345 LEU A CA 1
ATOM 2445 C C . LEU A 1 304 ? 20.621 87.801 13.650 1.00 13.97 345 LEU A C 1
ATOM 2446 O O . LEU A 1 304 ? 20.408 86.803 12.963 1.00 13.51 345 LEU A O 1
ATOM 2451 N N . THR A 1 305 ? 21.685 87.944 14.424 1.00 14.15 346 THR A N 1
ATOM 2452 C CA . THR A 1 305 ? 22.629 86.828 14.682 1.00 15.44 346 THR A CA 1
ATOM 2453 C C . THR A 1 305 ? 21.847 85.684 15.321 1.00 15.34 346 THR A C 1
ATOM 2454 O O . THR A 1 305 ? 22.068 84.517 14.938 1.00 16.68 346 THR A O 1
ATOM 2458 N N . ASN A 1 306 ? 20.906 85.991 16.189 1.00 15.26 347 ASN A N 1
ATOM 2459 C CA . ASN A 1 306 ? 20.088 84.943 16.844 1.00 15.32 347 ASN A CA 1
ATOM 2460 C C . ASN A 1 306 ? 19.195 84.291 15.784 1.00 14.95 347 ASN A C 1
ATOM 2461 O O . ASN A 1 306 ? 19.087 83.067 15.766 1.00 16.29 347 ASN A O 1
ATOM 2466 N N . ILE A 1 307 ? 18.612 85.073 14.881 1.00 14.67 348 ILE A N 1
ATOM 2467 C CA . ILE A 1 307 ? 17.776 84.521 13.779 1.00 13.44 348 ILE A CA 1
ATOM 2468 C C . ILE A 1 307 ? 18.645 83.590 12.944 1.00 13.32 348 ILE A C 1
ATOM 2469 O O . ILE A 1 307 ? 18.199 82.469 12.608 1.00 13.75 348 ILE A O 1
ATOM 2474 N N . GLN A 1 308 ? 19.864 84.006 12.616 1.00 13.35 349 GLN A N 1
ATOM 2475 C CA . GLN A 1 308 ? 20.776 83.141 11.835 1.00 14.21 349 GLN A CA 1
ATOM 2476 C C . GLN A 1 308 ? 21.029 81.818 12.582 1.00 13.96 349 GLN A C 1
ATOM 2477 O O . GLN A 1 308 ? 20.952 80.747 11.938 1.00 14.28 349 GLN A O 1
ATOM 2483 N N . LYS A 1 309 ? 21.313 81.866 13.868 1.00 14.50 350 LYS A N 1
ATOM 2484 C CA . LYS A 1 309 ? 21.527 80.672 14.709 1.00 15.51 350 LYS A CA 1
ATOM 2485 C C . LYS A 1 309 ? 20.291 79.769 14.634 1.00 15.21 350 LYS A C 1
ATOM 2486 O O . LYS A 1 309 ? 20.472 78.534 14.516 1.00 17.11 350 LYS A O 1
ATOM 2492 N N . GLN A 1 310 ? 19.088 80.334 14.669 1.00 14.66 351 GLN A N 1
ATOM 2493 C CA . GLN A 1 310 ? 17.844 79.528 14.659 1.00 14.70 351 GLN A CA 1
ATOM 2494 C C . GLN A 1 310 ? 17.713 78.844 13.304 1.00 13.34 351 GLN A C 1
ATOM 2495 O O . GLN A 1 310 ? 17.342 77.635 13.287 1.00 13.99 351 GLN A O 1
ATOM 2501 N N . TRP A 1 311 ? 18.029 79.530 12.208 1.00 12.33 352 TRP A N 1
ATOM 2502 C CA . TRP A 1 311 ? 17.963 78.841 10.887 1.00 12.32 352 TRP A CA 1
ATOM 2503 C C . TRP A 1 311 ? 19.000 77.720 10.835 1.00 13.21 352 TRP A C 1
ATOM 2504 O O . TRP A 1 311 ? 18.699 76.651 10.295 1.00 14.27 352 TRP A O 1
ATOM 2515 N N . ASN A 1 312 ? 20.191 77.968 11.330 1.00 13.60 353 ASN A N 1
ATOM 2516 C CA . ASN A 1 312 ? 21.241 76.925 11.315 1.00 14.59 353 ASN A CA 1
ATOM 2517 C C . ASN A 1 312 ? 20.820 75.707 12.150 1.00 15.07 353 ASN A C 1
ATOM 2518 O O . ASN A 1 312 ? 21.017 74.578 11.692 1.00 16.01 353 ASN A O 1
ATOM 2523 N N . THR A 1 313 ? 20.248 75.915 13.320 1.00 15.25 354 THR A N 1
ATOM 2524 C CA . THR A 1 313 ? 19.764 74.819 14.185 1.00 16.07 354 THR A CA 1
ATOM 2525 C C . THR A 1 313 ? 18.668 74.058 13.450 1.00 15.28 354 THR A C 1
ATOM 2526 O O . THR A 1 313 ? 18.668 72.785 13.467 1.00 15.54 354 THR A O 1
ATOM 2530 N N A MET A 1 314 ? 17.774 74.782 12.804 0.50 13.95 355 MET A N 1
ATOM 2531 N N B MET A 1 314 ? 17.729 74.785 12.838 0.50 14.52 355 MET A N 1
ATOM 2532 C CA A MET A 1 314 ? 16.649 74.153 12.095 0.50 13.46 355 MET A CA 1
ATOM 2533 C CA B MET A 1 314 ? 16.632 74.172 12.052 0.50 14.12 355 MET A CA 1
ATOM 2534 C C A MET A 1 314 ? 17.218 73.319 10.935 0.50 13.95 355 MET A C 1
ATOM 2535 C C B MET A 1 314 ? 17.272 73.288 10.979 0.50 14.15 355 MET A C 1
ATOM 2536 O O A MET A 1 314 ? 16.715 72.217 10.698 0.50 14.84 355 MET A O 1
ATOM 2537 O O B MET A 1 314 ? 16.837 72.154 10.821 0.50 15.04 355 MET A O 1
ATOM 2546 N N . GLY A 1 315 ? 18.190 73.834 10.182 1.00 13.64 356 GLY A N 1
ATOM 2547 C CA . GLY A 1 315 ? 18.824 73.079 9.085 1.00 14.23 356 GLY A CA 1
ATOM 2548 C C . GLY A 1 315 ? 19.422 71.794 9.629 1.00 14.56 356 GLY A C 1
ATOM 2549 O O . GLY A 1 315 ? 19.249 70.748 8.993 1.00 15.49 356 GLY A O 1
ATOM 2550 N N . ALA A 1 316 ? 20.067 71.828 10.788 1.00 15.00 357 ALA A N 1
ATOM 2551 C CA . ALA A 1 316 ? 20.621 70.599 11.419 1.00 15.26 357 ALA A CA 1
ATOM 2552 C C . ALA A 1 316 ? 19.515 69.609 11.780 1.00 14.44 357 ALA A C 1
ATOM 2553 O O . ALA A 1 316 ? 19.676 68.409 11.550 1.00 16.11 357 ALA A O 1
ATOM 2555 N N . ASN A 1 317 ? 18.410 70.093 12.296 1.00 14.82 358 ASN A N 1
ATOM 2556 C CA . ASN A 1 317 ? 17.285 69.230 12.711 1.00 14.57 358 ASN A CA 1
ATOM 2557 C C . ASN A 1 317 ? 16.672 68.559 11.470 1.00 13.59 358 ASN A C 1
ATOM 2558 O O . ASN A 1 317 ? 16.399 67.358 11.470 1.00 14.86 358 ASN A O 1
ATOM 2563 N N . TYR A 1 318 ? 16.456 69.299 10.390 1.00 12.12 359 TYR A N 1
ATOM 2564 C CA . TYR A 1 318 ? 15.894 68.711 9.157 1.00 11.56 359 TYR A CA 1
ATOM 2565 C C . TYR A 1 318 ? 16.909 67.771 8.530 1.00 12.11 359 TYR A C 1
ATOM 2566 O O . TYR A 1 318 ? 16.495 66.759 7.939 1.00 12.26 359 TYR A O 1
ATOM 2575 N N . THR A 1 319 ? 18.199 68.089 8.573 1.00 12.49 360 THR A N 1
ATOM 2576 C CA . THR A 1 319 ? 19.235 67.210 7.969 1.00 14.02 360 THR A CA 1
ATOM 2577 C C . THR A 1 319 ? 19.324 65.901 8.750 1.00 14.09 360 THR A C 1
ATOM 2578 O O . THR A 1 319 ? 19.490 64.888 8.121 1.00 15.16 360 THR A O 1
ATOM 2582 N N . ASP A 1 320 ? 19.096 65.922 10.047 1.00 14.32 361 ASP A N 1
ATOM 2583 C CA . ASP A 1 320 ? 19.022 64.690 10.863 1.00 15.18 361 ASP A CA 1
ATOM 2584 C C . ASP A 1 320 ? 17.868 63.811 10.342 1.00 14.67 361 ASP A C 1
ATOM 2585 O O . ASP A 1 320 ? 18.067 62.601 10.136 1.00 15.81 361 ASP A O 1
ATOM 2590 N N . LEU A 1 321 ? 16.688 64.384 10.095 1.00 13.73 362 LEU A N 1
ATOM 2591 C CA . LEU A 1 321 ? 15.574 63.606 9.517 1.00 13.37 362 LEU A CA 1
ATOM 2592 C C . LEU A 1 321 ? 16.003 63.070 8.158 1.00 13.04 362 LEU A C 1
ATOM 2593 O O . LEU A 1 321 ? 15.827 61.858 7.878 1.00 13.74 362 LEU A O 1
ATOM 2598 N N . LEU A 1 322 ? 16.509 63.933 7.279 1.00 13.17 363 LEU A N 1
ATOM 2599 C CA . LEU A 1 322 ? 16.861 63.509 5.911 1.00 13.22 363 LEU A CA 1
ATOM 2600 C C . LEU A 1 322 ? 17.813 62.318 5.993 1.00 14.12 363 LEU A C 1
ATOM 2601 O O . LEU A 1 322 ? 17.596 61.324 5.276 1.00 15.27 363 LEU A O 1
ATOM 2606 N N . ASP A 1 323 ? 18.811 62.396 6.849 1.00 14.00 364 ASP A N 1
ATOM 2607 C CA . ASP A 1 323 ? 19.883 61.376 6.889 1.00 16.20 364 ASP A CA 1
ATOM 2608 C C . ASP A 1 323 ? 19.380 60.063 7.473 1.00 15.84 364 ASP A C 1
ATOM 2609 O O . ASP A 1 323 ? 19.970 59.065 7.180 1.00 18.75 364 ASP A O 1
ATOM 2614 N N . ASN A 1 324 ? 18.344 60.098 8.292 1.00 14.22 365 ASN A N 1
ATOM 2615 C CA . ASN A 1 324 ? 17.822 58.925 9.012 1.00 14.67 365 ASN A CA 1
ATOM 2616 C C . ASN A 1 324 ? 16.794 58.183 8.171 1.00 13.98 365 ASN A C 1
ATOM 2617 O O . ASN A 1 324 ? 16.544 57.030 8.490 1.00 13.99 365 ASN A O 1
ATOM 2622 N N . ILE A 1 325 ? 16.197 58.809 7.152 1.00 13.16 366 ILE A N 1
ATOM 2623 C CA . ILE A 1 325 ? 15.044 58.169 6.459 1.00 13.19 366 ILE A CA 1
ATOM 2624 C C . ILE A 1 325 ? 15.472 56.860 5.805 1.00 14.21 366 ILE A C 1
ATOM 2625 O O . ILE A 1 325 ? 14.704 55.882 5.884 1.00 14.44 366 ILE A O 1
ATOM 2630 N N . ASP A 1 326 ? 16.641 56.760 5.197 1.00 15.62 367 ASP A N 1
ATOM 2631 C CA . ASP A 1 326 ? 16.887 55.539 4.390 1.00 16.64 367 ASP A CA 1
ATOM 2632 C C . ASP A 1 326 ? 16.970 54.315 5.315 1.00 16.89 367 ASP A C 1
ATOM 2633 O O . ASP A 1 326 ? 16.505 53.269 4.902 1.00 17.20 367 ASP A O 1
ATOM 2638 N N . SER A 1 327 ? 17.557 54.431 6.494 1.00 16.33 368 SER A N 1
ATOM 2639 C CA . SER A 1 327 ? 17.749 53.262 7.394 1.00 17.96 368 SER A CA 1
ATOM 2640 C C . SER A 1 327 ? 16.539 53.050 8.302 1.00 17.41 368 SER A C 1
ATOM 2641 O O . SER A 1 327 ? 16.462 52.003 8.938 1.00 19.26 368 SER A O 1
ATOM 2644 N N . MET A 1 328 ? 15.600 53.971 8.344 1.00 16.78 369 MET A N 1
ATOM 2645 C CA . MET A 1 328 ? 14.475 53.944 9.290 1.00 16.91 369 MET A CA 1
ATOM 2646 C C . MET A 1 328 ? 13.546 52.762 9.022 1.00 16.91 369 MET A C 1
ATOM 2647 O O . MET A 1 328 ? 13.184 52.501 7.860 1.00 19.01 369 MET A O 1
ATOM 2652 N N . GLN A 1 329 ? 13.167 52.059 10.086 1.00 17.38 370 GLN A N 1
ATOM 2653 C CA . GLN A 1 329 ? 12.177 50.953 9.979 1.00 18.89 370 GLN A CA 1
ATOM 2654 C C . GLN A 1 329 ? 10.759 51.531 9.887 1.00 17.31 370 GLN A C 1
ATOM 2655 O O . GLN A 1 329 ? 10.541 52.733 10.212 1.00 16.79 370 GLN A O 1
ATOM 2661 N N . ASP A 1 330 ? 9.813 50.698 9.444 1.00 16.94 371 ASP A N 1
ATOM 2662 C CA . ASP A 1 330 ? 8.451 51.169 9.113 1.00 17.20 371 ASP A CA 1
ATOM 2663 C C . ASP A 1 330 ? 7.803 51.862 10.296 1.00 15.40 371 ASP A C 1
ATOM 2664 O O . ASP A 1 330 ? 7.054 52.818 10.043 1.00 15.88 371 ASP A O 1
ATOM 2669 N N . HIS A 1 331 ? 7.966 51.375 11.514 1.00 16.77 372 HIS A N 1
ATOM 2670 C CA . HIS A 1 331 ? 7.216 51.951 12.667 1.00 17.47 372 HIS A CA 1
ATOM 2671 C C . HIS A 1 331 ? 7.654 53.398 12.864 1.00 17.35 372 HIS A C 1
ATOM 2672 O O . HIS A 1 331 ? 6.794 54.300 12.819 1.00 16.45 372 HIS A O 1
ATOM 2679 N N . LYS A 1 332 ? 8.939 53.646 13.007 1.00 18.01 373 LYS A N 1
ATOM 2680 C CA . LYS A 1 332 ? 9.377 55.037 13.250 1.00 17.47 373 LYS A CA 1
ATOM 2681 C C . LYS A 1 332 ? 9.031 55.920 12.040 1.00 16.16 373 LYS A C 1
ATOM 2682 O O . LYS A 1 332 ? 8.618 57.096 12.209 1.00 14.96 373 LYS A O 1
ATOM 2688 N N . PHE A 1 333 ? 9.130 55.370 10.830 1.00 14.77 374 PHE A N 1
ATOM 2689 C CA . PHE A 1 333 ? 8.788 56.151 9.612 1.00 13.51 374 PHE A CA 1
ATOM 2690 C C . PHE A 1 333 ? 7.338 56.627 9.679 1.00 13.95 374 PHE A C 1
ATOM 2691 O O . PHE A 1 333 ? 7.027 57.773 9.384 1.00 13.22 374 PHE A O 1
ATOM 2699 N N . SER A 1 334 ? 6.437 55.748 10.090 1.00 13.78 375 SER A N 1
ATOM 2700 C CA . SER A 1 334 ? 4.993 56.058 10.185 1.00 14.22 375 SER A CA 1
ATOM 2701 C C . SER A 1 334 ? 4.711 57.152 11.218 1.00 14.15 375 SER A C 1
ATOM 2702 O O . SER A 1 334 ? 3.571 57.703 11.216 1.00 15.36 375 SER A O 1
ATOM 2705 N N . LEU A 1 335 ? 5.630 57.440 12.133 1.00 13.93 376 LEU A N 1
ATOM 2706 C CA . LEU A 1 335 ? 5.415 58.481 13.185 1.00 15.32 376 LEU A CA 1
ATOM 2707 C C . LEU A 1 335 ? 5.866 59.859 12.724 1.00 14.59 376 LEU A C 1
ATOM 2708 O O . LEU A 1 335 ? 5.564 60.845 13.420 1.00 15.53 376 LEU A O 1
ATOM 2713 N N . ILE A 1 336 ? 6.550 59.962 11.604 1.00 13.38 377 ILE A N 1
ATOM 2714 C CA . ILE A 1 336 ? 7.066 61.286 11.119 1.00 13.53 377 ILE A CA 1
ATOM 2715 C C . ILE A 1 336 ? 5.923 62.289 11.041 1.00 14.07 377 ILE A C 1
ATOM 2716 O O . ILE A 1 336 ? 6.096 63.468 11.354 1.00 14.18 377 ILE A O 1
ATOM 2721 N N . PRO A 1 337 ? 4.683 61.917 10.672 1.00 13.58 378 PRO A N 1
ATOM 2722 C CA . PRO A 1 337 ? 3.628 62.929 10.586 1.00 13.73 378 PRO A CA 1
ATOM 2723 C C . PRO A 1 337 ? 3.366 63.649 11.920 1.00 14.73 378 PRO A C 1
ATOM 2724 O O . PRO A 1 337 ? 2.808 64.716 11.874 1.00 15.55 378 PRO A O 1
ATOM 2728 N N . ASP A 1 338 ? 3.674 63.054 13.086 1.00 14.38 379 ASP A N 1
ATOM 2729 C CA . ASP A 1 338 ? 3.531 63.790 14.370 1.00 14.98 379 ASP A CA 1
ATOM 2730 C C . ASP A 1 338 ? 4.400 65.058 14.327 1.00 15.33 379 ASP A C 1
ATOM 2731 O O . ASP A 1 338 ? 3.943 66.130 14.739 1.00 15.57 379 ASP A O 1
ATOM 2736 N N . ASP A 1 339 ? 5.619 64.931 13.832 1.00 14.72 380 ASP A N 1
ATOM 2737 C CA . ASP A 1 339 ? 6.578 66.052 13.769 1.00 14.93 380 ASP A CA 1
ATOM 2738 C C . ASP A 1 339 ? 6.134 67.020 12.677 1.00 14.86 380 ASP A C 1
ATOM 2739 O O . ASP A 1 339 ? 6.248 68.246 12.879 1.00 15.01 380 ASP A O 1
ATOM 2744 N N . LEU A 1 340 ? 5.610 66.514 11.571 1.00 12.97 381 LEU A N 1
ATOM 2745 C CA . LEU A 1 340 ? 5.107 67.402 10.504 1.00 12.64 381 LEU A CA 1
ATOM 2746 C C . LEU A 1 340 ? 3.933 68.224 11.036 1.00 13.26 381 LEU A C 1
ATOM 2747 O O . LEU A 1 340 ? 3.857 69.412 10.696 1.00 14.41 381 LEU A O 1
ATOM 2752 N N . LYS A 1 341 ? 3.014 67.568 11.735 1.00 13.95 382 LYS A N 1
ATOM 2753 C CA . LYS A 1 341 ? 1.772 68.244 12.173 1.00 14.60 382 LYS A CA 1
ATOM 2754 C C . LYS A 1 341 ? 2.122 69.308 13.223 1.00 15.60 382 LYS A C 1
ATOM 2755 O O . LYS A 1 341 ? 1.560 70.450 13.169 1.00 16.35 382 LYS A O 1
ATOM 2761 N N . ALA A 1 342 ? 3.030 68.995 14.132 1.00 14.90 383 ALA A N 1
ATOM 2762 C CA . ALA A 1 342 ? 3.458 69.948 15.173 1.00 15.57 383 ALA A CA 1
ATOM 2763 C C . ALA A 1 342 ? 4.071 71.167 14.484 1.00 15.10 383 ALA A C 1
ATOM 2764 O O . ALA A 1 342 ? 3.779 72.322 14.905 1.00 16.15 383 ALA A O 1
ATOM 2766 N N . ALA A 1 343 ? 4.920 70.947 13.497 1.00 14.47 384 ALA A N 1
ATOM 2767 C CA . ALA A 1 343 ? 5.574 72.054 12.777 1.00 14.21 384 ALA A CA 1
ATOM 2768 C C . ALA A 1 343 ? 4.553 72.872 11.988 1.00 14.63 384 ALA A C 1
ATOM 2769 O O . ALA A 1 343 ? 4.686 74.108 11.921 1.00 15.44 384 ALA A O 1
ATOM 2771 N N A LYS A 1 344 ? 3.571 72.209 11.389 0.50 14.72 385 LYS A N 1
ATOM 2772 N N B LYS A 1 344 ? 3.538 72.221 11.410 0.50 14.66 385 LYS A N 1
ATOM 2773 C CA A LYS A 1 344 ? 2.514 72.896 10.612 0.50 14.90 385 LYS A CA 1
ATOM 2774 C CA B LYS A 1 344 ? 2.508 72.915 10.590 0.50 14.93 385 LYS A CA 1
ATOM 2775 C C A LYS A 1 344 ? 1.895 73.952 11.523 0.50 15.68 385 LYS A C 1
ATOM 2776 C C B LYS A 1 344 ? 1.789 73.922 11.484 0.50 16.08 385 LYS A C 1
ATOM 2777 O O A LYS A 1 344 ? 1.777 75.122 11.111 0.50 15.33 385 LYS A O 1
ATOM 2778 O O B LYS A 1 344 ? 1.448 75.019 10.997 0.50 16.29 385 LYS A O 1
ATOM 2789 N N . GLU A 1 345 ? 1.520 73.531 12.728 1.00 16.51 386 GLU A N 1
ATOM 2790 C CA . GLU A 1 345 ? 0.820 74.420 13.674 1.00 16.90 386 GLU A CA 1
ATOM 2791 C C . GLU A 1 345 ? 1.750 75.558 14.101 1.00 17.96 386 GLU A C 1
ATOM 2792 O O . GLU A 1 345 ? 1.302 76.711 14.141 1.00 19.23 386 GLU A O 1
ATOM 2798 N N A SER A 1 346 ? 3.001 75.262 14.458 0.50 16.34 387 SER A N 1
ATOM 2799 N N B SER A 1 346 ? 3.015 75.250 14.387 0.50 17.04 387 SER A N 1
ATOM 2800 C CA A SER A 1 346 ? 3.925 76.309 14.984 0.50 15.74 387 SER A CA 1
ATOM 2801 C CA B SER A 1 346 ? 3.989 76.222 14.963 0.50 16.88 387 SER A CA 1
ATOM 2802 C C A SER A 1 346 ? 4.286 77.305 13.862 0.50 15.68 387 SER A C 1
ATOM 2803 C C B SER A 1 346 ? 4.453 77.244 13.906 0.50 16.07 387 SER A C 1
ATOM 2804 O O A SER A 1 346 ? 4.261 78.539 14.083 0.50 15.96 387 SER A O 1
ATOM 2805 O O B SER A 1 346 ? 4.744 78.411 14.247 0.50 16.69 387 SER A O 1
ATOM 2810 N N . TRP A 1 347 ? 4.522 76.827 12.651 1.00 15.27 388 TRP A N 1
ATOM 2811 C CA . TRP A 1 347 ? 4.782 77.707 11.492 1.00 14.02 388 TRP A CA 1
ATOM 2812 C C . TRP A 1 347 ? 3.560 78.582 11.203 1.00 15.26 388 TRP A C 1
ATOM 2813 O O . TRP A 1 347 ? 3.743 79.802 10.997 1.00 15.91 388 TRP A O 1
ATOM 2824 N N . ASN A 1 348 ? 2.358 78.036 11.237 1.00 15.70 389 ASN A N 1
ATOM 2825 C CA . ASN A 1 348 ? 1.166 78.869 10.956 1.00 16.73 389 ASN A CA 1
ATOM 2826 C C . ASN A 1 348 ? 1.067 79.949 12.041 1.00 17.21 389 ASN A C 1
ATOM 2827 O O . ASN A 1 348 ? 0.713 81.101 11.715 1.00 19.92 389 ASN A O 1
ATOM 2832 N N . ASP A 1 349 ? 1.464 79.612 13.264 1.00 17.59 390 ASP A N 1
ATOM 2833 C CA . ASP A 1 349 ? 1.324 80.519 14.430 1.00 17.93 390 ASP A CA 1
ATOM 2834 C C . ASP A 1 349 ? 2.229 81.750 14.288 1.00 18.70 390 ASP A C 1
ATOM 2835 O O . ASP A 1 349 ? 1.915 82.758 14.867 1.00 21.89 390 ASP A O 1
ATOM 2840 N N . ILE A 1 350 ? 3.320 81.675 13.546 1.00 17.84 391 ILE A N 1
ATOM 2841 C CA . ILE A 1 350 ? 4.296 82.788 13.433 1.00 16.80 391 ILE A CA 1
ATOM 2842 C C . ILE A 1 350 ? 3.986 83.647 12.204 1.00 16.27 391 ILE A C 1
ATOM 2843 O O . ILE A 1 350 ? 4.549 84.726 12.090 1.00 16.78 391 ILE A O 1
ATOM 2848 N N . HIS A 1 351 ? 3.145 83.172 11.301 1.00 15.84 392 HIS A N 1
ATOM 2849 C CA . HIS A 1 351 ? 2.951 83.804 9.965 1.00 16.19 392 HIS A CA 1
ATOM 2850 C C . HIS A 1 351 ? 2.513 85.265 10.053 1.00 16.63 392 HIS A C 1
ATOM 2851 O O . HIS A 1 351 ? 3.185 86.118 9.473 1.00 16.44 392 HIS A O 1
ATOM 2858 N N . LYS A 1 352 ? 1.410 85.541 10.732 1.00 18.09 393 LYS A N 1
ATOM 2859 C CA . LYS A 1 352 ? 0.829 86.919 10.733 1.00 19.47 393 LYS A CA 1
ATOM 2860 C C . LYS A 1 352 ? 1.795 87.909 11.394 1.00 19.05 393 LYS A C 1
ATOM 2861 O O . LYS A 1 352 ? 1.964 89.027 10.882 1.00 18.51 393 LYS A O 1
ATOM 2867 N N . ASP A 1 353 ? 2.492 87.481 12.446 1.00 18.58 394 ASP A N 1
ATOM 2868 C CA . ASP A 1 353 ? 3.418 88.385 13.174 1.00 20.15 394 ASP A CA 1
ATOM 2869 C C . ASP A 1 353 ? 4.674 88.654 12.330 1.00 16.85 394 ASP A C 1
ATOM 2870 O O . ASP A 1 353 ? 5.188 89.797 12.313 1.00 15.87 394 ASP A O 1
ATOM 2875 N N . ALA A 1 354 ? 5.220 87.629 11.672 1.00 15.37 395 ALA A N 1
ATOM 2876 C CA . ALA A 1 354 ? 6.343 87.819 10.737 1.00 14.81 395 ALA A CA 1
ATOM 2877 C C . ALA A 1 354 ? 5.908 88.769 9.623 1.00 13.49 395 ALA A C 1
ATOM 2878 O O . ALA A 1 354 ? 6.703 89.622 9.201 1.00 14.09 395 ALA A O 1
ATOM 2880 N N . GLU A 1 355 ? 4.682 88.613 9.138 1.00 13.94 396 GLU A N 1
ATOM 2881 C CA . GLU A 1 355 ? 4.157 89.443 8.045 1.00 15.60 396 GLU A CA 1
ATOM 2882 C C . GLU A 1 355 ? 4.180 90.906 8.540 1.00 15.64 396 GLU A C 1
ATOM 2883 O O . GLU A 1 355 ? 4.609 91.817 7.791 1.00 15.42 396 GLU A O 1
ATOM 2889 N N . PHE A 1 356 ? 3.748 91.149 9.775 1.00 14.82 397 PHE A N 1
ATOM 2890 C CA . PHE A 1 356 ? 3.734 92.513 10.363 1.00 15.40 397 PHE A CA 1
ATOM 2891 C C . PHE A 1 356 ? 5.134 93.110 10.347 1.00 15.40 397 PHE A C 1
ATOM 2892 O O . PHE A 1 356 ? 5.304 94.278 9.898 1.00 16.95 397 PHE A O 1
ATOM 2900 N N . ILE A 1 357 ? 6.117 92.338 10.800 1.00 14.01 398 ILE A N 1
ATOM 2901 C CA . ILE A 1 357 ? 7.501 92.876 10.926 1.00 15.53 398 ILE A CA 1
ATOM 2902 C C . ILE A 1 357 ? 8.087 93.145 9.539 1.00 14.70 398 ILE A C 1
ATOM 2903 O O . ILE A 1 357 ? 9.011 93.995 9.414 1.00 16.07 398 ILE A O 1
ATOM 2908 N N . SER A 1 358 ? 7.639 92.429 8.518 1.00 14.56 399 SER A N 1
ATOM 2909 C CA . SER A 1 358 ? 8.150 92.558 7.139 1.00 15.40 399 SER A CA 1
ATOM 2910 C C . SER A 1 358 ? 7.673 93.845 6.460 1.00 16.23 399 SER A C 1
ATOM 2911 O O . SER A 1 358 ? 8.100 94.085 5.319 1.00 17.08 399 SER A O 1
ATOM 2914 N N . LYS A 1 359 ? 6.757 94.591 7.083 1.00 16.76 400 LYS A N 1
ATOM 2915 C CA . LYS A 1 359 ? 6.141 95.783 6.450 1.00 17.87 400 LYS A CA 1
ATOM 2916 C C . LYS A 1 359 ? 6.384 96.985 7.353 1.00 16.25 400 LYS A C 1
ATOM 2917 O O . LYS A 1 359 ? 6.570 96.799 8.547 1.00 16.41 400 LYS A O 1
ATOM 2923 N N . ASP A 1 360 ? 6.444 98.174 6.774 1.00 17.05 401 ASP A N 1
ATOM 2924 C CA . ASP A 1 360 ? 6.680 99.346 7.621 1.00 16.29 401 ASP A CA 1
ATOM 2925 C C . ASP A 1 360 ? 5.676 99.382 8.762 1.00 16.74 401 ASP A C 1
ATOM 2926 O O . ASP A 1 360 ? 4.474 99.186 8.539 1.00 19.05 401 ASP A O 1
ATOM 2931 N N . ILE A 1 361 ? 6.153 99.793 9.930 1.00 15.18 402 ILE A N 1
ATOM 2932 C CA . ILE A 1 361 ? 5.237 100.231 11.004 1.00 16.23 402 ILE A CA 1
ATOM 2933 C C . ILE A 1 361 ? 4.513 101.483 10.522 1.00 16.12 402 ILE A C 1
ATOM 2934 O O . ILE A 1 361 ? 5.155 102.411 9.982 1.00 16.94 402 ILE A O 1
ATOM 2939 N N . ALA A 1 362 ? 3.200 101.535 10.671 1.00 16.88 403 ALA A N 1
ATOM 2940 C CA . ALA A 1 362 ? 2.410 102.686 10.175 1.00 18.48 403 ALA A CA 1
ATOM 2941 C C . ALA A 1 362 ? 2.587 103.840 11.148 1.00 19.05 403 ALA A C 1
ATOM 2942 O O . ALA A 1 362 ? 2.032 103.784 12.246 1.00 22.92 403 ALA A O 1
ATOM 2944 N N . PHE A 1 363 ? 3.408 104.796 10.741 1.00 19.20 404 PHE A N 1
ATOM 2945 C CA . PHE A 1 363 ? 3.518 106.137 11.348 1.00 20.33 404 PHE A CA 1
ATOM 2946 C C . PHE A 1 363 ? 2.680 107.106 10.519 1.00 22.65 404 PHE A C 1
ATOM 2947 O O . PHE A 1 363 ? 2.290 106.790 9.391 1.00 26.80 404 PHE A O 1
ATOM 2955 N N . LYS A 1 364 ? 2.465 108.293 11.060 1.00 23.50 405 LYS A N 1
ATOM 2956 C CA . LYS A 1 364 ? 1.820 109.395 10.308 1.00 26.19 405 LYS A CA 1
ATOM 2957 C C . LYS A 1 364 ? 2.676 109.783 9.100 1.00 29.83 405 LYS A C 1
ATOM 2958 O O . LYS A 1 364 ? 3.928 109.816 9.235 1.00 31.05 405 LYS A O 1
ATOM 2964 N N . GLN A 1 365 ? 2.007 110.134 8.002 1.00 38.01 406 GLN A N 1
ATOM 2965 C CA . GLN A 1 365 ? 2.630 110.584 6.726 1.00 45.00 406 GLN A CA 1
ATOM 2966 C C . GLN A 1 365 ? 2.882 112.093 6.787 1.00 46.27 406 GLN A C 1
ATOM 2967 O O . GLN A 1 365 ? 2.065 112.843 7.352 1.00 46.97 406 GLN A O 1
#

Sequence (365 aa):
GNYALGPEGLKKALAEETGSSHILVMDLLYAKTMMIKQPNVNLSSNIDLGSEGGELLKKNIHLNQEELSRINANYWLDTAKPQIQKTARNIVNYDEEQFQNYYDTLVETVQQKKDKAGLKEGINDLITTINTNSKEVTDVIKMLQQDFKGKLYQQNSTDDFKNNVGGPDGKGGLTAILAGQQATIPQLQQAEIIEQLRSSSTQKKHFDDVLAWSSIGGGLGAAILVIAAIGGAVVIVVTGGTATPAVVGGLSALGAAGIGLGTAAGVTASSKKHMMDSYNEEISNKIGELSMKADRANQAVLSLTNNAKETLAYLYQTVDQAILSSLTNIQKQWNTMMGANYTDLLDNIDSMQDHKFSLIPDDLKAAKKESSWNDIHKDAEFISKDIAFKQ

Solvent-accessible surface area: 16065 Å² total; per-residue (Å²): 118,80,14,54,4,16,13,68,26,0,81,153,0,1,2,68,4,3,5,21,5,0,12,0,0,8,26,0,56,6,9,59,104,5,63,52,9,78,4,66,154,42,126,17,45,102,116,0,33,100,21,28,121,53,0,45,97,15,7,68,76,2,54,111,10,2,62,80,2,33,104,55,0,10,55,64,2,16,94,6,2,68,11,0,1,74,0,2,94,40,0,49,119,55,30,109,70,0,39,77,9,3,122,144,141,57,59,77,22,0,58,113,7,0,64,49,0,15,79,32,0,85,65,8,12,151,57,2,66,84,12,29,123,22,0,77,75,8,37,30,135,5,103,101,1,8,52,66,1,83,72,18,2,8,5,111,88,44,166,22,15,0,9,41,42,1,26,70,91,58,99,92,0,73,147,25,38,56,61,1,48,111,30,18,58,52,7,40,122,34,13,57,34,0,14,64,42,2,49,70,53,33,3,33,12,0,14,80,0,2,43,21,0,0,32,18,6,50,22,83,63,21,27,27,2,1,11,17,24,1,91,50,8,4,84,89,7,58,107,38,81,34,28,26,70,75,88,57,0,65,72,2,28,132,41,0,85,28,14,33,120,15,10,94,70,2,11,90,8,0,141,155,20,77,102,6,15,44,2,0,1,4,0,1,5,1,25,30,3,5,25,21,4,49,74,2,0,51,84,2,18,127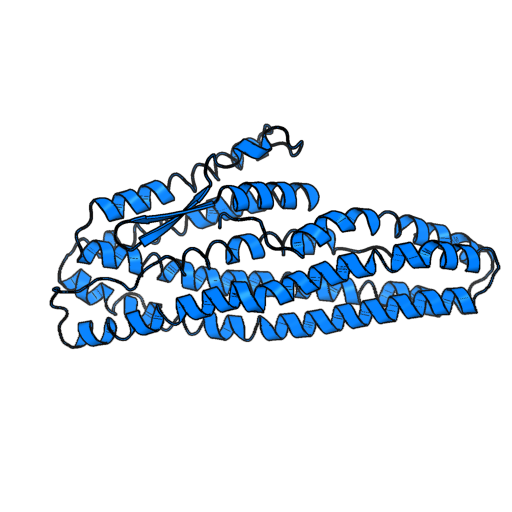,3,0,64,40,0,35,108,21,1,82,60,0,6,63,38,0,51,72,0,28,102,47,0,91,106,16,126,84,121,80,8,57,66,2,27,98,8,0,117,64,2,68,102,41,0,93,79,2,37,174,25,0,40,52,6,14,105,97,13,78,35,124,226

CATH classification: 1.20.1170.10

Nearest PDB structures (foldseek):
  7nmq-assembly1_A  TM=1.003E+00  e=3.031E-47  Bacillus cereus
  2nrj-assembly1_A  TM=8.462E-01  e=9.941E-13  Bacillus cereus
  4k1p-assembly3_C  TM=7.620E-01  e=3.557E-09  Bacillus cereus
  4k1p-assembly6_F  TM=7.367E-01  e=1.152E-08  Bacillus cereus
  6grk-assembly3_B  TM=7.383E-01  e=2.029E-08  Aeromonas hydrophila

Organism: Bacillus cereus (NCBI:txid1396)

InterPro domains:
  IPR008414 Hemolysin BL-binding component [PF05791] (45-229)
  IPR052785 Enterotoxin complex component [PTHR38443] (1-405)

Secondary structure (DSSP, 8-state):
--S--S-TTHHHHHHHHHHHHHHHHHHHHHHHHSPPP--TT---HHHHHHHHHHHHHHHHHHHHHHHHIIIIIHHHHHHHHHHHHHHHHHHHHHHHHHHHHHHTT-HHHHHHHHHHHHHHHHHHHHHHHHHHHHHHHHHHHHHHHHHHHHHHHH-TTSSSHHHHHHHHH-TTHHHHHHHHHHHHHHHHHHHHHHHHHHHHT-HHHHHHHHHHHHHHEEEEEETTEEEEEETTTTGGGTTSSS-TTSHHHHHHHHHHHHHHHHHHHHHHHHHH--HHHHHHHHHHHHHHHHHHHHHHHHHHHHHHHHHHHHHHHHHHHHHHHHHHHTT--HHHHHHHHHHHHHHHHHHHHHHHHHHHHTS------

B-factor: mean 18.58, std 7.52, range [10.31, 72.75]

Radius of gyration: 25.24 Å; Cα contacts (8 Å, |Δi|>4): 509; chains: 1; bounding box: 47×86×40 Å